Protein AF-A0A1S3QBW3-F1 (afdb_monomer_lite)

Radius of gyration: 24.75 Å; chains: 1; bounding box: 90×48×61 Å

pLDDT: mean 81.02, std 20.45, range [26.58, 98.75]

Foldseek 3Di:
DPPPQQACPPVCQQSLLVLLQVLVVQLVVCVVVVNVVSNVVSVVSNVSSQVRCVVPDCCVVVVDPDRQPSSHDPPDRGSDDDDDDDDDDDDDDDDDDDDDDDDDDDDDDPDDPFFDALLNLLQLLLLVLLLVLLCVVCVVVVHDADFDPDDRALQSSLVSSVNNVLSVVLVVLSVLLSVLQVCCCVVCVPVCLLQCAPVVLQSVLVLQQVLLVVLLVCLVVVVLSSNSNSNSSNLNSLLSCLFFKCCVVLVDLAAQVSSHDPVDRDSDAAQPLQRQFAAAADPLQRPPRGDPCCSVRVHMAGAHFDAPPGDDDRGANHFHQADPGGPCLVPPSHGHRGCNACSHNNVVCSVSSSSNSSNNSNVSLVVSCVSNPSVSSCVSSRSDPDDPPDPVPPPPPDDDD

Secondary structure (DSSP, 8-state):
---GGGS-GGG-HHHHHHHHHHHHHHHHHHHHTT-HHHHHHHHHHHHHHHHHHHHHSSTTTTT--S--GGGT-TT-SSSS--PPPPP------------------S------SSPP-HHHHHHHHHHHHHHHHHHHHHHHHT----PPSSS--HHHHHHHTT-GGGHHHHHHHHHHHHHHHHTHHHHSTT-HHHHTGGG-HHHHHHHHHHHHHHHHHHHHTT-HHHHHHHHHHHHHHHHHHHHHBSTTTTT--S--GGGT-TT-----PBPPTTS--B---SSSS-TT-B-HHHHHTT-B-B-B---TT----PPTTPPB--SSS-GGGGSSSPS----SSTTSTTGGGHHHHHHHHHHHHHHHHHHHHHHH-HHHHHHHTT--S--SSSTT---------

Structure (mmCIF, N/CA/C/O backbone):
data_AF-A0A1S3QBW3-F1
#
_entry.id   AF-A0A1S3QBW3-F1
#
loop_
_atom_site.group_PDB
_atom_site.id
_atom_site.type_symbol
_atom_site.label_atom_id
_atom_site.label_alt_id
_atom_site.label_comp_id
_atom_site.label_asym_id
_atom_site.label_entity_id
_atom_site.label_seq_id
_atom_site.pdbx_PDB_ins_code
_atom_site.Cartn_x
_atom_site.Cartn_y
_atom_site.Cartn_z
_atom_site.occupancy
_atom_site.B_iso_or_equiv
_atom_site.auth_seq_id
_atom_site.auth_comp_id
_atom_site.auth_asym_id
_atom_site.auth_atom_id
_atom_site.pdbx_PDB_model_num
ATOM 1 N N . MET A 1 1 ? 3.781 17.573 33.935 1.00 27.41 1 MET A N 1
ATOM 2 C CA . MET A 1 1 ? 5.149 17.811 34.434 1.00 27.41 1 MET A CA 1
ATOM 3 C C . MET A 1 1 ? 6.052 17.066 33.467 1.00 27.41 1 MET A C 1
ATOM 5 O O . MET A 1 1 ? 6.014 15.844 33.470 1.00 27.41 1 MET A O 1
ATOM 9 N N . PHE A 1 2 ? 6.671 17.773 32.518 1.00 29.98 2 PHE A N 1
ATOM 10 C CA . PHE A 1 2 ? 7.574 17.163 31.539 1.00 29.98 2 PHE A CA 1
ATOM 11 C C . PHE A 1 2 ? 8.813 16.708 32.302 1.00 29.98 2 PHE A C 1
ATOM 13 O O . PHE A 1 2 ? 9.545 17.546 32.822 1.00 29.98 2 PHE A O 1
ATOM 20 N N . ASN A 1 3 ? 8.976 15.399 32.471 1.00 32.44 3 ASN A N 1
ATOM 21 C CA . ASN A 1 3 ? 10.187 14.863 33.065 1.00 32.44 3 ASN A CA 1
ATOM 22 C C . ASN A 1 3 ? 11.211 14.773 31.931 1.00 32.44 3 ASN A C 1
ATOM 24 O O . ASN A 1 3 ? 11.073 13.906 31.072 1.00 32.44 3 ASN A O 1
ATOM 28 N N . GLY A 1 4 ? 12.180 15.691 31.899 1.00 38.25 4 GLY A N 1
ATOM 29 C CA . GLY A 1 4 ? 13.245 15.766 30.884 1.00 38.25 4 GLY A CA 1
ATOM 30 C C . GLY A 1 4 ? 14.227 14.589 30.904 1.00 38.25 4 GLY A C 1
ATOM 31 O O . GLY A 1 4 ? 15.279 14.658 30.294 1.00 38.25 4 GLY A O 1
ATOM 32 N N . ASP A 1 5 ? 13.892 13.504 31.602 1.00 43.50 5 ASP A N 1
ATOM 33 C CA . ASP A 1 5 ? 14.760 12.343 31.789 1.00 43.50 5 ASP A CA 1
ATOM 34 C C . ASP A 1 5 ? 14.616 11.297 30.664 1.00 43.50 5 ASP A C 1
ATOM 36 O O . ASP A 1 5 ? 15.264 10.259 30.730 1.00 43.50 5 ASP A O 1
ATOM 40 N N . TYR A 1 6 ? 13.753 11.517 29.660 1.00 47.75 6 TYR A N 1
ATOM 41 C CA . TYR A 1 6 ? 13.437 10.531 28.606 1.00 47.75 6 TYR A CA 1
ATOM 42 C C . TYR A 1 6 ? 13.989 10.863 27.211 1.00 47.75 6 TYR A C 1
ATOM 44 O O . TYR A 1 6 ? 13.784 10.067 26.289 1.00 47.75 6 TYR A O 1
ATOM 52 N N . HIS A 1 7 ? 14.681 11.993 27.066 1.00 59.31 7 HIS A N 1
ATOM 53 C CA . HIS A 1 7 ? 15.102 12.549 25.782 1.00 59.31 7 HIS A CA 1
ATOM 54 C C . HIS A 1 7 ? 16.621 12.799 25.758 1.00 59.31 7 HIS A C 1
ATOM 56 O O . HIS A 1 7 ? 17.236 13.075 26.785 1.00 59.31 7 HIS A O 1
ATOM 62 N N . PHE A 1 8 ? 17.232 12.675 24.581 1.00 62.00 8 PHE A N 1
ATOM 63 C CA . PHE A 1 8 ? 18.615 13.043 24.265 1.00 62.00 8 PHE A CA 1
ATOM 64 C C . PHE A 1 8 ? 18.741 14.552 23.983 1.00 62.00 8 PHE A C 1
ATOM 66 O O . PHE A 1 8 ? 19.605 14.996 23.220 1.00 62.00 8 PHE A O 1
ATOM 73 N N . ASP A 1 9 ? 17.879 15.366 24.589 1.00 62.12 9 ASP A N 1
ATOM 74 C CA . ASP A 1 9 ? 17.934 16.810 24.483 1.00 62.12 9 ASP A CA 1
ATOM 75 C C . ASP A 1 9 ? 19.038 17.380 25.386 1.00 62.12 9 ASP A C 1
ATOM 77 O O . ASP A 1 9 ? 19.257 16.983 26.527 1.00 62.12 9 ASP A O 1
ATOM 81 N N . GLY A 1 10 ? 19.805 18.330 24.853 1.00 62.81 10 GLY A N 1
ATOM 82 C CA . GLY A 1 10 ? 20.843 18.994 25.635 1.00 62.81 10 GLY A CA 1
ATOM 83 C C . GLY A 1 10 ? 22.072 18.134 25.964 1.00 62.81 10 GLY A C 1
ATOM 84 O O . GLY A 1 10 ? 22.700 18.388 26.988 1.00 62.81 10 GLY A O 1
ATOM 85 N N . GLU A 1 11 ? 22.466 17.215 25.079 1.00 67.19 11 GLU A N 1
ATOM 86 C CA . GLU A 1 11 ? 23.714 16.426 25.166 1.00 67.19 11 GLU A CA 1
ATOM 87 C C . GLU A 1 11 ? 23.772 15.425 26.343 1.00 67.19 11 GLU A C 1
ATOM 89 O O . GLU A 1 11 ? 24.850 14.982 26.741 1.00 67.19 11 GLU A O 1
ATOM 94 N N . THR A 1 12 ? 22.618 15.006 26.871 1.00 74.12 12 THR A N 1
ATOM 95 C CA . THR A 1 12 ? 22.433 14.019 27.962 1.00 74.12 12 THR A CA 1
ATOM 96 C C . THR A 1 12 ? 22.684 12.565 27.522 1.00 74.12 12 THR A C 1
ATOM 98 O O . THR A 1 12 ? 21.936 11.631 27.827 1.00 74.12 12 THR A O 1
ATOM 101 N N . PHE A 1 13 ? 23.755 12.334 26.757 1.00 79.62 13 PHE A N 1
ATOM 102 C CA . PHE A 1 13 ? 24.016 11.048 26.103 1.00 79.62 13 PHE A CA 1
ATOM 103 C C . PHE A 1 13 ? 24.302 9.898 27.082 1.00 79.62 13 PHE A C 1
ATOM 105 O O . PHE A 1 13 ? 23.996 8.738 26.789 1.00 79.62 13 PHE A O 1
ATOM 112 N N . VAL A 1 14 ? 24.881 10.203 28.247 1.00 78.62 14 VAL A N 1
ATOM 113 C CA . VAL A 1 14 ? 25.205 9.210 29.281 1.00 78.62 14 VAL A CA 1
ATOM 114 C C . VAL A 1 14 ? 23.935 8.755 29.999 1.00 78.62 14 VAL A C 1
ATOM 116 O O . VAL A 1 14 ? 23.720 7.554 30.184 1.00 78.62 14 VAL A O 1
ATOM 119 N N . GLU A 1 15 ? 23.073 9.700 30.364 1.00 78.19 15 GLU A N 1
ATOM 120 C CA . GLU A 1 15 ? 21.792 9.467 31.022 1.00 78.19 15 GLU A CA 1
ATOM 121 C C . GLU A 1 15 ? 20.826 8.715 30.100 1.00 78.19 15 GLU A C 1
ATOM 123 O O . GLU A 1 15 ? 20.285 7.679 30.500 1.00 78.19 15 GLU A O 1
ATOM 128 N N . GLY A 1 16 ? 20.689 9.160 28.844 1.00 80.06 16 GLY A N 1
ATOM 129 C CA . GLY A 1 16 ? 19.849 8.504 27.838 1.00 80.06 16 GLY A CA 1
ATOM 130 C C . GLY A 1 16 ? 20.277 7.056 27.579 1.00 80.06 16 GLY A C 1
ATOM 131 O O . GLY A 1 16 ? 19.451 6.137 27.586 1.00 80.06 16 GLY A O 1
ATOM 132 N N . ARG A 1 17 ? 21.589 6.802 27.466 1.00 84.75 17 ARG A N 1
ATOM 133 C CA . ARG A 1 17 ? 22.128 5.435 27.368 1.00 84.75 17 ARG A CA 1
ATOM 134 C C . ARG A 1 17 ? 21.812 4.608 28.614 1.00 84.75 17 ARG A C 1
ATOM 136 O O . ARG A 1 17 ? 21.390 3.454 28.495 1.00 84.75 17 ARG A O 1
ATOM 143 N N . LYS A 1 18 ? 22.030 5.161 29.810 1.00 83.50 18 LYS A N 1
ATOM 144 C CA . LYS A 1 18 ? 21.756 4.453 31.067 1.00 83.50 18 LYS A CA 1
ATOM 145 C C . LYS A 1 18 ? 20.295 4.004 31.115 1.00 83.50 18 LYS A C 1
ATOM 147 O O . LYS A 1 18 ? 20.039 2.831 31.387 1.00 83.50 18 LYS A O 1
ATOM 152 N N . LEU A 1 19 ? 19.367 4.884 30.742 1.00 82.44 19 LEU A N 1
ATOM 153 C CA . LEU A 1 19 ? 17.937 4.592 30.678 1.00 82.44 19 LEU A CA 1
ATOM 154 C C . LEU A 1 19 ? 17.624 3.434 29.721 1.00 82.44 19 LEU A C 1
ATOM 156 O O . LEU A 1 19 ? 16.886 2.516 30.092 1.00 82.44 19 LEU A O 1
ATOM 160 N N . ILE A 1 20 ? 18.241 3.419 28.535 1.00 83.25 20 ILE A N 1
ATOM 161 C CA . ILE A 1 20 ? 18.119 2.315 27.573 1.00 83.25 20 ILE A CA 1
ATOM 162 C C . ILE A 1 20 ? 18.622 1.003 28.192 1.00 83.25 20 ILE A C 1
ATOM 164 O O . ILE A 1 20 ? 17.910 -0.002 28.175 1.00 83.25 20 ILE A O 1
ATOM 168 N N . THR A 1 21 ? 19.819 0.989 28.785 1.00 87.25 21 THR A N 1
ATOM 169 C CA . THR A 1 21 ? 20.413 -0.241 29.344 1.00 87.25 21 THR A CA 1
ATOM 170 C C . THR A 1 21 ? 19.659 -0.790 30.564 1.00 87.25 21 THR A C 1
ATOM 172 O O . THR A 1 21 ? 19.427 -2.005 30.661 1.00 87.25 21 THR A O 1
ATOM 175 N N . ASP A 1 22 ? 19.201 0.087 31.460 1.00 84.94 22 ASP A N 1
ATOM 176 C CA . ASP A 1 22 ? 18.373 -0.271 32.616 1.00 84.94 22 ASP A CA 1
ATOM 177 C C . ASP A 1 22 ? 17.000 -0.779 32.148 1.00 84.94 22 ASP A C 1
ATOM 179 O O . ASP A 1 22 ? 16.483 -1.791 32.637 1.00 84.94 22 ASP A O 1
ATOM 183 N N . GLY A 1 23 ? 16.439 -0.136 31.122 1.00 84.88 23 GLY A N 1
ATOM 184 C CA . GLY A 1 23 ? 15.222 -0.575 30.461 1.00 84.88 23 GLY A CA 1
ATOM 185 C C . GLY A 1 23 ? 15.358 -1.974 29.858 1.00 84.88 23 GLY A C 1
ATOM 186 O O . GLY A 1 23 ? 14.512 -2.829 30.124 1.00 84.88 23 GLY A O 1
ATOM 187 N N . VAL A 1 24 ? 16.421 -2.251 29.096 1.00 85.56 24 VAL A N 1
ATOM 188 C CA . VAL A 1 24 ? 16.658 -3.569 28.477 1.00 85.56 24 VAL A CA 1
ATOM 189 C C . VAL A 1 24 ? 16.740 -4.659 29.548 1.00 85.56 24 VAL A C 1
ATOM 191 O O . VAL A 1 24 ? 16.192 -5.753 29.378 1.00 85.56 24 VAL A O 1
ATOM 194 N N . SER A 1 25 ? 17.378 -4.359 30.680 1.00 91.44 25 SER A N 1
ATOM 195 C CA . SER A 1 25 ? 17.444 -5.264 31.833 1.00 91.44 25 SER A CA 1
ATOM 196 C C . SER A 1 25 ? 16.055 -5.532 32.427 1.00 91.44 25 SER A C 1
ATOM 198 O O . SER A 1 25 ? 15.712 -6.685 32.707 1.00 91.44 25 SER A O 1
ATOM 200 N N . SER A 1 26 ? 15.223 -4.495 32.544 1.00 88.56 26 SER A N 1
ATOM 201 C CA . SER A 1 26 ? 13.838 -4.599 33.018 1.00 88.56 26 SER A CA 1
ATOM 202 C C . SER A 1 26 ? 12.945 -5.406 32.066 1.00 88.56 26 SER A C 1
ATOM 204 O O . SER A 1 26 ? 12.219 -6.295 32.514 1.00 88.56 26 SER A O 1
ATOM 206 N N . VAL A 1 27 ? 13.061 -5.199 30.748 1.00 85.12 27 VAL A N 1
ATOM 207 C CA . VAL A 1 27 ? 12.347 -5.989 29.727 1.00 85.12 27 VAL A CA 1
ATOM 208 C C . VAL A 1 27 ? 12.694 -7.472 29.861 1.00 85.12 27 VAL A C 1
ATOM 210 O O . VAL A 1 27 ? 11.799 -8.307 29.996 1.00 85.12 27 VAL A O 1
ATOM 213 N N . LYS A 1 28 ? 13.990 -7.812 29.924 1.00 89.62 28 LYS A N 1
ATOM 214 C CA . LYS A 1 28 ? 14.452 -9.200 30.109 1.00 89.62 28 LYS A CA 1
ATOM 215 C C . LYS A 1 28 ? 13.910 -9.817 31.403 1.00 89.62 28 LYS A C 1
ATOM 217 O O . LYS A 1 28 ? 13.510 -10.981 31.406 1.00 89.62 28 LYS A O 1
ATOM 222 N N . ALA A 1 29 ? 13.881 -9.060 32.500 1.00 92.00 29 ALA A N 1
ATOM 223 C CA . ALA A 1 29 ? 13.347 -9.526 33.779 1.00 92.00 29 ALA A CA 1
ATOM 224 C C . ALA A 1 29 ? 11.822 -9.734 33.750 1.00 92.00 29 ALA A C 1
ATOM 226 O O . ALA A 1 29 ? 11.315 -10.669 34.370 1.00 92.00 29 ALA A O 1
ATOM 227 N N . SER A 1 30 ? 11.081 -8.885 33.040 1.00 87.00 30 SER A N 1
ATOM 228 C CA . SER A 1 30 ? 9.628 -9.011 32.875 1.00 87.00 30 SER A CA 1
ATOM 229 C C . SER A 1 30 ? 9.258 -10.203 31.991 1.00 87.00 30 SER A C 1
ATOM 231 O O . SER A 1 30 ? 8.387 -10.979 32.378 1.00 87.00 30 SER A O 1
ATOM 233 N N . ILE A 1 31 ? 10.001 -10.442 30.901 1.00 83.69 31 ILE A N 1
ATOM 234 C CA . ILE A 1 31 ? 9.857 -11.646 30.063 1.00 83.69 31 ILE A CA 1
ATOM 235 C C . ILE A 1 31 ? 10.095 -12.915 30.890 1.00 83.69 31 ILE A C 1
ATOM 237 O O . ILE A 1 31 ? 9.268 -13.822 30.872 1.00 83.69 31 ILE A O 1
ATOM 241 N N . LYS A 1 32 ? 11.179 -12.970 31.680 1.00 93.88 32 LYS A N 1
ATOM 242 C CA . LYS A 1 32 ? 11.481 -14.127 32.549 1.00 93.88 32 LYS A CA 1
ATOM 243 C C . LYS A 1 32 ? 10.388 -14.418 33.580 1.00 93.88 32 LYS A C 1
ATOM 245 O O . LYS A 1 32 ? 10.237 -15.561 33.993 1.00 93.88 32 LYS A O 1
ATOM 250 N N . ARG A 1 33 ? 9.645 -13.394 34.005 1.00 93.94 33 ARG A N 1
ATOM 251 C CA . ARG A 1 33 ? 8.531 -13.509 34.959 1.00 93.94 33 ARG A CA 1
ATOM 252 C C . ARG A 1 33 ? 7.176 -13.755 34.283 1.00 93.94 33 ARG A C 1
ATOM 254 O O . ARG A 1 33 ? 6.173 -13.800 34.982 1.00 93.94 33 ARG A O 1
ATOM 261 N N . GLY A 1 34 ? 7.130 -13.874 32.953 1.00 80.12 34 GLY A N 1
ATOM 262 C CA . GLY A 1 34 ? 5.885 -14.013 32.189 1.00 80.12 34 GLY A CA 1
ATOM 263 C C . GLY A 1 34 ? 5.018 -12.748 32.160 1.00 80.12 34 GLY A C 1
ATOM 264 O O . GLY A 1 34 ? 3.869 -12.803 31.733 1.00 80.12 34 GLY A O 1
ATOM 265 N N . ASN A 1 35 ? 5.541 -11.599 32.600 1.00 87.19 35 ASN A N 1
ATOM 266 C CA . ASN A 1 35 ? 4.822 -10.327 32.572 1.00 87.19 35 ASN A CA 1
ATOM 267 C C . ASN A 1 35 ? 5.073 -9.612 31.235 1.00 87.19 35 ASN A C 1
ATOM 269 O O . ASN A 1 35 ? 5.889 -8.692 31.133 1.00 87.19 35 ASN A O 1
ATOM 273 N N . PHE A 1 36 ? 4.392 -10.081 30.189 1.00 73.62 36 PHE A N 1
ATOM 274 C CA . PHE A 1 36 ? 4.567 -9.577 28.826 1.00 73.62 36 PHE A CA 1
ATOM 275 C C . PHE A 1 36 ? 3.999 -8.168 28.619 1.00 73.62 36 PHE A C 1
ATOM 277 O O . PHE A 1 36 ? 4.486 -7.436 27.762 1.00 73.62 36 PHE A O 1
ATOM 284 N N . GLU A 1 37 ? 3.004 -7.754 29.405 1.00 68.56 37 GLU A N 1
ATOM 285 C CA . GLU A 1 37 ? 2.468 -6.390 29.358 1.00 68.56 37 GLU A CA 1
ATOM 286 C C . GLU A 1 37 ? 3.507 -5.371 29.838 1.00 68.56 37 GLU A C 1
ATOM 288 O O . GLU A 1 37 ? 3.851 -4.453 29.094 1.00 68.56 37 GLU A O 1
ATOM 293 N N . ALA A 1 38 ? 4.104 -5.597 31.013 1.00 69.50 38 ALA A N 1
ATOM 294 C CA . ALA A 1 38 ? 5.177 -4.744 31.519 1.00 69.50 38 ALA A CA 1
ATOM 295 C C . ALA A 1 38 ? 6.425 -4.793 30.621 1.00 69.50 38 ALA A C 1
ATOM 297 O O . ALA A 1 38 ? 7.116 -3.787 30.467 1.00 69.50 38 ALA A O 1
ATOM 298 N N . ALA A 1 39 ? 6.715 -5.947 30.006 1.00 69.56 39 ALA A N 1
ATOM 299 C CA . ALA A 1 39 ? 7.802 -6.064 29.037 1.00 69.56 39 ALA A CA 1
ATOM 300 C C . ALA A 1 39 ? 7.553 -5.200 27.790 1.00 69.56 39 ALA A C 1
ATOM 302 O O . ALA A 1 39 ? 8.465 -4.500 27.363 1.00 69.56 39 ALA A O 1
ATOM 303 N N . ARG A 1 40 ? 6.333 -5.208 27.233 1.00 74.31 40 ARG A N 1
ATOM 304 C CA . ARG A 1 40 ? 5.965 -4.399 26.059 1.00 74.31 40 ARG A CA 1
ATOM 305 C C . ARG A 1 40 ? 5.943 -2.905 26.365 1.00 74.31 40 ARG A C 1
ATOM 307 O O . ARG A 1 40 ? 6.510 -2.143 25.592 1.00 74.31 40 ARG A O 1
ATOM 314 N N . GLN A 1 41 ? 5.367 -2.497 27.498 1.00 67.50 41 GLN A N 1
ATOM 315 C CA . GLN A 1 41 ? 5.384 -1.094 27.935 1.00 67.50 41 GLN A CA 1
ATOM 316 C C . GLN A 1 41 ? 6.821 -0.588 28.074 1.00 67.50 41 GLN A C 1
ATOM 318 O O . GLN A 1 41 ? 7.190 0.413 27.468 1.00 67.50 41 GLN A O 1
ATOM 323 N N . LYS A 1 42 ? 7.669 -1.342 28.786 1.00 82.00 42 LYS A N 1
ATOM 324 C CA . LYS A 1 42 ? 9.058 -0.932 28.993 1.00 82.00 42 LYS A CA 1
ATOM 325 C C . LYS A 1 42 ? 9.885 -0.969 27.710 1.00 82.00 42 LYS A C 1
ATOM 327 O O . LYS A 1 42 ? 10.776 -0.143 27.549 1.00 82.00 42 LYS A O 1
ATOM 332 N N . LEU A 1 43 ? 9.591 -1.894 26.796 1.00 79.19 43 LEU A N 1
ATOM 333 C CA . LEU A 1 43 ? 10.194 -1.914 25.466 1.00 79.19 43 LEU A CA 1
ATOM 334 C C . LEU A 1 43 ? 9.803 -0.669 24.660 1.00 79.19 43 LEU A C 1
ATOM 336 O O . LEU A 1 43 ? 10.675 -0.078 24.034 1.00 79.19 43 LEU A O 1
ATOM 340 N N . GLY A 1 44 ? 8.537 -0.248 24.724 1.00 66.75 44 GLY A N 1
ATOM 341 C CA . GLY A 1 44 ? 8.058 0.994 24.114 1.00 66.75 44 GLY A CA 1
ATOM 342 C C . GLY A 1 44 ? 8.816 2.225 24.613 1.00 66.75 44 GLY A C 1
ATOM 343 O O . GLY A 1 44 ? 9.322 2.985 23.792 1.00 66.75 44 GLY A O 1
ATOM 344 N N . ASP A 1 45 ? 8.990 2.366 25.934 1.00 73.75 45 ASP A N 1
ATOM 345 C CA . ASP A 1 45 ? 9.773 3.466 26.526 1.00 73.75 45 ASP A CA 1
ATOM 346 C C . ASP A 1 45 ? 11.204 3.517 25.961 1.00 73.75 45 ASP A C 1
ATOM 348 O O . ASP A 1 45 ? 11.710 4.577 25.603 1.00 73.75 45 ASP A O 1
ATOM 352 N N . ILE A 1 46 ? 11.867 2.358 25.873 1.00 83.06 46 ILE A N 1
ATOM 353 C CA . ILE A 1 46 ? 13.259 2.262 25.408 1.00 83.06 46 ILE A CA 1
ATOM 354 C C . ILE A 1 46 ? 13.364 2.558 23.915 1.00 83.06 46 ILE A C 1
ATOM 356 O O . ILE A 1 46 ? 14.315 3.209 23.492 1.00 83.06 46 ILE A O 1
ATOM 360 N N . LEU A 1 47 ? 12.420 2.059 23.113 1.00 78.44 47 LEU A N 1
ATOM 361 C CA . LEU A 1 47 ? 12.395 2.304 21.673 1.00 78.44 47 LEU A CA 1
ATOM 362 C C . LEU A 1 47 ? 12.162 3.782 21.372 1.00 78.44 47 LEU A C 1
ATOM 364 O O . LEU A 1 47 ? 12.826 4.314 20.491 1.00 78.44 47 LEU A O 1
ATOM 368 N N . HIS A 1 48 ? 11.301 4.448 22.142 1.00 76.19 48 HIS A N 1
ATOM 369 C CA . HIS A 1 48 ? 11.115 5.891 22.051 1.00 76.19 48 HIS A CA 1
ATOM 370 C C . HIS A 1 48 ? 12.424 6.640 22.343 1.00 76.19 48 HIS A C 1
ATOM 372 O O . HIS A 1 48 ? 12.870 7.423 21.513 1.00 76.19 48 HIS A O 1
ATOM 378 N N . THR A 1 49 ? 13.114 6.332 23.447 1.00 76.44 49 THR A N 1
ATOM 379 C CA . THR A 1 49 ? 14.414 6.953 23.765 1.00 76.44 49 THR A CA 1
ATOM 380 C C . THR A 1 49 ? 15.504 6.614 22.730 1.00 76.44 49 THR A C 1
ATOM 382 O O . THR A 1 49 ? 16.352 7.449 22.430 1.00 76.44 49 THR A O 1
ATOM 385 N N . LEU A 1 50 ? 15.481 5.424 22.116 1.00 79.31 50 LEU A N 1
ATOM 386 C CA . LEU A 1 50 ? 16.374 5.072 21.000 1.00 79.31 50 LEU A CA 1
ATOM 387 C C . LEU A 1 50 ? 16.077 5.880 19.729 1.00 79.31 50 LEU A C 1
ATOM 389 O O . LEU A 1 50 ? 17.009 6.323 19.065 1.00 79.31 50 LEU A O 1
ATOM 393 N N . GLN A 1 51 ? 14.805 6.054 19.372 1.00 79.44 51 GLN A N 1
ATOM 394 C CA . GLN A 1 51 ? 14.389 6.869 18.225 1.00 79.44 51 GLN A CA 1
ATOM 395 C C . GLN A 1 51 ? 14.746 8.341 18.436 1.00 79.44 51 GLN A C 1
ATOM 397 O O . GLN A 1 51 ? 15.218 9.000 17.510 1.00 79.44 51 GLN A O 1
ATOM 402 N N . ASP A 1 52 ? 14.591 8.824 19.666 1.00 76.38 52 ASP A N 1
ATOM 403 C CA . ASP A 1 52 ? 14.948 10.175 20.080 1.00 76.38 52 ASP A CA 1
ATOM 404 C C . ASP A 1 52 ? 16.449 10.452 19.865 1.00 76.38 52 ASP A C 1
ATOM 406 O O . ASP A 1 52 ? 16.799 11.452 19.243 1.00 76.38 52 ASP A O 1
ATOM 410 N N . PHE A 1 53 ? 17.337 9.502 20.204 1.00 80.94 53 PHE A N 1
ATOM 411 C CA . PHE A 1 53 ? 18.770 9.605 19.884 1.00 80.94 53 PHE A CA 1
ATOM 412 C C . PHE A 1 53 ? 19.029 9.849 18.393 1.00 80.94 53 PHE A C 1
ATOM 414 O O . PHE A 1 53 ? 19.790 10.747 18.042 1.00 80.94 53 PHE A O 1
ATOM 421 N N . TYR A 1 54 ? 18.422 9.064 17.499 1.00 82.75 54 TYR A N 1
ATOM 422 C CA . TYR A 1 54 ? 18.666 9.208 16.057 1.00 82.75 54 TYR A CA 1
ATOM 423 C C . TYR A 1 54 ? 17.981 10.432 15.447 1.00 82.75 54 TYR A C 1
ATOM 425 O O . TYR A 1 54 ? 18.398 10.882 14.387 1.00 82.75 54 TYR A O 1
ATOM 433 N N . SER A 1 55 ? 16.964 10.972 16.117 1.00 77.19 55 SER A N 1
ATOM 434 C CA . SER A 1 55 ? 16.235 12.162 15.668 1.00 77.19 55 SER A CA 1
ATOM 435 C C . SER A 1 55 ? 16.879 13.465 16.156 1.00 77.19 55 SER A C 1
ATOM 437 O O . SER A 1 55 ? 16.725 14.501 15.517 1.00 77.19 55 SER A O 1
ATOM 439 N N . HIS A 1 56 ? 17.601 13.421 17.282 1.00 77.62 56 HIS A N 1
ATOM 440 C CA . HIS A 1 56 ? 18.145 14.601 17.963 1.00 77.62 56 HIS A CA 1
ATOM 441 C C . HIS A 1 56 ? 19.677 14.610 18.092 1.00 77.62 56 HIS A C 1
ATOM 443 O O . HIS A 1 56 ? 20.236 15.507 18.724 1.00 77.62 56 HIS A O 1
ATOM 449 N N . SER A 1 57 ? 20.376 13.655 17.475 1.00 81.88 57 SER A N 1
ATOM 450 C CA . SER A 1 57 ? 21.840 13.648 17.378 1.00 81.88 57 SER A CA 1
ATOM 451 C C . SER A 1 57 ? 22.308 13.826 15.939 1.00 81.88 57 SER A C 1
ATOM 453 O O . SER A 1 57 ? 21.567 13.587 14.994 1.00 81.88 57 SER A O 1
ATOM 455 N N . ASN A 1 58 ? 23.581 14.178 15.773 1.00 82.38 58 ASN A N 1
ATOM 456 C CA . ASN A 1 58 ? 24.236 14.258 14.471 1.00 82.38 58 ASN A CA 1
ATOM 457 C C . ASN A 1 58 ? 24.803 12.898 13.999 1.00 82.38 58 ASN A C 1
ATOM 459 O O . ASN A 1 58 ? 25.791 12.848 13.261 1.00 82.38 58 ASN A O 1
ATOM 463 N N . TRP A 1 59 ? 24.252 11.776 14.487 1.00 83.19 59 TRP A N 1
ATOM 464 C CA . TRP A 1 59 ? 24.806 10.437 14.256 1.00 83.19 59 TRP A CA 1
ATOM 465 C C . TRP A 1 59 ? 24.928 10.103 12.763 1.00 83.19 59 TRP A C 1
ATOM 467 O O . TRP A 1 59 ? 25.938 9.530 12.345 1.00 83.19 59 TRP A O 1
ATOM 477 N N . ILE A 1 60 ? 23.933 10.493 11.961 1.00 79.50 60 ILE A N 1
ATOM 478 C CA . ILE A 1 60 ? 23.904 10.265 10.511 1.00 79.50 60 ILE A CA 1
ATOM 479 C C . ILE A 1 60 ? 24.825 11.249 9.778 1.00 79.50 60 ILE A C 1
ATOM 481 O O . ILE A 1 60 ? 25.538 10.859 8.853 1.00 79.50 60 ILE A O 1
ATOM 485 N N . GLU A 1 61 ? 24.881 12.502 10.223 1.00 82.94 61 GLU A N 1
ATOM 486 C CA . GLU A 1 61 ? 25.730 13.571 9.692 1.00 82.94 61 GLU A CA 1
ATOM 487 C C . GLU A 1 61 ? 27.223 13.272 9.884 1.00 82.94 61 GLU A C 1
ATOM 489 O O . GLU A 1 61 ? 28.050 13.694 9.076 1.00 82.94 61 GLU A O 1
ATOM 494 N N . LEU A 1 62 ? 27.572 12.477 10.900 1.00 74.00 62 LEU A N 1
ATOM 495 C CA . LEU A 1 62 ? 28.914 11.918 11.094 1.00 74.00 62 LEU A CA 1
ATOM 496 C C . LEU A 1 62 ? 29.256 10.781 10.108 1.00 74.00 62 LEU A C 1
ATOM 498 O O . LEU A 1 62 ? 30.352 10.224 10.158 1.00 74.00 62 LEU A O 1
ATOM 502 N N . GLY A 1 63 ? 28.341 10.429 9.200 1.00 71.75 63 GLY A N 1
ATOM 503 C CA . GLY A 1 63 ? 28.533 9.405 8.175 1.00 71.75 63 GLY A CA 1
ATOM 504 C C . GLY A 1 63 ? 28.280 7.974 8.656 1.00 71.75 63 GLY A C 1
ATOM 505 O O . GLY A 1 63 ? 28.555 7.029 7.909 1.00 71.75 63 GLY A O 1
ATOM 506 N N . ASN A 1 64 ? 27.752 7.789 9.871 1.00 69.56 64 ASN A N 1
ATOM 507 C CA . ASN A 1 64 ? 27.396 6.466 10.375 1.00 69.56 64 ASN A CA 1
ATOM 508 C C . ASN A 1 64 ? 26.147 5.946 9.655 1.00 69.56 64 ASN A C 1
ATOM 510 O O . ASN A 1 64 ? 25.142 6.639 9.535 1.00 69.56 64 ASN A O 1
ATOM 514 N N . ARG A 1 65 ? 26.205 4.695 9.193 1.00 71.50 65 ARG A N 1
ATOM 515 C CA . ARG A 1 65 ? 25.120 4.040 8.433 1.00 71.50 65 ARG A CA 1
ATOM 516 C C . ARG A 1 65 ? 24.493 2.854 9.163 1.00 71.50 65 ARG A C 1
ATOM 518 O O . ARG A 1 65 ? 23.612 2.198 8.622 1.00 71.50 65 ARG A O 1
ATOM 525 N N . PHE A 1 66 ? 24.961 2.578 10.377 1.00 70.44 66 PHE A N 1
ATOM 526 C CA . PHE A 1 66 ? 24.497 1.478 11.212 1.00 70.44 66 PHE A CA 1
ATOM 527 C C . PHE A 1 66 ? 24.102 1.989 12.601 1.00 70.44 66 PHE A C 1
ATOM 529 O O . PHE A 1 66 ? 24.654 3.001 13.055 1.00 70.44 66 PHE A O 1
ATOM 536 N N . PRO A 1 67 ? 23.179 1.293 13.293 1.00 80.44 67 PRO A N 1
ATOM 537 C CA . PRO A 1 67 ? 22.839 1.615 14.669 1.00 80.44 67 PRO A CA 1
ATOM 538 C C . PRO A 1 67 ? 24.062 1.561 15.590 1.00 80.44 67 PRO A C 1
ATOM 540 O O . PRO A 1 67 ? 24.886 0.647 15.500 1.00 80.44 67 PRO A O 1
ATOM 543 N N . ASN A 1 68 ? 24.160 2.510 16.518 1.00 82.38 68 ASN A N 1
ATOM 544 C CA . ASN A 1 68 ? 25.204 2.512 17.530 1.00 82.38 68 ASN A CA 1
ATOM 545 C C . ASN A 1 68 ? 24.981 1.368 18.531 1.00 82.38 68 ASN A C 1
ATOM 547 O O . ASN A 1 68 ? 24.134 1.454 19.424 1.00 82.38 68 ASN A O 1
ATOM 551 N N . SER A 1 69 ? 25.778 0.302 18.430 1.00 83.00 69 SER A N 1
ATOM 552 C CA . SER A 1 69 ? 25.684 -0.847 19.340 1.00 83.00 69 SER A CA 1
ATOM 553 C C . SER A 1 69 ? 25.952 -0.493 20.808 1.00 83.00 69 SER A C 1
ATOM 555 O O . SER A 1 69 ? 25.523 -1.224 21.702 1.00 83.00 69 SER A O 1
ATOM 557 N N . ASN A 1 70 ? 26.641 0.619 21.084 1.00 84.75 70 ASN A N 1
ATOM 558 C CA . ASN A 1 70 ? 26.991 1.026 22.446 1.00 84.75 70 ASN A CA 1
ATOM 559 C C . ASN A 1 70 ? 25.786 1.562 23.239 1.00 84.75 70 ASN A C 1
ATOM 561 O O . ASN A 1 70 ? 25.823 1.554 24.471 1.00 84.75 70 ASN A O 1
ATOM 565 N N . LEU A 1 71 ? 24.692 1.938 22.560 1.00 83.38 71 LEU A N 1
ATOM 566 C CA . LEU A 1 71 ? 23.445 2.379 23.200 1.00 83.38 71 LEU A CA 1
ATOM 567 C C . LEU A 1 71 ? 22.780 1.275 24.035 1.00 83.38 71 LEU A C 1
ATOM 569 O O . LEU A 1 71 ? 22.127 1.569 25.030 1.00 83.38 71 LEU A O 1
ATOM 573 N N . ILE A 1 72 ? 22.954 0.006 23.652 1.00 81.00 72 ILE A N 1
ATOM 574 C CA . ILE A 1 72 ? 22.257 -1.143 24.265 1.00 81.00 72 ILE A CA 1
ATOM 575 C C . ILE A 1 72 ? 23.186 -2.102 25.022 1.00 81.00 72 ILE A C 1
ATOM 577 O O . ILE A 1 72 ? 22.724 -3.007 25.722 1.00 81.00 72 ILE A O 1
ATOM 581 N N . ARG A 1 73 ? 24.501 -1.933 24.874 1.00 78.81 73 ARG A N 1
ATOM 582 C CA . ARG A 1 73 ? 25.532 -2.767 25.498 1.00 78.81 73 ARG A CA 1
ATOM 583 C C . ARG A 1 73 ? 25.764 -2.346 26.937 1.00 78.81 73 ARG A C 1
ATOM 585 O O . ARG A 1 73 ? 26.074 -1.190 27.174 1.00 78.81 73 ARG A O 1
ATOM 592 N N . SER A 1 74 ? 25.669 -3.264 27.896 1.00 78.06 74 SER A N 1
ATOM 593 C CA . SER A 1 74 ? 25.895 -2.971 29.322 1.00 78.06 74 SER A CA 1
ATOM 594 C C . SER A 1 74 ? 27.373 -2.942 29.732 1.00 78.06 74 SER A C 1
ATOM 596 O O . SER A 1 74 ? 27.680 -2.564 30.855 1.00 78.06 74 SER A O 1
ATOM 598 N N . ASP A 1 75 ? 28.278 -3.381 28.857 1.00 78.12 75 ASP A N 1
ATOM 599 C CA . ASP A 1 75 ? 29.714 -3.555 29.118 1.00 78.12 75 ASP A CA 1
ATOM 600 C C . ASP A 1 75 ? 30.583 -2.351 28.715 1.00 78.12 75 ASP A C 1
ATOM 602 O O . ASP A 1 75 ? 31.793 -2.366 28.920 1.00 78.12 75 ASP A O 1
ATOM 606 N N . VAL A 1 76 ? 29.972 -1.300 28.168 1.00 76.88 76 VAL A N 1
ATOM 607 C CA . VAL A 1 76 ? 30.622 -0.020 27.834 1.00 76.88 76 VAL A CA 1
ATOM 608 C C . VAL A 1 76 ? 30.114 1.093 28.761 1.00 76.88 76 VAL A C 1
ATOM 610 O O . VAL A 1 76 ? 29.122 0.901 29.464 1.00 76.88 76 VAL A O 1
ATOM 613 N N . SER A 1 77 ? 30.784 2.244 28.831 1.00 72.94 77 SER A N 1
ATOM 614 C CA . SER A 1 77 ? 30.363 3.384 29.675 1.00 72.94 77 SER A CA 1
ATOM 615 C C . SER A 1 77 ? 29.747 4.536 28.885 1.00 72.94 77 SER A C 1
ATOM 617 O O . SER A 1 77 ? 28.884 5.235 29.411 1.00 72.94 77 SER A O 1
ATOM 619 N N . ASP A 1 78 ? 30.127 4.688 27.622 1.00 74.62 78 ASP A N 1
ATOM 620 C CA . ASP A 1 78 ? 29.738 5.787 26.741 1.00 74.62 78 ASP A CA 1
ATOM 621 C C . ASP A 1 78 ? 29.220 5.268 25.390 1.00 74.62 78 ASP A C 1
ATOM 623 O O . ASP A 1 78 ? 29.177 4.062 25.130 1.00 74.62 78 ASP A O 1
ATOM 627 N N . ILE A 1 79 ? 28.779 6.200 24.546 1.00 77.69 79 ILE A N 1
ATOM 628 C CA . ILE A 1 79 ? 28.290 5.932 23.190 1.00 77.69 79 ILE A CA 1
ATOM 629 C C . ILE A 1 79 ? 29.348 6.233 22.111 1.00 77.69 79 ILE A C 1
ATOM 631 O O . ILE A 1 79 ? 29.026 6.190 20.925 1.00 77.69 79 ILE A O 1
ATOM 635 N N . GLY A 1 80 ? 30.599 6.509 22.495 1.00 76.88 80 GLY A N 1
ATOM 636 C CA . GLY A 1 80 ? 31.646 7.073 21.641 1.00 76.88 80 GLY A CA 1
ATOM 637 C C . GLY A 1 80 ? 31.999 8.529 21.993 1.00 76.88 80 GLY A C 1
ATOM 638 O O . GLY A 1 80 ? 31.530 9.049 23.006 1.00 76.88 80 GLY A O 1
ATOM 639 N N . PRO A 1 81 ? 32.840 9.197 21.177 1.00 71.00 81 PRO A N 1
ATOM 640 C CA . PRO A 1 81 ? 33.258 10.580 21.409 1.00 71.00 81 PRO A CA 1
ATOM 641 C C . PRO A 1 81 ? 32.065 11.542 21.359 1.00 71.00 81 PRO A C 1
ATOM 643 O O . PRO A 1 81 ? 31.351 11.589 20.358 1.00 71.00 81 PRO A O 1
ATOM 646 N N . VAL A 1 82 ? 31.877 12.327 22.419 1.00 69.19 82 VAL A N 1
ATOM 647 C CA . VAL A 1 82 ? 30.851 13.375 22.523 1.00 69.19 82 VAL A CA 1
ATOM 648 C C . VAL A 1 82 ? 31.559 14.730 22.545 1.00 69.19 82 VAL A C 1
ATOM 650 O O . VAL A 1 82 ? 32.627 14.856 23.143 1.00 69.19 82 VAL A O 1
ATOM 653 N N . ALA A 1 83 ? 31.013 15.728 21.846 1.00 58.78 83 ALA A N 1
ATOM 654 C CA . ALA A 1 83 ? 31.577 17.074 21.848 1.00 58.78 83 ALA A CA 1
ATOM 655 C C . ALA A 1 83 ? 31.348 17.737 23.216 1.00 58.78 83 ALA A C 1
ATOM 657 O O . ALA A 1 83 ? 30.217 17.793 23.689 1.00 58.78 83 ALA A O 1
ATOM 658 N N . ASP A 1 84 ? 32.413 18.242 23.844 1.00 47.88 84 ASP A N 1
ATOM 659 C CA . ASP A 1 84 ? 32.294 18.987 25.097 1.00 47.88 84 ASP A CA 1
ATOM 660 C C . ASP A 1 84 ? 31.759 20.404 24.845 1.00 47.88 84 ASP A C 1
ATOM 662 O O . ASP A 1 84 ? 32.206 21.138 23.957 1.00 47.88 84 ASP A O 1
ATOM 666 N N . ARG A 1 85 ? 30.782 20.783 25.665 1.00 41.88 85 ARG A N 1
ATOM 667 C CA . ARG A 1 85 ? 29.923 21.953 25.498 1.00 41.88 85 ARG A CA 1
ATOM 668 C C . ARG A 1 85 ? 30.662 23.284 25.714 1.00 41.88 85 ARG A C 1
ATOM 670 O O . ARG A 1 85 ? 31.121 23.582 26.817 1.00 41.88 85 ARG A O 1
ATOM 677 N N . LEU A 1 86 ? 30.654 24.155 24.702 1.00 29.84 86 LEU A N 1
ATOM 678 C CA . LEU A 1 86 ? 30.801 25.610 24.861 1.00 29.84 86 LEU A CA 1
ATOM 679 C C . LEU A 1 86 ? 29.410 26.251 24.758 1.00 29.84 86 LEU A C 1
ATOM 681 O O . LEU A 1 86 ? 28.687 26.049 23.786 1.00 29.84 86 LEU A O 1
ATOM 685 N N . MET A 1 87 ? 29.018 26.993 25.795 1.00 30.42 87 MET A N 1
ATOM 686 C CA . MET A 1 87 ? 27.684 27.585 25.931 1.00 30.42 87 MET A CA 1
ATOM 687 C C . MET A 1 87 ? 27.475 28.790 25.007 1.00 30.42 87 MET A C 1
ATOM 689 O O . MET A 1 87 ? 28.330 29.670 24.976 1.00 30.42 87 MET A O 1
ATOM 693 N N . MET A 1 88 ? 26.290 28.912 24.393 1.00 26.95 88 MET A N 1
ATOM 694 C CA . MET A 1 88 ? 25.655 30.209 24.106 1.00 26.95 88 MET A CA 1
ATOM 695 C C . MET A 1 88 ? 24.150 30.074 23.812 1.00 26.95 88 MET A C 1
ATOM 697 O O . MET A 1 88 ? 23.670 29.049 23.340 1.00 26.95 88 MET A O 1
ATOM 701 N N . SER A 1 89 ? 23.411 31.120 24.182 1.00 26.58 89 SER A N 1
ATOM 702 C CA . SER A 1 89 ? 21.968 31.169 24.439 1.00 26.58 89 SER A CA 1
ATOM 703 C C . SER A 1 89 ? 21.127 31.807 23.317 1.00 26.58 89 SER A C 1
ATOM 705 O O . SER A 1 89 ? 21.529 32.836 22.787 1.00 26.58 89 SER A O 1
ATOM 707 N N . SER A 1 90 ? 19.906 31.274 23.124 1.00 28.64 90 SER A N 1
ATOM 708 C CA . SER A 1 90 ? 18.594 31.935 22.863 1.00 28.64 90 SER A CA 1
ATOM 709 C C . SER A 1 90 ? 18.394 32.970 21.730 1.00 28.64 90 SER A C 1
ATOM 711 O O . SER A 1 90 ? 19.110 33.963 21.690 1.00 28.64 90 SER A O 1
ATOM 713 N N . VAL A 1 91 ? 17.287 32.845 20.959 1.00 27.12 91 VAL A N 1
ATOM 714 C CA . VAL A 1 91 ? 16.120 33.785 20.874 1.00 27.12 91 VAL A CA 1
ATOM 715 C C . VAL A 1 91 ? 15.032 33.283 19.870 1.00 27.12 91 VAL A C 1
ATOM 717 O O . VAL A 1 91 ? 15.340 32.586 18.911 1.00 27.12 91 VAL A O 1
ATOM 720 N N . LEU A 1 92 ? 13.760 33.623 20.161 1.00 28.02 92 LEU A N 1
ATOM 721 C CA . LEU A 1 92 ? 12.439 33.253 19.587 1.00 28.02 92 LEU A CA 1
ATOM 722 C C . LEU A 1 92 ? 12.087 33.800 18.168 1.00 28.02 92 LEU A C 1
ATOM 724 O O . LEU A 1 92 ? 12.571 34.870 17.819 1.00 28.02 92 LEU A O 1
ATOM 728 N N . ALA A 1 93 ? 11.084 33.217 17.462 1.00 27.20 93 ALA A N 1
ATOM 729 C CA . ALA A 1 93 ? 9.679 33.728 17.368 1.00 27.20 93 ALA A CA 1
ATOM 730 C C . ALA A 1 93 ? 8.808 33.228 16.168 1.00 27.20 93 ALA A C 1
ATOM 732 O O . ALA A 1 93 ? 9.295 32.887 15.100 1.00 27.20 93 ALA A O 1
ATOM 733 N N . VAL A 1 94 ? 7.491 33.233 16.435 1.00 30.33 94 VAL A N 1
ATOM 734 C CA . VAL A 1 94 ? 6.242 32.761 15.766 1.00 30.33 94 VAL A CA 1
ATOM 735 C C . VAL A 1 94 ? 5.773 33.593 14.538 1.00 30.33 94 VAL A C 1
ATOM 737 O O . VAL A 1 94 ? 6.186 34.742 14.425 1.00 30.33 94 VAL A O 1
ATOM 740 N N . VAL A 1 95 ? 4.860 33.069 13.680 1.00 27.86 95 VAL A N 1
ATOM 741 C CA . VAL A 1 95 ? 3.513 33.642 13.315 1.00 27.86 95 VAL A CA 1
ATOM 742 C C . VAL A 1 95 ? 2.757 32.829 12.228 1.00 27.86 95 VAL A C 1
ATOM 744 O O . VAL A 1 95 ? 3.355 32.195 11.367 1.00 27.86 95 VAL A O 1
ATOM 747 N N . SER A 1 96 ? 1.417 32.847 12.333 1.00 27.89 96 SER A N 1
ATOM 748 C CA . SER A 1 96 ? 0.387 31.933 11.801 1.00 27.89 96 SER A CA 1
ATOM 749 C C . SER A 1 96 ? -0.537 32.508 10.697 1.00 27.89 96 SER A C 1
ATOM 751 O O . SER A 1 96 ? -0.663 33.723 10.611 1.00 27.89 96 SER A O 1
ATOM 753 N N . LEU A 1 97 ? -1.308 31.597 10.052 1.00 29.28 97 LEU A N 1
ATOM 754 C CA . LEU A 1 97 ? -2.716 31.674 9.538 1.00 29.28 97 LEU A CA 1
ATOM 755 C C . LEU A 1 97 ? -3.054 32.729 8.444 1.00 29.28 97 LEU A C 1
ATOM 757 O O . LEU A 1 97 ? -2.492 33.808 8.432 1.00 29.28 97 LEU A O 1
ATOM 761 N N . LEU A 1 98 ? -3.970 32.574 7.473 1.00 26.83 98 LEU A N 1
ATOM 762 C CA . LEU A 1 98 ? -5.245 31.855 7.249 1.00 26.83 98 LEU A CA 1
ATOM 763 C C . LEU A 1 98 ? -5.537 31.894 5.729 1.00 26.83 98 LEU A C 1
ATOM 765 O O . LEU A 1 98 ? -5.028 32.793 5.075 1.00 26.83 98 LEU A O 1
ATOM 769 N N . LEU A 1 99 ? -6.450 31.058 5.209 1.00 29.39 99 LEU A N 1
ATOM 770 C CA . LEU A 1 99 ? -7.576 31.492 4.350 1.00 29.39 99 LEU A CA 1
ATOM 771 C C . LEU A 1 99 ? -8.597 30.342 4.183 1.00 29.39 99 LEU A C 1
ATOM 773 O O . LEU A 1 99 ? -8.236 29.199 3.920 1.00 29.39 99 LEU A O 1
ATOM 777 N N . LEU A 1 100 ? -9.879 30.671 4.359 1.00 28.48 100 LEU A N 1
ATOM 778 C CA . LEU A 1 100 ? -11.059 29.809 4.229 1.00 28.48 100 LEU A CA 1
ATOM 779 C C . LEU A 1 100 ? -11.984 30.366 3.132 1.00 28.48 100 LEU A C 1
ATOM 781 O O . LEU A 1 100 ? -12.024 31.575 2.921 1.00 28.48 100 LEU A O 1
ATOM 785 N N . GLN A 1 101 ? -12.824 29.463 2.609 1.00 29.28 101 GLN A N 1
ATOM 786 C CA . GLN A 1 101 ? -14.084 29.640 1.857 1.00 29.28 101 GLN A CA 1
ATOM 787 C C . GLN A 1 101 ? -14.020 29.545 0.319 1.00 29.28 101 GLN A C 1
ATOM 789 O O . GLN A 1 101 ? -13.676 30.487 -0.380 1.00 29.28 101 GLN A O 1
ATOM 794 N N . THR A 1 102 ? -14.498 28.421 -0.228 1.00 30.70 102 THR A N 1
ATOM 795 C CA . THR A 1 102 ? -15.842 28.289 -0.838 1.00 30.70 102 THR A CA 1
ATOM 796 C C . THR A 1 102 ? -16.192 26.801 -0.972 1.00 30.70 102 THR A C 1
ATOM 798 O O . THR A 1 102 ? -15.331 25.958 -1.208 1.00 30.70 102 THR A O 1
ATOM 801 N N . GLY A 1 103 ? -17.452 26.462 -0.699 1.00 34.28 103 GLY A N 1
ATOM 802 C CA . GLY A 1 103 ? -17.919 25.090 -0.549 1.00 34.28 103 GLY A CA 1
ATOM 803 C C . GLY A 1 103 ? -18.140 24.370 -1.874 1.00 34.28 103 GLY A C 1
ATOM 804 O O . GLY A 1 103 ? -19.055 24.716 -2.608 1.00 34.28 103 GLY A O 1
ATOM 805 N N . VAL A 1 104 ? -17.362 23.307 -2.078 1.00 27.14 104 VAL A N 1
ATOM 806 C CA . VAL A 1 104 ? -17.782 22.012 -2.636 1.00 27.14 104 VAL A CA 1
ATOM 807 C C . VAL A 1 104 ? -16.929 20.956 -1.916 1.00 27.14 104 VAL A C 1
ATOM 809 O O . VAL A 1 104 ? -15.821 20.645 -2.334 1.00 27.14 104 VAL A O 1
ATOM 812 N N . GLN A 1 105 ? -17.385 20.465 -0.759 1.00 34.72 105 GLN A N 1
ATOM 813 C CA . GLN A 1 105 ? -16.653 19.470 0.039 1.00 34.72 105 GLN A CA 1
ATOM 814 C C . GLN A 1 105 ? -16.839 18.057 -0.538 1.00 34.72 105 GLN A C 1
ATOM 816 O O . GLN A 1 105 ? -17.652 17.272 -0.054 1.00 34.72 105 GLN A O 1
ATOM 821 N N . GLY A 1 106 ? -16.053 17.729 -1.562 1.00 27.98 106 GLY A N 1
ATOM 822 C CA . GLY A 1 106 ? -15.484 16.391 -1.705 1.00 27.98 106 GLY A CA 1
ATOM 823 C C . GLY A 1 106 ? -14.099 16.432 -1.068 1.00 27.98 106 GLY A C 1
ATOM 824 O O . GLY A 1 106 ? -13.356 17.369 -1.334 1.00 27.98 106 GLY A O 1
ATOM 825 N N . PHE A 1 107 ? -13.788 15.498 -0.170 1.00 35.00 107 PHE A N 1
ATOM 826 C CA . PHE A 1 107 ? -12.495 15.395 0.512 1.00 35.00 107 PHE A CA 1
ATOM 827 C C . PHE A 1 107 ? -11.338 15.452 -0.500 1.00 35.00 107 PHE A C 1
ATOM 829 O O . PHE A 1 107 ? -11.032 14.457 -1.147 1.00 35.00 107 PHE A O 1
ATOM 836 N N . LEU A 1 108 ? -10.715 16.621 -0.638 1.00 30.11 108 LEU A N 1
ATOM 837 C CA . LEU A 1 108 ? -9.433 16.790 -1.302 1.00 30.11 108 LEU A CA 1
ATOM 838 C C . LEU A 1 108 ? -8.441 17.112 -0.188 1.00 30.11 108 LEU A C 1
ATOM 840 O O . LEU A 1 108 ? -8.430 18.222 0.348 1.00 30.11 108 LEU A O 1
ATOM 844 N N . VAL A 1 109 ? -7.698 16.097 0.242 1.00 39.66 109 VAL A N 1
ATOM 845 C CA . VAL A 1 109 ? -6.619 16.269 1.211 1.00 39.66 109 VAL A CA 1
ATOM 846 C C . VAL A 1 109 ? -5.503 17.042 0.519 1.00 39.66 109 VAL A C 1
ATOM 848 O O . VAL A 1 109 ? -5.008 16.635 -0.527 1.00 39.66 109 VAL A O 1
ATOM 851 N N . LEU A 1 110 ? -5.141 18.190 1.090 1.00 35.31 110 LEU A N 1
ATOM 852 C CA . LEU A 1 110 ? -3.935 18.925 0.729 1.00 35.31 110 LEU A CA 1
ATOM 853 C C . LEU A 1 110 ? -2.743 18.121 1.250 1.00 35.31 110 LEU A C 1
ATOM 855 O O . LEU A 1 110 ? -2.379 18.250 2.417 1.00 35.31 110 LEU A O 1
ATOM 859 N N . LEU A 1 111 ? -2.166 17.272 0.403 1.00 43.06 111 LEU A N 1
ATOM 860 C CA . LEU A 1 111 ? -0.883 16.650 0.696 1.00 43.06 111 LEU A CA 1
ATOM 861 C C . LEU A 1 111 ? 0.180 17.752 0.737 1.00 43.06 111 LEU A C 1
ATOM 863 O O . LEU A 1 111 ? 0.433 18.437 -0.257 1.00 43.06 111 LEU A O 1
ATOM 867 N N . SER A 1 112 ? 0.778 17.968 1.909 1.00 41.31 112 SER A N 1
ATOM 868 C CA . SER A 1 112 ? 2.046 18.689 1.999 1.00 41.31 112 SER A CA 1
ATOM 869 C C . SER A 1 112 ? 3.068 17.930 1.158 1.00 41.31 112 SER A C 1
ATOM 871 O O . SER A 1 112 ? 3.060 16.706 1.173 1.00 41.31 112 SER A O 1
ATOM 873 N N . GLY A 1 113 ? 3.938 18.623 0.421 1.00 47.19 113 GLY A N 1
ATOM 874 C CA . GLY A 1 113 ? 4.950 18.024 -0.467 1.00 47.19 113 GLY A CA 1
ATOM 875 C C . GLY A 1 113 ? 6.062 17.219 0.230 1.00 47.19 113 GLY A C 1
ATOM 876 O O . GLY A 1 113 ? 7.208 17.281 -0.200 1.00 47.19 113 GLY A O 1
ATOM 877 N N . SER A 1 114 ? 5.749 16.522 1.321 1.00 61.31 114 SER A N 1
ATOM 878 C CA . SER A 1 114 ? 6.574 15.528 1.998 1.00 61.31 114 SER A CA 1
ATOM 879 C C . SER A 1 114 ? 6.376 14.147 1.366 1.00 61.31 114 SER A C 1
ATOM 881 O O . SER A 1 114 ? 5.304 13.834 0.850 1.00 61.31 114 SER A O 1
ATOM 883 N N . SER A 1 115 ? 7.424 13.322 1.399 1.00 79.31 115 SER A N 1
ATOM 884 C CA . SER A 1 115 ? 7.360 11.925 0.963 1.00 79.31 115 SER A CA 1
ATOM 885 C C . SER A 1 115 ? 6.499 11.127 1.948 1.00 79.31 115 SER A C 1
ATOM 887 O O . SER A 1 115 ? 6.829 11.125 3.129 1.00 79.31 115 SER A O 1
ATOM 889 N N . MET A 1 116 ? 5.426 10.486 1.475 1.00 83.56 116 MET A N 1
ATOM 890 C CA . MET A 1 116 ? 4.543 9.657 2.296 1.00 83.56 116 MET A CA 1
ATOM 891 C C . MET A 1 116 ? 4.980 8.199 2.302 1.00 83.56 116 MET A C 1
ATOM 893 O O . MET A 1 116 ? 5.038 7.570 1.249 1.00 83.56 116 MET A O 1
ATOM 897 N N . ASP A 1 117 ? 5.214 7.643 3.484 1.00 82.56 117 ASP A N 1
ATOM 898 C CA . ASP A 1 117 ? 5.506 6.218 3.640 1.00 82.56 117 ASP A CA 1
ATOM 899 C C . ASP A 1 117 ? 4.228 5.368 3.836 1.00 82.56 117 ASP A C 1
ATOM 901 O O . ASP A 1 117 ? 3.102 5.870 3.954 1.00 82.56 117 ASP A O 1
ATOM 905 N N . HIS A 1 118 ? 4.389 4.043 3.888 1.00 83.00 118 HIS A N 1
ATOM 906 C CA . HIS A 1 118 ? 3.278 3.110 4.113 1.00 83.00 118 HIS A CA 1
ATOM 907 C C . HIS A 1 118 ? 2.595 3.283 5.481 1.00 83.00 118 HIS A C 1
ATOM 909 O O . HIS A 1 118 ? 1.402 2.981 5.622 1.00 83.00 118 HIS A O 1
ATOM 915 N N . LEU A 1 119 ? 3.300 3.804 6.494 1.00 86.25 119 LEU A N 1
ATOM 916 C CA . LEU A 1 119 ? 2.727 4.083 7.814 1.00 86.25 119 LEU A CA 1
ATOM 917 C C . LEU A 1 119 ? 1.733 5.245 7.714 1.00 86.25 119 LEU A C 1
ATOM 919 O O . LEU A 1 119 ? 0.618 5.150 8.235 1.00 86.25 119 LEU A O 1
ATOM 923 N N . GLU A 1 120 ? 2.123 6.319 7.029 1.00 89.62 120 GLU A N 1
ATOM 924 C CA . GLU A 1 120 ? 1.298 7.501 6.796 1.00 89.62 120 GLU A CA 1
ATOM 925 C C . GLU A 1 120 ? 0.098 7.182 5.904 1.00 89.62 120 GLU A C 1
ATOM 927 O O . GLU A 1 120 ? -1.030 7.511 6.278 1.00 89.62 120 GLU A O 1
ATOM 932 N N . ILE A 1 121 ? 0.302 6.457 4.797 1.00 90.38 121 ILE A N 1
ATOM 933 C CA . ILE A 1 121 ? -0.783 6.002 3.910 1.00 90.38 121 ILE A CA 1
ATOM 934 C C . ILE A 1 121 ? -1.817 5.180 4.694 1.00 90.38 121 ILE A C 1
ATOM 936 O O . ILE A 1 121 ? -3.026 5.419 4.599 1.00 90.38 121 ILE A O 1
ATOM 940 N N . THR A 1 122 ? -1.349 4.229 5.506 1.00 91.62 122 THR A N 1
ATOM 941 C CA . THR A 1 122 ? -2.212 3.361 6.317 1.00 91.62 122 THR A CA 1
ATOM 942 C C . THR A 1 122 ? -2.978 4.150 7.378 1.00 91.62 122 THR A C 1
ATOM 944 O O . THR A 1 122 ? -4.194 3.985 7.514 1.00 91.62 122 THR A O 1
ATOM 947 N N . ARG A 1 123 ? -2.291 5.019 8.132 1.00 92.94 123 ARG A N 1
ATOM 948 C CA . ARG A 1 123 ? -2.913 5.846 9.175 1.00 92.94 123 ARG A CA 1
ATOM 949 C C . ARG A 1 123 ? -3.982 6.757 8.580 1.00 92.94 123 ARG A C 1
ATOM 951 O O . ARG A 1 123 ? -5.092 6.802 9.113 1.00 92.94 123 ARG A O 1
ATOM 958 N N . GLU A 1 124 ? -3.665 7.441 7.486 1.00 92.19 124 GLU A N 1
ATOM 959 C CA . GLU A 1 124 ? -4.580 8.367 6.822 1.00 92.19 124 GLU A CA 1
ATOM 960 C C . GLU A 1 124 ? -5.854 7.648 6.367 1.00 92.19 124 GLU A C 1
ATOM 962 O O . GLU A 1 124 ? -6.963 8.056 6.717 1.00 92.19 124 GLU A O 1
ATOM 967 N N . ALA A 1 125 ? -5.718 6.514 5.676 1.00 94.88 125 ALA A N 1
ATOM 968 C CA . ALA A 1 125 ? -6.865 5.754 5.189 1.00 94.88 125 ALA A CA 1
ATOM 969 C C . ALA A 1 125 ? -7.758 5.207 6.322 1.00 94.88 125 ALA A C 1
ATOM 971 O O . ALA A 1 125 ? -8.990 5.251 6.214 1.00 94.88 125 ALA A O 1
ATOM 972 N N . ILE A 1 126 ? -7.170 4.730 7.430 1.00 95.44 126 ILE A N 1
ATOM 973 C CA . ILE A 1 126 ? -7.935 4.265 8.601 1.00 95.44 126 ILE A CA 1
ATOM 974 C C . ILE A 1 126 ? -8.723 5.419 9.224 1.00 95.44 126 ILE A C 1
ATOM 976 O O . ILE A 1 126 ? -9.917 5.267 9.505 1.00 95.44 126 ILE A O 1
ATOM 980 N N . LEU A 1 127 ? -8.082 6.573 9.424 1.00 93.94 127 LEU A N 1
ATOM 981 C CA . LEU A 1 127 ? -8.723 7.748 10.009 1.00 93.94 127 LEU A CA 1
ATOM 982 C C . LEU A 1 127 ? -9.857 8.268 9.116 1.00 93.94 127 LEU A C 1
ATOM 984 O O . LEU A 1 127 ? -10.973 8.468 9.600 1.00 93.94 127 LEU A O 1
ATOM 988 N N . GLN A 1 128 ? -9.617 8.426 7.813 1.00 92.62 128 GLN A N 1
ATOM 989 C CA . GLN A 1 128 ? -10.634 8.886 6.863 1.00 92.62 128 GLN A CA 1
ATOM 990 C C . GLN A 1 128 ? -11.836 7.939 6.796 1.00 92.62 128 GLN A C 1
ATOM 992 O O . GLN A 1 128 ? -12.987 8.381 6.881 1.00 92.62 128 GLN A O 1
ATOM 997 N N . THR A 1 129 ? -11.582 6.632 6.677 1.00 94.00 129 THR A N 1
ATOM 998 C CA . THR A 1 129 ? -12.654 5.633 6.591 1.00 94.00 129 THR A CA 1
ATOM 999 C C . THR A 1 129 ? -13.472 5.622 7.879 1.00 94.00 129 THR A C 1
ATOM 1001 O O . THR A 1 129 ? -14.699 5.695 7.837 1.00 94.00 129 THR A O 1
ATOM 1004 N N . THR A 1 130 ? -12.808 5.647 9.036 1.00 93.69 130 THR A N 1
ATOM 1005 C CA . THR A 1 130 ? -13.470 5.729 10.346 1.00 93.69 130 THR A CA 1
ATOM 1006 C C . THR A 1 130 ? -14.317 6.997 10.479 1.00 93.69 130 THR A C 1
ATOM 1008 O O . THR A 1 130 ? -15.467 6.925 10.913 1.00 93.69 130 THR A O 1
ATOM 1011 N N . ALA A 1 131 ? -13.801 8.155 10.054 1.00 92.88 131 ALA A N 1
ATOM 1012 C CA . ALA A 1 131 ? -14.543 9.415 10.065 1.00 92.88 131 ALA A CA 1
ATOM 1013 C C . ALA A 1 131 ? -15.814 9.337 9.218 1.00 92.88 131 ALA A C 1
ATOM 1015 O O . ALA A 1 131 ? -16.878 9.790 9.649 1.00 92.88 131 ALA A O 1
ATOM 1016 N N . LYS A 1 132 ? -15.733 8.703 8.046 1.00 92.19 132 LYS A N 1
ATOM 1017 C CA . LYS A 1 132 ? -16.895 8.461 7.191 1.00 92.19 132 LYS A CA 1
ATOM 1018 C C . LYS A 1 132 ? -17.928 7.557 7.870 1.00 92.19 132 LYS A C 1
ATOM 1020 O O . LYS A 1 132 ? -19.111 7.899 7.836 1.00 92.19 132 LYS A O 1
ATOM 1025 N N . VAL A 1 133 ? -17.508 6.473 8.528 1.00 91.62 133 VAL A N 1
ATOM 1026 C CA . VAL A 1 133 ? -18.423 5.594 9.285 1.00 91.62 133 VAL A CA 1
ATOM 1027 C C . VAL A 1 133 ? -19.089 6.358 10.431 1.00 91.62 133 VAL A C 1
ATOM 1029 O O . VAL A 1 133 ? -20.315 6.368 10.536 1.00 91.62 133 VAL A O 1
ATOM 1032 N N . CYS A 1 134 ? -18.312 7.069 11.254 1.00 91.75 134 CYS A N 1
ATOM 1033 C CA . CYS A 1 134 ? -18.848 7.834 12.380 1.00 91.75 134 CYS A CA 1
ATOM 1034 C C . CYS A 1 134 ? -19.830 8.922 11.941 1.00 91.75 134 CYS A C 1
ATOM 1036 O O . CYS A 1 134 ? -20.839 9.126 12.617 1.00 91.75 134 CYS A O 1
ATOM 1038 N N . LYS A 1 135 ? -19.567 9.597 10.815 1.00 92.06 135 LYS A N 1
A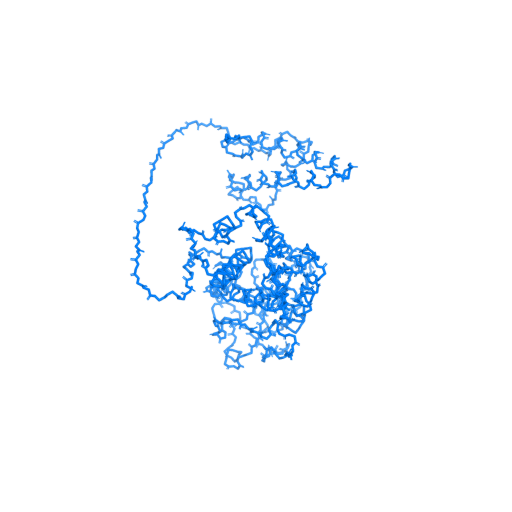TOM 1039 C CA . LYS A 1 135 ? -20.481 10.584 10.226 1.00 92.06 135 LYS A CA 1
ATOM 1040 C C . LYS A 1 135 ? -21.789 9.946 9.756 1.00 92.06 135 LYS A C 1
ATOM 1042 O O . LYS A 1 135 ? -22.856 10.526 9.938 1.00 92.06 135 LYS A O 1
ATOM 1047 N N . GLN A 1 136 ? -21.723 8.762 9.151 1.00 90.12 136 GLN A N 1
ATOM 1048 C CA . GLN A 1 136 ? -22.916 8.052 8.689 1.00 90.12 136 GLN A CA 1
ATOM 1049 C C . GLN A 1 136 ? -23.778 7.576 9.860 1.00 90.12 136 GLN A C 1
ATOM 1051 O O . GLN A 1 136 ? -24.980 7.834 9.860 1.00 90.12 136 GLN A O 1
ATOM 1056 N N . LEU A 1 137 ? -23.171 6.985 10.893 1.00 88.94 137 LEU A N 1
ATOM 1057 C CA . LEU A 1 137 ? -23.886 6.610 12.116 1.00 88.94 137 LEU A CA 1
ATOM 1058 C C . LEU A 1 137 ? -24.505 7.825 12.810 1.00 88.94 137 LEU A C 1
ATOM 1060 O O . LEU A 1 137 ? -25.664 7.772 13.206 1.00 88.94 137 LEU A O 1
ATOM 1064 N N . ALA A 1 138 ? -23.772 8.942 12.874 1.00 89.75 138 ALA A N 1
ATOM 1065 C CA . ALA A 1 138 ? -24.283 10.189 13.433 1.00 89.75 138 ALA A CA 1
ATOM 1066 C C . ALA A 1 138 ? -25.587 10.634 12.768 1.00 89.75 138 ALA A C 1
ATOM 1068 O O . ALA A 1 138 ? -26.580 10.921 13.436 1.00 89.75 138 ALA A O 1
ATOM 1069 N N . SER A 1 139 ? -25.584 10.621 11.434 1.00 90.94 139 SER A N 1
ATOM 1070 C CA . SER A 1 139 ? -26.741 10.991 10.630 1.00 90.94 139 SER A CA 1
ATOM 1071 C C . SER A 1 139 ? -27.938 10.068 10.865 1.00 90.94 139 SER A C 1
ATOM 1073 O O . SER A 1 139 ? -29.066 10.551 10.855 1.00 90.94 139 SER A O 1
ATOM 1075 N N . VAL A 1 140 ? -27.716 8.763 11.053 1.00 89.75 140 VAL A N 1
ATOM 1076 C CA . VAL A 1 140 ? -28.788 7.789 11.330 1.00 89.75 140 VAL A CA 1
ATOM 1077 C C . VAL A 1 140 ? -29.372 7.988 12.731 1.00 89.75 140 VAL A C 1
ATOM 1079 O O . VAL A 1 140 ? -30.579 7.872 12.919 1.00 89.75 140 VAL A O 1
ATOM 1082 N N . GLU A 1 141 ? -28.532 8.331 13.706 1.00 89.69 141 GLU A N 1
ATOM 1083 C CA . GLU A 1 141 ? -28.924 8.590 15.097 1.00 89.69 141 GLU A CA 1
ATOM 1084 C C . GLU A 1 141 ? -29.540 9.985 15.310 1.00 89.69 141 GLU A C 1
ATOM 1086 O O . GLU A 1 141 ? -30.039 10.281 16.394 1.00 89.69 141 GLU A O 1
ATOM 1091 N N . GLY A 1 142 ? -29.501 10.858 14.298 1.00 91.31 142 GLY A N 1
ATOM 1092 C CA . GLY A 1 142 ? -29.947 12.247 14.413 1.00 91.31 142 GLY A CA 1
ATOM 1093 C C . GLY A 1 142 ? -29.032 13.119 15.281 1.00 91.31 142 GLY A C 1
ATOM 1094 O O . GLY A 1 142 ? -29.472 14.161 15.768 1.00 91.31 142 GLY A O 1
ATOM 1095 N N . ARG A 1 143 ? -27.773 12.708 15.488 1.00 91.19 143 ARG A N 1
ATOM 1096 C CA . ARG A 1 143 ? -26.751 13.511 16.175 1.00 91.19 143 ARG A CA 1
ATOM 1097 C C . ARG A 1 143 ? -25.903 14.281 15.165 1.00 91.19 143 ARG A C 1
ATOM 1099 O O . ARG A 1 143 ? -25.693 13.834 14.039 1.00 91.19 143 ARG A O 1
ATOM 1106 N N . ASP A 1 144 ? -25.383 15.427 15.588 1.00 89.38 144 ASP A N 1
ATOM 1107 C CA . ASP A 1 144 ? -24.434 16.183 14.774 1.00 89.38 144 ASP A CA 1
ATOM 1108 C C . ASP A 1 144 ? -23.057 15.492 14.73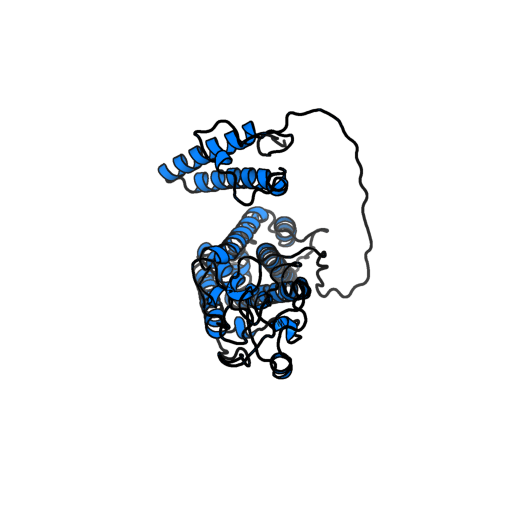1 1.00 89.38 144 ASP A C 1
ATOM 1110 O O . ASP A 1 144 ? -22.647 14.822 15.685 1.00 89.38 144 ASP A O 1
ATOM 1114 N N . PHE A 1 145 ? -22.339 15.658 13.618 1.00 91.38 145 PHE A N 1
ATOM 1115 C CA . PHE A 1 145 ? -20.962 15.194 13.452 1.00 91.38 145 PHE A CA 1
ATOM 1116 C C . PHE A 1 145 ? -20.094 16.349 12.972 1.00 91.38 145 PHE A C 1
ATOM 1118 O O . PHE A 1 145 ? -20.114 16.719 11.796 1.00 91.38 145 PHE A O 1
ATOM 1125 N N . THR A 1 146 ? -19.282 16.863 13.888 1.00 90.31 146 THR A N 1
ATOM 1126 C CA . THR A 1 146 ? -18.334 17.937 13.615 1.00 90.31 146 THR A CA 1
ATOM 1127 C C . THR A 1 146 ? -16.935 17.481 14.012 1.00 90.31 146 THR A C 1
ATOM 1129 O O . THR A 1 146 ? -16.703 17.075 15.151 1.00 90.31 146 THR A O 1
ATOM 1132 N N . LEU A 1 147 ? -15.997 17.546 13.064 1.00 88.81 147 LEU A N 1
ATOM 1133 C CA . LEU A 1 147 ? -14.579 17.329 13.342 1.00 88.81 147 LEU A CA 1
ATOM 1134 C C . LEU A 1 147 ? -13.984 18.595 13.974 1.00 88.81 147 LEU A C 1
ATOM 1136 O O . LEU A 1 147 ? -14.239 19.694 13.468 1.00 88.81 147 LEU A O 1
ATOM 1140 N N . PRO A 1 148 ? -13.181 18.472 15.046 1.00 85.75 148 PRO A N 1
ATOM 1141 C CA . PRO A 1 148 ? -12.412 19.595 15.564 1.00 85.75 148 PRO A CA 1
ATOM 1142 C C . PRO A 1 148 ? -11.507 20.200 14.477 1.00 85.75 148 PRO A C 1
ATOM 1144 O O . PRO A 1 148 ? -11.015 19.465 13.619 1.00 85.75 148 PRO A O 1
ATOM 1147 N N . PRO A 1 149 ? -11.256 21.521 14.500 1.00 83.62 149 PRO A N 1
ATOM 1148 C CA . PRO A 1 149 ? -10.312 22.137 13.577 1.00 83.62 149 PRO A CA 1
ATOM 1149 C C . PRO A 1 149 ? -8.895 21.595 13.810 1.00 83.62 149 PRO A C 1
ATOM 1151 O O . PRO A 1 149 ? -8.478 21.406 14.952 1.00 83.62 149 PRO A O 1
ATOM 1154 N N . GLY A 1 150 ? -8.143 21.410 12.725 1.00 84.50 150 GLY A N 1
ATOM 1155 C CA . GLY A 1 150 ? -6.778 20.882 12.751 1.00 84.50 150 GLY A CA 1
ATOM 1156 C C . GLY A 1 150 ? -6.649 19.545 12.014 1.00 84.50 150 GLY A C 1
ATOM 1157 O O . GLY A 1 150 ? -7.578 19.145 11.308 1.00 84.50 150 GLY A O 1
ATOM 1158 N N . PRO A 1 151 ? -5.492 18.872 12.138 1.00 84.06 151 PRO A N 1
ATOM 1159 C CA . PRO A 1 151 ? -5.268 17.561 11.541 1.00 84.06 151 PRO A CA 1
ATOM 1160 C C . PRO A 1 151 ? -6.246 16.509 12.073 1.00 84.06 151 PRO A C 1
ATOM 1162 O O . PRO A 1 151 ? -6.658 16.536 13.238 1.00 84.06 151 PRO A O 1
ATOM 1165 N N . LEU A 1 152 ? -6.587 15.546 11.221 1.00 87.31 152 LEU A N 1
ATOM 1166 C CA . LEU A 1 152 ? -7.335 14.373 11.645 1.00 87.31 152 LEU A CA 1
ATOM 1167 C C . LEU A 1 152 ? -6.397 13.465 12.452 1.00 87.31 152 LEU A C 1
ATOM 1169 O O . LEU A 1 152 ? -5.373 13.020 11.946 1.00 87.31 152 LEU A O 1
ATOM 1173 N N . THR A 1 153 ? -6.728 13.210 13.715 1.00 89.88 153 THR A N 1
ATOM 1174 C CA . THR A 1 153 ? -5.957 12.338 14.611 1.00 89.88 153 THR A CA 1
ATOM 1175 C C . THR A 1 153 ? -6.886 11.333 15.277 1.00 89.88 153 THR A C 1
ATOM 1177 O O . THR A 1 153 ? -8.111 11.471 15.219 1.00 89.88 153 THR A O 1
ATOM 1180 N N . ALA A 1 154 ? -6.319 10.322 15.938 1.00 89.06 154 ALA A N 1
ATOM 1181 C CA . ALA A 1 154 ? -7.110 9.367 16.707 1.00 89.06 154 ALA A CA 1
ATOM 1182 C C . ALA A 1 154 ? -7.938 10.071 17.798 1.00 89.06 154 ALA A C 1
ATOM 1184 O O . ALA A 1 154 ? -9.099 9.733 18.001 1.00 89.06 154 ALA A O 1
ATOM 1185 N N . GLU A 1 155 ? -7.380 11.088 18.458 1.00 89.94 155 GLU A N 1
ATOM 1186 C CA . GLU A 1 155 ? -8.046 11.870 19.502 1.00 89.94 155 GLU A CA 1
ATOM 1187 C C . GLU A 1 155 ? -9.172 12.740 18.943 1.00 89.94 155 GLU A C 1
ATOM 1189 O O . GLU A 1 155 ? -10.291 12.704 19.464 1.00 89.94 155 GLU A O 1
ATOM 1194 N N . SER A 1 156 ? -8.892 13.523 17.891 1.00 91.12 156 SER A N 1
ATOM 1195 C CA . SER A 1 156 ? -9.894 14.420 17.306 1.00 91.12 156 SER A CA 1
ATOM 1196 C C . SER A 1 156 ? -11.049 13.629 16.696 1.00 91.12 156 SER A C 1
ATOM 1198 O O . SER A 1 156 ? -12.213 14.015 16.840 1.00 91.12 156 SER A O 1
ATOM 1200 N N . LEU A 1 157 ? -10.748 12.469 16.107 1.00 91.06 157 LEU A N 1
ATOM 1201 C CA . LEU A 1 157 ? -11.749 11.571 15.561 1.00 91.06 157 LEU A CA 1
ATOM 1202 C C . LEU A 1 157 ? -12.536 10.832 16.649 1.00 91.06 157 LEU A C 1
ATOM 1204 O O . LEU A 1 157 ? -13.762 10.820 16.591 1.00 91.06 157 LEU A O 1
ATOM 1208 N N . ALA A 1 158 ? -11.881 10.280 17.673 1.00 90.25 158 ALA A N 1
ATOM 1209 C CA . ALA A 1 158 ? -12.570 9.635 18.793 1.00 90.25 158 ALA A CA 1
ATOM 1210 C C . ALA A 1 158 ? -13.555 10.598 19.477 1.00 90.25 158 ALA A C 1
ATOM 1212 O O . ALA A 1 158 ? -14.678 10.212 19.807 1.00 90.25 158 ALA A O 1
ATOM 1213 N N . LEU A 1 159 ? -13.181 11.875 19.619 1.00 89.12 159 LEU A N 1
ATOM 1214 C CA . LEU A 1 159 ? -14.078 12.922 20.104 1.00 89.12 159 LEU A CA 1
ATOM 1215 C C . LEU A 1 159 ? -15.291 13.123 19.178 1.00 89.12 159 LEU A C 1
ATOM 1217 O O . LEU A 1 159 ? -16.426 13.101 19.655 1.00 89.12 159 LEU A O 1
ATOM 1221 N N . ALA A 1 160 ? -15.078 13.271 17.866 1.00 89.44 160 ALA A N 1
ATOM 1222 C CA . ALA A 1 160 ? -16.157 13.453 16.885 1.00 89.44 160 ALA A CA 1
ATOM 1223 C C . ALA A 1 160 ? -17.081 12.222 16.756 1.00 89.44 160 ALA A C 1
ATOM 1225 O O . ALA A 1 160 ? -18.276 12.339 16.475 1.00 89.44 160 ALA A O 1
ATOM 1226 N N . CYS A 1 161 ? -16.547 11.029 17.016 1.00 89.06 161 CYS A N 1
ATOM 1227 C CA . CYS A 1 161 ? -17.296 9.778 17.116 1.00 89.06 161 CYS A CA 1
ATOM 1228 C C . CYS A 1 161 ? -18.035 9.616 18.461 1.00 89.06 161 CYS A C 1
ATOM 1230 O O . CYS A 1 161 ? -18.606 8.557 18.703 1.00 89.06 161 CYS A O 1
ATOM 1232 N N . SER A 1 162 ? -18.031 10.632 19.337 1.00 87.81 162 SER A N 1
ATOM 1233 C CA . SER A 1 162 ? -18.637 10.587 20.680 1.00 87.81 162 SER A CA 1
ATOM 1234 C C . SER A 1 162 ? -18.069 9.477 21.577 1.00 87.81 162 SER A C 1
ATOM 1236 O O . SER A 1 162 ? -18.762 8.939 22.436 1.00 87.81 162 SER A O 1
ATOM 1238 N N . SER A 1 163 ? -16.787 9.157 21.395 1.00 86.56 163 SER A N 1
ATOM 1239 C CA . SER A 1 163 ? -16.077 8.064 22.063 1.00 86.56 163 SER A CA 1
ATOM 1240 C C . SER A 1 163 ? -14.671 8.493 22.496 1.00 86.56 163 SER A C 1
ATOM 1242 O O . SER A 1 163 ? -13.682 7.787 22.318 1.00 86.56 163 SER A O 1
ATOM 1244 N N . SER A 1 164 ? -14.557 9.694 23.070 1.00 83.88 164 SER A N 1
ATOM 1245 C CA . SER A 1 164 ? -13.271 10.282 23.481 1.00 83.88 164 SER A CA 1
ATOM 1246 C C . SER A 1 164 ? -12.458 9.384 24.426 1.00 83.88 164 SER A C 1
ATOM 1248 O O . SER A 1 164 ? -11.229 9.432 24.408 1.00 83.88 164 SER A O 1
ATOM 1250 N N . GLY A 1 165 ? -13.126 8.527 25.208 1.00 83.75 165 GLY A N 1
ATOM 1251 C CA . GLY A 1 165 ? -12.485 7.526 26.065 1.00 83.75 165 GLY A CA 1
ATOM 1252 C C . GLY A 1 165 ? -11.665 6.473 25.307 1.00 83.75 165 GLY A C 1
ATOM 1253 O O . GLY A 1 165 ? -10.702 5.954 25.866 1.00 83.75 165 GLY A O 1
ATOM 1254 N N . SER A 1 166 ? -11.980 6.217 24.035 1.00 85.38 166 SER A N 1
ATOM 1255 C CA . SER A 1 166 ? -11.319 5.206 23.200 1.00 85.38 166 SER A CA 1
ATOM 1256 C C . SER A 1 166 ? -10.145 5.756 22.381 1.00 85.38 166 SER A C 1
ATOM 1258 O O . SER A 1 166 ? -9.537 5.023 21.613 1.00 85.38 166 SER A O 1
ATOM 1260 N N . ALA A 1 167 ? -9.760 7.029 22.536 1.00 88.00 167 ALA A N 1
ATOM 1261 C CA . ALA A 1 167 ? -8.680 7.625 21.737 1.00 88.00 167 ALA A CA 1
ATOM 1262 C C . ALA A 1 167 ? -7.353 6.842 21.827 1.00 88.00 167 ALA A C 1
ATOM 1264 O O . ALA A 1 167 ? -6.707 6.582 20.813 1.00 88.00 167 ALA A O 1
ATOM 1265 N N . LYS A 1 168 ? -6.964 6.413 23.037 1.00 85.06 168 LYS A N 1
ATOM 1266 C CA . LYS A 1 168 ? -5.724 5.646 23.254 1.00 85.06 168 LYS A CA 1
ATOM 1267 C C . LYS A 1 168 ? -5.780 4.256 22.629 1.00 85.06 168 LYS A C 1
ATOM 1269 O O . LYS A 1 168 ? -4.797 3.803 22.050 1.00 85.06 168 LYS A O 1
ATOM 1274 N N . SER A 1 169 ? -6.909 3.571 22.774 1.00 82.44 169 SER A N 1
ATOM 1275 C CA . SER A 1 169 ? -7.086 2.226 22.238 1.00 82.44 169 SER A CA 1
ATOM 1276 C C . SER A 1 169 ? -7.207 2.254 20.713 1.00 82.44 169 SER A C 1
ATOM 1278 O O . SER A 1 169 ? -6.588 1.425 20.051 1.00 82.44 169 SER A O 1
ATOM 1280 N N . PHE A 1 170 ? -7.860 3.271 20.146 1.00 88.25 170 PHE A N 1
ATOM 1281 C CA . PHE A 1 170 ? -7.865 3.527 18.708 1.00 88.25 170 PHE A CA 1
ATOM 1282 C C . PHE A 1 170 ? -6.455 3.794 18.164 1.00 88.25 170 PHE A C 1
ATOM 1284 O O . PHE A 1 170 ? -6.037 3.180 17.183 1.00 88.25 170 PHE A O 1
ATOM 1291 N N . LEU A 1 171 ? -5.674 4.651 18.831 1.00 87.19 171 LEU A N 1
ATOM 1292 C CA . LEU A 1 171 ? -4.282 4.897 18.449 1.00 87.19 171 LEU A CA 1
ATOM 1293 C C . LEU A 1 171 ? -3.439 3.613 18.512 1.00 87.19 171 LEU A C 1
ATOM 1295 O O . LEU A 1 171 ? -2.623 3.370 17.621 1.00 87.19 171 LEU A O 1
ATOM 1299 N N . SER A 1 172 ? -3.656 2.769 19.526 1.00 84.38 172 SER A N 1
ATOM 1300 C CA . SER A 1 172 ? -3.011 1.455 19.627 1.00 84.38 172 SER A CA 1
ATOM 1301 C C . SER A 1 172 ? -3.411 0.535 18.474 1.00 84.38 172 SER A C 1
ATOM 1303 O O . SER A 1 172 ? -2.549 -0.123 17.907 1.00 84.38 172 SER A O 1
ATOM 1305 N N . ALA A 1 173 ? -4.688 0.514 18.086 1.00 87.62 173 ALA A N 1
ATOM 1306 C CA . ALA A 1 173 ? -5.168 -0.281 16.961 1.00 87.62 173 ALA A CA 1
ATOM 1307 C C . ALA A 1 173 ? -4.549 0.167 15.630 1.00 87.62 173 ALA A C 1
ATOM 1309 O O . ALA A 1 173 ? -4.087 -0.674 14.864 1.00 87.62 173 ALA A O 1
ATOM 1310 N N . ILE A 1 174 ? -4.486 1.479 15.374 1.00 86.81 174 ILE A N 1
ATOM 1311 C CA . ILE A 1 174 ? -3.776 2.027 14.207 1.00 86.81 174 ILE A CA 1
ATOM 1312 C C . ILE A 1 174 ? -2.315 1.577 14.246 1.00 86.81 174 ILE A C 1
ATOM 1314 O O . ILE A 1 174 ? -1.804 1.082 13.246 1.00 86.81 174 ILE A O 1
ATOM 1318 N N . SER A 1 175 ? -1.673 1.691 15.412 1.00 84.31 175 SER A N 1
ATOM 1319 C CA . SER A 1 175 ? -0.270 1.319 15.597 1.00 84.31 175 SER A CA 1
ATOM 1320 C C . SER A 1 175 ? -0.017 -0.164 15.312 1.00 84.31 175 SER A C 1
ATOM 1322 O O . SER A 1 175 ? 0.952 -0.480 14.628 1.00 84.31 175 SER A O 1
ATOM 1324 N N . ASP A 1 176 ? -0.887 -1.070 15.772 1.00 82.56 176 ASP A N 1
ATOM 1325 C CA . ASP A 1 176 ? -0.787 -2.509 15.488 1.00 82.56 176 ASP A CA 1
ATOM 1326 C C . ASP A 1 176 ? -0.759 -2.774 13.974 1.00 82.56 176 ASP A C 1
ATOM 1328 O O . ASP A 1 176 ? 0.072 -3.541 13.483 1.00 82.56 176 ASP A O 1
ATOM 1332 N N . VAL A 1 177 ? -1.657 -2.119 13.229 1.00 89.25 177 VAL A N 1
ATOM 1333 C CA . VAL A 1 177 ? -1.767 -2.276 11.773 1.00 89.25 177 VAL A CA 1
ATOM 1334 C C . VAL A 1 177 ? -0.546 -1.683 11.077 1.00 89.25 177 VAL A C 1
ATOM 1336 O O . VAL A 1 177 ? 0.053 -2.351 10.237 1.00 89.25 177 VAL A O 1
ATOM 1339 N N . THR A 1 178 ? -0.140 -0.462 11.438 1.00 83.75 178 THR A N 1
ATOM 1340 C CA . THR A 1 178 ? 0.995 0.221 10.802 1.00 83.75 178 THR A CA 1
ATOM 1341 C C . THR A 1 178 ? 2.315 -0.502 11.070 1.00 83.75 178 THR A C 1
ATOM 1343 O O . THR A 1 178 ? 3.104 -0.691 10.151 1.00 83.75 178 THR A O 1
ATOM 1346 N N . TRP A 1 179 ? 2.544 -0.989 12.296 1.00 79.62 179 TRP A N 1
ATOM 1347 C CA . TRP A 1 179 ? 3.740 -1.777 12.618 1.00 79.62 179 TRP A CA 1
ATOM 1348 C C . TRP A 1 179 ? 3.778 -3.092 11.859 1.00 79.62 179 TRP A C 1
ATOM 1350 O O . TRP A 1 179 ? 4.838 -3.527 11.408 1.00 79.62 179 TRP A O 1
ATOM 1360 N N . ARG A 1 180 ? 2.621 -3.743 11.723 1.00 85.81 180 ARG A N 1
ATOM 1361 C CA . ARG A 1 180 ? 2.547 -4.989 10.981 1.00 85.81 180 ARG A CA 1
ATOM 1362 C C . ARG A 1 180 ? 2.762 -4.773 9.485 1.00 85.81 180 ARG A C 1
ATOM 1364 O O . ARG A 1 180 ? 3.486 -5.575 8.903 1.00 85.81 180 ARG A O 1
ATOM 1371 N N . ASN A 1 181 ? 2.215 -3.693 8.923 1.00 88.31 181 ASN A N 1
ATOM 1372 C CA . ASN A 1 181 ? 2.475 -3.244 7.555 1.00 88.31 181 ASN A CA 1
ATOM 1373 C C . ASN A 1 181 ? 3.978 -3.030 7.330 1.00 88.31 181 ASN A C 1
ATOM 1375 O O . ASN A 1 181 ? 4.577 -3.776 6.566 1.00 88.31 181 ASN A O 1
ATOM 1379 N N . ALA A 1 182 ? 4.618 -2.118 8.067 1.00 79.62 182 ALA A N 1
ATOM 1380 C CA . ALA A 1 182 ? 6.047 -1.840 7.887 1.00 79.62 182 ALA A CA 1
ATOM 1381 C C . ALA A 1 182 ? 6.936 -3.071 8.145 1.00 79.62 182 ALA A C 1
ATOM 1383 O O . ALA A 1 182 ? 8.019 -3.213 7.591 1.00 79.62 182 ALA A O 1
ATOM 1384 N N . GLY A 1 183 ? 6.483 -4.001 8.988 1.00 73.81 183 GLY A N 1
ATOM 1385 C CA . GLY A 1 183 ? 7.192 -5.250 9.235 1.00 73.81 183 GLY A CA 1
ATOM 1386 C C . GLY A 1 183 ? 7.185 -6.241 8.065 1.00 73.81 183 GLY A C 1
ATOM 1387 O O . GLY A 1 183 ? 7.833 -7.279 8.202 1.00 73.81 183 GLY A O 1
ATOM 1388 N N . VAL A 1 184 ? 6.432 -6.010 6.981 1.00 78.56 184 VAL A N 1
ATOM 1389 C CA . VAL A 1 184 ? 6.432 -6.888 5.795 1.00 78.56 184 VAL A CA 1
ATOM 1390 C C . VAL A 1 184 ? 7.781 -6.822 5.081 1.00 78.56 184 VAL A C 1
ATOM 1392 O O . VAL A 1 184 ? 8.368 -7.884 4.901 1.00 78.56 184 VAL A O 1
ATOM 1395 N N . ASP A 1 185 ? 8.352 -5.630 4.870 1.00 75.38 185 ASP A N 1
ATOM 1396 C CA . ASP A 1 185 ? 9.691 -5.434 4.274 1.00 75.38 185 ASP A CA 1
ATOM 1397 C C . ASP A 1 185 ? 10.786 -6.295 4.913 1.00 75.38 185 ASP A C 1
ATOM 1399 O O . ASP A 1 185 ? 11.727 -6.734 4.255 1.00 75.38 185 ASP A O 1
ATOM 1403 N N . PHE A 1 186 ? 10.681 -6.551 6.220 1.00 73.69 186 PHE A N 1
ATOM 1404 C CA . PHE A 1 186 ? 11.639 -7.376 6.955 1.00 73.69 186 PHE A CA 1
ATOM 1405 C C . PHE A 1 186 ? 11.284 -8.869 6.957 1.00 73.69 186 PHE A C 1
ATOM 1407 O O . PHE A 1 186 ? 12.168 -9.722 6.926 1.00 73.69 186 PHE A O 1
ATOM 1414 N N . ARG A 1 187 ? 9.996 -9.213 7.073 1.00 83.25 187 ARG A N 1
ATOM 1415 C CA . ARG A 1 187 ? 9.555 -10.617 7.169 1.00 83.25 187 ARG A CA 1
ATOM 1416 C C . ARG A 1 187 ? 9.505 -11.316 5.816 1.00 83.25 187 ARG A C 1
ATOM 1418 O O . ARG A 1 187 ? 9.634 -12.535 5.792 1.00 83.25 187 ARG A O 1
ATOM 1425 N N . HIS A 1 188 ? 9.301 -10.539 4.759 1.00 84.25 188 HIS A N 1
ATOM 1426 C CA . HIS A 1 188 ? 9.009 -10.976 3.400 1.00 84.25 188 HIS A CA 1
ATOM 1427 C C . HIS A 1 188 ? 9.965 -10.342 2.378 1.00 84.25 188 HIS A C 1
ATOM 1429 O O . HIS A 1 188 ? 9.652 -10.276 1.201 1.00 84.25 188 HIS A O 1
ATOM 1435 N N . THR A 1 189 ? 11.172 -9.950 2.811 1.00 78.25 189 THR A N 1
ATOM 1436 C CA . THR A 1 189 ? 12.183 -9.229 2.008 1.00 78.25 189 THR A CA 1
ATOM 1437 C C . THR A 1 189 ? 12.472 -9.827 0.623 1.00 78.25 189 THR A C 1
ATOM 1439 O O . THR A 1 189 ? 12.922 -9.115 -0.268 1.00 78.25 189 THR A O 1
ATOM 1442 N N . PHE A 1 190 ? 12.293 -11.140 0.449 1.00 79.31 190 PHE A N 1
ATOM 1443 C CA . PHE A 1 190 ? 12.549 -11.850 -0.811 1.00 79.31 190 PHE A CA 1
ATOM 1444 C C . PHE A 1 190 ? 11.302 -12.525 -1.396 1.00 79.31 190 PHE A C 1
ATOM 1446 O O . PHE A 1 190 ? 11.413 -13.223 -2.403 1.00 79.31 190 PHE A O 1
ATOM 1453 N N . ASP A 1 191 ? 10.141 -12.341 -0.769 1.00 89.00 191 ASP A N 1
ATOM 1454 C CA . ASP A 1 191 ? 8.882 -12.918 -1.224 1.00 89.00 191 ASP A CA 1
ATOM 1455 C C . ASP A 1 191 ? 8.240 -11.914 -2.195 1.00 89.00 191 ASP A C 1
ATOM 1457 O O . ASP A 1 191 ? 7.508 -11.010 -1.790 1.00 89.00 191 ASP A O 1
ATOM 1461 N N . GLU A 1 192 ? 8.580 -12.035 -3.483 1.00 93.19 192 GLU A N 1
ATOM 1462 C CA . GLU A 1 192 ? 8.205 -11.092 -4.551 1.00 93.19 192 GLU A CA 1
ATOM 1463 C C . GLU A 1 192 ? 6.697 -10.761 -4.547 1.00 93.19 192 GLU A C 1
ATOM 1465 O O . GLU A 1 192 ? 6.311 -9.611 -4.767 1.00 93.19 192 GLU A O 1
ATOM 1470 N N . GLU A 1 193 ? 5.837 -11.732 -4.218 1.00 95.56 193 GLU A N 1
ATOM 1471 C CA . GLU A 1 193 ? 4.383 -11.566 -4.171 1.00 95.56 193 GLU A CA 1
ATOM 1472 C C . GLU A 1 193 ? 3.888 -10.607 -3.079 1.00 95.56 193 GLU A C 1
ATOM 1474 O O . GLU A 1 193 ? 2.812 -10.025 -3.226 1.00 95.56 193 GLU A O 1
ATOM 1479 N N . TYR A 1 194 ? 4.650 -10.420 -1.997 1.00 96.12 194 TYR A N 1
ATOM 1480 C CA . TYR A 1 194 ? 4.312 -9.458 -0.944 1.00 96.12 194 TYR A CA 1
ATOM 1481 C C . TYR A 1 194 ? 4.574 -8.017 -1.374 1.00 96.12 194 TYR A C 1
ATOM 1483 O O . TYR A 1 194 ? 3.954 -7.119 -0.805 1.00 96.12 194 TYR A O 1
ATOM 1491 N N . HIS A 1 195 ? 5.425 -7.826 -2.384 1.00 95.75 195 HIS A N 1
ATOM 1492 C CA . HIS A 1 195 ? 5.905 -6.531 -2.863 1.00 95.75 195 HIS A CA 1
ATOM 1493 C C . HIS A 1 195 ? 5.464 -6.217 -4.300 1.00 95.75 195 HIS A C 1
ATOM 1495 O O . HIS A 1 195 ? 5.821 -5.182 -4.856 1.00 95.75 195 HIS A O 1
ATOM 1501 N N . PHE A 1 196 ? 4.693 -7.113 -4.932 1.00 96.19 196 PHE A N 1
ATOM 1502 C CA . PHE A 1 196 ? 4.371 -7.059 -6.364 1.00 96.19 196 PHE A CA 1
ATOM 1503 C C . PHE A 1 196 ? 5.599 -6.973 -7.278 1.00 96.19 196 PHE A C 1
ATOM 1505 O O . PHE A 1 196 ? 5.483 -6.570 -8.439 1.00 96.19 196 PHE A O 1
ATOM 1512 N N . ASP A 1 197 ? 6.764 -7.392 -6.797 1.00 94.12 197 ASP A N 1
ATOM 1513 C CA . ASP A 1 197 ? 7.983 -7.419 -7.589 1.00 94.12 197 ASP A CA 1
ATOM 1514 C C . ASP A 1 197 ? 7.942 -8.563 -8.607 1.00 94.12 197 ASP A C 1
ATOM 1516 O O . ASP A 1 197 ? 7.127 -9.486 -8.534 1.00 94.12 197 ASP A O 1
ATOM 1520 N N . GLY A 1 198 ? 8.798 -8.488 -9.621 1.00 94.12 198 GLY A N 1
ATOM 1521 C CA . GLY A 1 198 ? 9.008 -9.577 -10.575 1.00 94.12 198 GLY A CA 1
ATOM 1522 C C . GLY A 1 198 ? 7.797 -9.932 -11.445 1.00 94.12 198 GLY A C 1
ATOM 1523 O O . GLY A 1 198 ? 7.783 -10.989 -12.077 1.00 94.12 198 GLY A O 1
ATOM 1524 N N . GLU A 1 199 ? 6.806 -9.041 -11.521 1.00 96.06 199 GLU A N 1
ATOM 1525 C CA . GLU A 1 199 ? 5.510 -9.231 -12.184 1.00 96.06 199 GLU A CA 1
ATOM 1526 C C . GLU A 1 199 ? 4.633 -10.331 -11.546 1.00 96.06 199 GLU A C 1
ATOM 1528 O O . GLU A 1 199 ? 3.757 -10.890 -12.210 1.00 96.06 199 GLU A O 1
ATOM 1533 N N . THR A 1 200 ? 4.805 -10.598 -10.244 1.00 95.12 200 THR A N 1
ATOM 1534 C CA . THR A 1 200 ? 4.023 -11.561 -9.427 1.00 95.12 200 THR A CA 1
ATOM 1535 C C . THR A 1 200 ? 2.595 -11.089 -9.098 1.00 95.12 200 THR A C 1
ATOM 1537 O O . THR A 1 200 ? 2.065 -11.260 -7.999 1.00 95.12 200 THR A O 1
ATOM 1540 N N . PHE A 1 201 ? 1.918 -10.465 -10.067 1.00 96.25 201 PHE A N 1
ATOM 1541 C CA . PHE A 1 201 ? 0.631 -9.810 -9.840 1.00 96.25 201 PHE A CA 1
ATOM 1542 C C . PHE A 1 201 ? -0.504 -10.769 -9.460 1.00 96.25 201 PHE A C 1
ATOM 1544 O O . PHE A 1 201 ? -1.419 -10.383 -8.728 1.00 96.25 201 PHE A O 1
ATOM 1551 N N . VAL A 1 202 ? -0.485 -12.002 -9.973 1.00 94.94 202 VAL A N 1
ATOM 1552 C CA . VAL A 1 202 ? -1.527 -12.999 -9.685 1.00 94.94 202 VAL A CA 1
ATOM 1553 C C . VAL A 1 202 ? -1.398 -13.484 -8.244 1.00 94.94 202 VAL A C 1
ATOM 1555 O O . VAL A 1 202 ? -2.396 -13.561 -7.524 1.00 94.94 202 VAL A O 1
ATOM 1558 N N . GLU A 1 203 ? -0.171 -13.767 -7.817 1.00 95.69 203 GLU A N 1
ATOM 1559 C CA . GLU A 1 203 ? 0.189 -14.209 -6.477 1.00 95.69 203 GLU A CA 1
ATOM 1560 C C . GLU A 1 203 ? -0.056 -13.102 -5.447 1.00 95.69 203 GLU A C 1
ATOM 1562 O O . GLU A 1 203 ? -0.770 -13.339 -4.470 1.00 95.69 203 GLU A O 1
ATOM 1567 N N . GLY A 1 204 ? 0.417 -11.877 -5.704 1.00 96.81 204 GLY A N 1
ATOM 1568 C CA . GLY A 1 204 ? 0.193 -10.731 -4.819 1.00 96.81 204 GLY A CA 1
ATOM 1569 C C . GLY A 1 204 ? -1.290 -10.388 -4.674 1.00 96.81 204 GLY A C 1
ATOM 1570 O O . GLY A 1 204 ? -1.798 -10.176 -3.570 1.00 96.81 204 GLY A O 1
ATOM 1571 N N . ARG A 1 205 ? -2.061 -10.461 -5.768 1.00 96.88 205 ARG A N 1
ATOM 1572 C CA . ARG A 1 205 ? -3.523 -10.346 -5.686 1.00 96.88 205 ARG A CA 1
ATOM 1573 C C . ARG A 1 205 ? -4.129 -11.466 -4.841 1.00 96.88 205 ARG A C 1
ATOM 1575 O O . ARG A 1 205 ? -5.016 -11.207 -4.025 1.00 96.88 205 ARG A O 1
ATOM 1582 N N . LYS A 1 206 ? -3.710 -12.717 -5.053 1.00 96.31 206 LYS A N 1
ATOM 1583 C CA . LYS A 1 206 ? -4.221 -13.851 -4.277 1.00 96.31 206 LYS A CA 1
ATOM 1584 C C . LYS A 1 206 ? -3.982 -13.626 -2.783 1.00 96.31 206 LYS A C 1
ATOM 1586 O O . LYS A 1 206 ? -4.930 -13.767 -2.013 1.00 96.31 206 LYS A O 1
ATOM 1591 N N . LEU A 1 207 ? -2.778 -13.202 -2.408 1.00 97.50 207 LEU A N 1
ATOM 1592 C CA . LEU A 1 207 ? -2.393 -12.854 -1.042 1.00 97.50 207 LEU A CA 1
ATOM 1593 C C . LEU A 1 207 ? -3.340 -11.810 -0.438 1.00 97.50 207 LEU A C 1
ATOM 1595 O O . LEU A 1 207 ? -3.887 -12.036 0.645 1.00 97.50 207 LEU A O 1
ATOM 1599 N N . ILE A 1 208 ? -3.618 -10.722 -1.166 1.00 98.19 208 ILE A N 1
ATOM 1600 C CA . ILE A 1 208 ? -4.581 -9.700 -0.732 1.00 98.19 208 ILE A CA 1
ATOM 1601 C C . ILE A 1 208 ? -5.970 -10.315 -0.537 1.00 98.19 208 ILE A C 1
ATOM 1603 O O . ILE A 1 208 ? -6.566 -10.158 0.526 1.00 98.19 208 ILE A O 1
ATOM 1607 N N . THR A 1 209 ? -6.504 -11.036 -1.526 1.00 97.50 209 THR A N 1
ATOM 1608 C CA . THR A 1 209 ? -7.882 -11.560 -1.458 1.00 97.50 209 THR A CA 1
ATOM 1609 C C . THR A 1 209 ? -8.085 -12.637 -0.386 1.00 97.50 209 THR A C 1
ATOM 1611 O O . THR A 1 209 ? -9.122 -12.654 0.291 1.00 97.50 209 THR A O 1
ATOM 1614 N N . ASP A 1 210 ? -7.091 -13.502 -0.177 1.00 97.44 210 ASP A N 1
ATOM 1615 C CA . ASP A 1 210 ? -7.091 -14.488 0.901 1.00 97.44 210 ASP A CA 1
ATOM 1616 C C . ASP A 1 210 ? -7.014 -13.777 2.258 1.00 97.44 210 ASP A C 1
ATOM 1618 O O . ASP A 1 210 ? -7.797 -14.075 3.162 1.00 97.44 210 ASP A O 1
ATOM 1622 N N . GLY A 1 211 ? -6.135 -12.779 2.392 1.00 97.88 211 GLY A N 1
ATOM 1623 C CA . GLY A 1 211 ? -5.997 -12.020 3.627 1.00 97.88 211 GLY A CA 1
ATOM 1624 C C . GLY A 1 211 ? -7.221 -11.159 3.950 1.00 97.88 211 GLY A C 1
ATOM 1625 O O . GLY A 1 211 ? -7.637 -11.145 5.105 1.00 97.88 211 GLY A O 1
ATOM 1626 N N . VAL A 1 212 ? -7.888 -10.541 2.966 1.00 97.75 212 VAL A N 1
ATOM 1627 C CA . VAL A 1 212 ? -9.194 -9.873 3.161 1.00 97.75 212 VAL A CA 1
ATOM 1628 C C . VAL A 1 212 ? -10.216 -10.861 3.726 1.00 97.75 212 VAL A C 1
ATOM 1630 O O . VAL A 1 212 ? -10.935 -10.546 4.679 1.00 97.75 212 VAL A O 1
ATOM 1633 N N . SER A 1 213 ? -10.266 -12.077 3.176 1.00 97.50 213 SER A N 1
ATOM 1634 C CA . SER A 1 213 ? -11.157 -13.132 3.665 1.00 97.50 213 SER A CA 1
ATOM 1635 C C . SER A 1 213 ? -10.820 -13.529 5.108 1.00 97.50 213 SER A C 1
ATOM 1637 O O . SER A 1 213 ? -11.730 -13.674 5.928 1.00 97.50 213 SER A O 1
ATOM 1639 N N . SER A 1 214 ? -9.530 -13.636 5.448 1.00 97.81 214 SER A N 1
ATOM 1640 C CA . SER A 1 214 ? -9.071 -13.873 6.822 1.00 97.81 214 SER A CA 1
ATOM 1641 C C . SER A 1 214 ? -9.455 -12.737 7.768 1.00 97.81 214 SER A C 1
ATOM 1643 O O . SER A 1 214 ? -9.996 -13.014 8.832 1.00 97.81 214 SER A O 1
ATOM 1645 N N . VAL A 1 215 ? -9.263 -11.471 7.384 1.00 97.31 215 VAL A N 1
ATOM 1646 C CA . VAL A 1 215 ? -9.637 -10.316 8.217 1.00 97.31 215 VAL A CA 1
ATOM 1647 C C . VAL A 1 215 ? -11.135 -10.338 8.521 1.00 97.31 215 VAL A C 1
ATOM 1649 O O . VAL A 1 215 ? -11.528 -10.261 9.685 1.00 97.31 215 VAL A O 1
ATOM 1652 N N . LYS A 1 216 ? -11.979 -10.531 7.499 1.00 96.75 216 LYS A N 1
ATOM 1653 C CA . LYS A 1 216 ? -13.437 -10.647 7.670 1.00 96.75 216 LYS A CA 1
ATOM 1654 C C . LYS A 1 216 ? -13.809 -11.802 8.610 1.00 96.75 216 LYS A C 1
ATOM 1656 O O . LYS A 1 216 ? -14.678 -11.645 9.470 1.00 96.75 216 LYS A O 1
ATOM 1661 N N . ALA A 1 217 ? -13.148 -12.953 8.478 1.00 97.25 217 ALA A N 1
ATOM 1662 C CA . ALA A 1 217 ? -13.381 -14.108 9.341 1.00 97.25 217 ALA A CA 1
ATOM 1663 C C . ALA A 1 217 ? -12.950 -13.857 10.797 1.00 97.25 217 ALA A C 1
ATOM 1665 O O . ALA A 1 217 ? -13.707 -14.194 11.709 1.00 97.25 217 ALA A O 1
ATOM 1666 N N . SER A 1 218 ? -11.786 -13.241 11.021 1.00 96.19 218 SER A N 1
ATOM 1667 C CA . SER A 1 218 ? -11.275 -12.917 12.357 1.00 96.19 218 SER A CA 1
ATOM 1668 C C . SER A 1 218 ? -12.137 -11.861 13.053 1.00 96.19 218 SER A C 1
ATOM 1670 O O . SER A 1 218 ? -12.438 -12.025 14.232 1.00 96.19 218 SER A O 1
ATOM 1672 N N . ILE A 1 219 ? -12.638 -10.843 12.336 1.00 94.38 219 ILE A N 1
ATOM 1673 C CA . ILE A 1 219 ? -13.602 -9.869 12.888 1.00 94.38 219 ILE A CA 1
ATOM 1674 C C . ILE A 1 219 ? -14.877 -10.577 13.356 1.00 94.38 219 ILE A C 1
ATOM 1676 O O . ILE A 1 219 ? -15.324 -10.353 14.477 1.00 94.38 219 ILE A O 1
ATOM 1680 N N . LYS A 1 220 ? -15.429 -11.486 12.542 1.00 94.06 220 LYS A N 1
ATOM 1681 C CA . LYS A 1 220 ? -16.629 -12.263 12.899 1.00 94.06 220 LYS A CA 1
ATOM 1682 C C . LYS A 1 220 ? -16.421 -13.161 14.126 1.00 94.06 220 LYS A C 1
ATOM 1684 O O . LY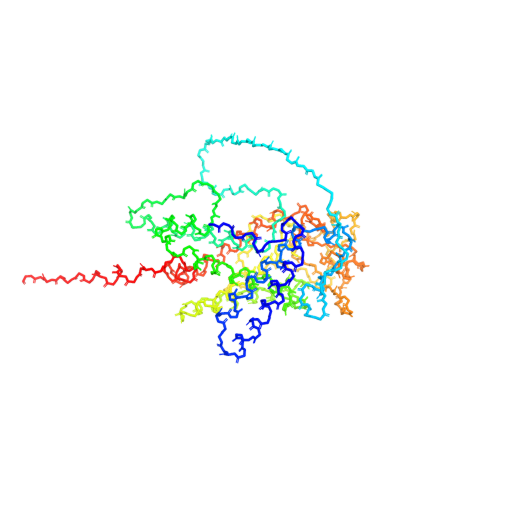S A 1 220 ? -17.377 -13.456 14.837 1.00 94.06 220 LYS A O 1
ATOM 1689 N N . GLN A 1 221 ? -15.192 -13.618 14.354 1.00 94.12 221 GLN A N 1
ATOM 1690 C CA . GLN A 1 221 ? -14.805 -14.400 15.533 1.00 94.12 221 GLN A CA 1
ATOM 1691 C C . GLN A 1 221 ? -14.409 -13.518 16.730 1.00 94.12 221 GLN A C 1
ATOM 1693 O O . GLN A 1 221 ? -13.985 -14.049 17.751 1.00 94.12 221 GLN A O 1
ATOM 1698 N N . GLU A 1 222 ? -14.516 -12.191 16.601 1.00 91.56 222 GLU A N 1
ATOM 1699 C CA . GLU A 1 222 ? -14.028 -11.195 17.563 1.00 91.56 222 GLU A CA 1
ATOM 1700 C C . GLU A 1 222 ? -12.517 -11.306 17.867 1.00 91.56 222 GLU A C 1
ATOM 1702 O O . GLU A 1 222 ? -12.023 -10.749 18.848 1.00 91.56 222 GLU A O 1
ATOM 1707 N N . ASN A 1 223 ? -11.744 -11.966 16.996 1.00 92.19 223 ASN A N 1
ATOM 1708 C CA . ASN A 1 223 ? -10.285 -12.011 17.073 1.00 92.19 223 ASN A CA 1
ATOM 1709 C C . ASN A 1 223 ? -9.675 -10.756 16.429 1.00 92.19 223 ASN A C 1
ATOM 1711 O O . ASN A 1 223 ? -9.078 -10.792 15.350 1.00 92.19 223 ASN A O 1
ATOM 1715 N N . PHE A 1 224 ? -9.872 -9.609 17.081 1.00 89.75 224 PHE A N 1
ATOM 1716 C CA . PHE A 1 224 ? -9.475 -8.313 16.530 1.00 89.75 224 PHE A CA 1
ATOM 1717 C C . PHE A 1 224 ? -7.958 -8.132 16.408 1.00 89.75 224 PHE A C 1
ATOM 1719 O O . PHE A 1 224 ? -7.516 -7.416 15.513 1.00 89.75 224 PHE A O 1
ATOM 1726 N N . GLU A 1 225 ? -7.163 -8.775 17.265 1.00 88.31 225 GLU A N 1
ATOM 1727 C CA . GLU A 1 225 ? -5.699 -8.735 17.168 1.00 88.31 225 GLU A CA 1
ATOM 1728 C C . GLU A 1 225 ? -5.218 -9.402 15.874 1.00 88.31 225 GLU A C 1
ATOM 1730 O O . GLU A 1 225 ? -4.508 -8.775 15.088 1.00 88.31 225 GLU A O 1
ATOM 1735 N N . GLU A 1 226 ? -5.667 -10.630 15.599 1.00 91.06 226 GLU A N 1
ATOM 1736 C CA . GLU A 1 226 ? -5.338 -11.323 14.349 1.00 91.06 226 GLU A CA 1
ATOM 1737 C C . GLU A 1 226 ? -5.853 -10.551 13.130 1.00 91.06 226 GLU A C 1
ATOM 1739 O O . GLU A 1 226 ? -5.128 -10.394 12.149 1.00 91.06 226 GLU A O 1
ATOM 1744 N N . ALA A 1 227 ? -7.070 -10.002 13.207 1.00 95.25 227 ALA A N 1
ATOM 1745 C CA . ALA A 1 227 ? -7.631 -9.184 12.138 1.00 95.25 227 ALA A CA 1
ATOM 1746 C C . ALA A 1 227 ? -6.757 -7.955 11.830 1.00 95.25 227 ALA A C 1
ATOM 1748 O O . ALA A 1 227 ? -6.509 -7.660 10.663 1.00 95.25 227 ALA A O 1
ATOM 1749 N N . ARG A 1 228 ? -6.253 -7.244 12.851 1.00 94.81 228 ARG A N 1
ATOM 1750 C CA . ARG A 1 228 ? -5.342 -6.100 12.656 1.00 94.81 228 ARG A CA 1
ATOM 1751 C C . ARG A 1 228 ? -3.989 -6.529 12.096 1.00 94.81 228 ARG A C 1
ATOM 1753 O O . ARG A 1 228 ? -3.461 -5.849 11.219 1.00 94.81 228 ARG A O 1
ATOM 1760 N N . GLN A 1 229 ? -3.455 -7.667 12.542 1.00 90.25 229 GLN A N 1
ATOM 1761 C CA . GLN A 1 229 ? -2.202 -8.189 11.999 1.00 90.25 229 GLN A CA 1
ATOM 1762 C C . GLN A 1 229 ? -2.348 -8.558 10.512 1.00 90.25 229 GLN A C 1
ATOM 1764 O O . GLN A 1 229 ? -1.553 -8.140 9.672 1.00 90.25 229 GLN A O 1
ATOM 1769 N N . LYS A 1 230 ? -3.404 -9.292 10.156 1.00 97.12 230 LYS A N 1
ATOM 1770 C CA . LYS A 1 230 ? -3.671 -9.651 8.759 1.00 97.12 230 LYS A CA 1
ATOM 1771 C C . LYS A 1 230 ? -3.967 -8.437 7.891 1.00 97.12 230 LYS A C 1
ATOM 1773 O O . LYS A 1 230 ? -3.518 -8.412 6.751 1.00 97.12 230 LYS A O 1
ATOM 1778 N N . LEU A 1 231 ? -4.647 -7.424 8.432 1.00 98.25 231 LEU A N 1
ATOM 1779 C CA . LEU A 1 231 ? -4.833 -6.154 7.738 1.00 98.25 231 LEU A CA 1
ATOM 1780 C C . LEU A 1 231 ? -3.484 -5.491 7.439 1.00 98.25 231 LEU A C 1
ATOM 1782 O O . LEU A 1 231 ? -3.253 -5.107 6.303 1.00 98.25 231 LEU A O 1
ATOM 1786 N N . GLY A 1 232 ? -2.588 -5.379 8.423 1.00 92.81 232 GLY A N 1
ATOM 1787 C CA . GLY A 1 232 ? -1.270 -4.782 8.200 1.00 92.81 232 GLY A CA 1
ATOM 1788 C C . GLY A 1 232 ? -0.489 -5.493 7.092 1.00 92.81 232 GLY A C 1
ATOM 1789 O O . GLY A 1 232 ? 0.022 -4.824 6.201 1.00 92.81 232 GLY A O 1
ATOM 1790 N N . ASP A 1 233 ? -0.481 -6.834 7.104 1.00 93.12 233 ASP A N 1
ATOM 1791 C CA . ASP A 1 233 ? 0.166 -7.647 6.062 1.00 93.12 233 ASP A CA 1
ATOM 1792 C C . ASP A 1 233 ? -0.355 -7.306 4.656 1.00 93.12 233 ASP A C 1
ATOM 1794 O O . ASP A 1 233 ? 0.429 -6.981 3.770 1.00 93.12 233 ASP A O 1
ATOM 1798 N N . ILE A 1 234 ? -1.676 -7.346 4.447 1.00 98.38 234 ILE A N 1
ATOM 1799 C CA . ILE A 1 234 ? -2.252 -7.126 3.109 1.00 98.38 234 ILE A CA 1
ATOM 1800 C C . ILE A 1 234 ? -2.241 -5.664 2.669 1.00 98.38 234 ILE A C 1
ATOM 1802 O O . ILE A 1 234 ? -2.264 -5.400 1.469 1.00 98.38 234 ILE A O 1
ATOM 1806 N N . LEU A 1 235 ? -2.253 -4.712 3.610 1.00 98.38 235 LEU A N 1
ATOM 1807 C CA . LEU A 1 235 ? -2.186 -3.293 3.272 1.00 98.38 235 LEU A CA 1
ATOM 1808 C C . LEU A 1 235 ? -0.824 -2.919 2.711 1.00 98.38 235 LEU A C 1
ATOM 1810 O O . LEU A 1 235 ? -0.791 -2.139 1.770 1.00 98.38 235 LEU A O 1
ATOM 1814 N N . HIS A 1 236 ? 0.252 -3.500 3.240 1.00 97.12 236 HIS A N 1
ATOM 1815 C CA . HIS A 1 236 ? 1.582 -3.321 2.672 1.00 97.12 236 HIS A CA 1
ATOM 1816 C C . HIS A 1 236 ? 1.600 -3.779 1.212 1.00 97.12 236 HIS A C 1
ATOM 1818 O O . HIS A 1 236 ? 1.774 -2.969 0.315 1.00 97.12 236 HIS A O 1
ATOM 1824 N N . THR A 1 237 ? 1.232 -5.038 0.958 1.00 98.25 237 THR A N 1
ATOM 1825 C CA . THR A 1 237 ? 1.184 -5.594 -0.401 1.00 98.25 237 THR A CA 1
ATOM 1826 C C . THR A 1 237 ? 0.293 -4.781 -1.344 1.00 98.25 237 THR A C 1
ATOM 1828 O O . THR A 1 237 ? 0.653 -4.536 -2.492 1.00 98.25 237 THR A O 1
ATOM 1831 N N . LEU A 1 238 ? -0.866 -4.298 -0.880 1.00 98.75 238 LEU A N 1
ATOM 1832 C CA . LEU A 1 238 ? -1.727 -3.426 -1.684 1.00 98.75 238 LEU A CA 1
ATOM 1833 C C . LEU A 1 238 ? -1.076 -2.071 -2.014 1.00 98.75 238 LEU A C 1
ATOM 1835 O O . LEU A 1 238 ? -1.341 -1.530 -3.086 1.00 98.75 238 LEU A O 1
ATOM 1839 N N . GLN A 1 239 ? -0.292 -1.503 -1.100 1.00 98.31 239 GLN A N 1
ATOM 1840 C CA . GLN A 1 239 ? 0.392 -0.220 -1.280 1.00 98.31 239 GLN A CA 1
ATOM 1841 C C . GLN A 1 239 ? 1.585 -0.375 -2.234 1.00 98.31 239 GLN A C 1
ATOM 1843 O O . GLN A 1 239 ? 1.679 0.404 -3.187 1.00 98.31 239 GLN A O 1
ATOM 1848 N N . ASP A 1 240 ? 2.361 -1.452 -2.088 1.00 98.00 240 ASP A N 1
ATOM 1849 C CA . ASP A 1 240 ? 3.486 -1.818 -2.957 1.00 98.00 240 ASP A CA 1
ATOM 1850 C C . ASP A 1 240 ? 3.084 -1.964 -4.424 1.00 98.00 240 ASP A C 1
ATOM 1852 O O . ASP A 1 240 ? 3.813 -1.556 -5.326 1.00 98.00 240 ASP A O 1
ATOM 1856 N N . PHE A 1 241 ? 1.872 -2.455 -4.707 1.00 98.62 241 PHE A N 1
ATOM 1857 C CA . PHE A 1 241 ? 1.364 -2.465 -6.081 1.00 98.62 241 PHE A CA 1
ATOM 1858 C C . PHE A 1 241 ? 1.453 -1.076 -6.735 1.00 98.62 241 PHE A C 1
ATOM 1860 O O . PHE A 1 241 ? 1.799 -0.966 -7.912 1.00 98.62 241 PHE A O 1
ATOM 1867 N N . TYR A 1 242 ? 1.136 -0.001 -6.010 1.00 98.38 242 TYR A N 1
ATOM 1868 C CA . TYR A 1 242 ? 1.118 1.350 -6.573 1.00 98.38 242 TYR A CA 1
ATOM 1869 C C . TYR A 1 242 ? 2.507 1.986 -6.647 1.00 98.38 242 TYR A C 1
ATOM 1871 O O . TYR A 1 242 ? 2.721 2.819 -7.533 1.00 98.38 242 TYR A O 1
ATOM 1879 N N . SER A 1 243 ? 3.443 1.600 -5.775 1.00 97.31 243 SER A N 1
ATOM 1880 C CA . SER A 1 243 ? 4.827 2.084 -5.813 1.00 97.31 243 SER A CA 1
ATOM 1881 C C . SER A 1 243 ? 5.697 1.297 -6.799 1.00 97.31 243 SER A C 1
ATOM 1883 O O . SER A 1 243 ? 6.478 1.911 -7.530 1.00 97.31 243 SER A O 1
ATOM 1885 N N . HIS A 1 244 ? 5.536 -0.025 -6.885 1.00 97.88 244 HIS A N 1
ATOM 1886 C CA . HIS A 1 244 ? 6.444 -0.924 -7.610 1.00 97.88 244 HIS A CA 1
ATOM 1887 C C . HIS A 1 244 ? 5.942 -1.336 -9.003 1.00 97.88 244 HIS A C 1
ATOM 1889 O O . HIS A 1 244 ? 6.723 -1.854 -9.804 1.00 97.88 244 HIS A O 1
ATOM 1895 N N . SER A 1 245 ? 4.670 -1.084 -9.345 1.00 98.56 245 SER A N 1
ATOM 1896 C CA . SER A 1 245 ? 4.136 -1.308 -10.701 1.00 98.56 245 SER A CA 1
ATOM 1897 C C . SER A 1 245 ? 4.084 -0.037 -11.549 1.00 98.56 245 SER A C 1
ATOM 1899 O O . SER A 1 245 ? 4.251 1.079 -11.058 1.00 98.56 245 SER A O 1
ATOM 1901 N N . ASN A 1 246 ? 3.778 -0.195 -12.838 1.00 98.38 246 ASN A N 1
ATOM 1902 C CA . ASN A 1 246 ? 3.526 0.911 -13.760 1.00 98.38 246 ASN A CA 1
ATOM 1903 C C . ASN A 1 246 ? 2.085 1.476 -13.727 1.00 98.38 246 ASN A C 1
ATOM 1905 O O . ASN A 1 246 ? 1.691 2.180 -14.662 1.00 98.38 246 ASN A O 1
ATOM 1909 N N . TRP A 1 247 ? 1.264 1.171 -12.709 1.00 98.56 247 TRP A N 1
ATOM 1910 C CA . TRP A 1 247 ? -0.156 1.568 -12.667 1.00 98.56 247 TRP A CA 1
ATOM 1911 C C . TRP A 1 247 ? -0.377 3.069 -12.910 1.00 98.56 247 TRP A C 1
ATOM 1913 O O . TRP A 1 247 ? -1.276 3.455 -13.665 1.00 98.56 247 TRP A O 1
ATOM 1923 N N . ILE A 1 248 ? 0.459 3.914 -12.302 1.00 98.12 248 ILE A N 1
ATOM 1924 C CA . ILE A 1 248 ? 0.370 5.377 -12.399 1.00 98.12 248 ILE A CA 1
ATOM 1925 C C . ILE A 1 248 ? 0.834 5.871 -13.775 1.00 98.12 248 ILE A C 1
ATOM 1927 O O . ILE A 1 248 ? 0.221 6.777 -14.351 1.00 98.12 248 ILE A O 1
ATOM 1931 N N . GLU A 1 249 ? 1.867 5.248 -14.335 1.00 97.88 249 GLU A N 1
ATOM 1932 C CA . GLU A 1 249 ? 2.440 5.532 -15.653 1.00 97.88 249 GLU A CA 1
ATOM 1933 C C . GLU A 1 249 ? 1.497 5.138 -16.790 1.00 97.88 249 GLU A C 1
ATOM 1935 O O . GLU A 1 249 ? 1.486 5.783 -17.838 1.00 97.88 249 GLU A O 1
ATOM 1940 N N . LEU A 1 250 ? 0.619 4.156 -16.568 1.00 97.12 250 LEU A N 1
ATOM 1941 C CA . LEU A 1 250 ? -0.490 3.851 -17.476 1.00 97.12 250 LEU A CA 1
ATOM 1942 C C . LEU A 1 250 ? -1.567 4.954 -17.512 1.00 97.12 250 LEU A C 1
ATOM 1944 O O . LEU A 1 250 ? -2.485 4.884 -18.336 1.00 97.12 250 LEU A O 1
ATOM 1948 N N . GLY A 1 251 ? -1.449 5.986 -16.672 1.00 95.62 251 GLY A N 1
ATOM 1949 C CA . GLY A 1 251 ? -2.373 7.116 -16.586 1.00 95.62 251 GLY A CA 1
ATOM 1950 C C . GLY A 1 251 ? -3.508 6.908 -15.585 1.00 95.62 251 GLY A C 1
ATOM 1951 O O . GLY A 1 251 ? -4.418 7.735 -15.522 1.00 95.62 251 GLY A O 1
ATOM 1952 N N . ASN A 1 252 ? -3.474 5.833 -14.793 1.00 95.81 252 ASN A N 1
ATOM 1953 C CA . ASN A 1 252 ? -4.506 5.585 -13.796 1.00 95.81 252 ASN A CA 1
ATOM 1954 C C . ASN A 1 252 ? -4.326 6.508 -12.585 1.00 95.81 252 ASN A C 1
ATOM 1956 O O . ASN A 1 252 ? -3.212 6.756 -12.122 1.00 95.81 252 ASN A O 1
ATOM 1960 N N . ARG A 1 253 ? -5.443 7.024 -12.073 1.00 95.25 253 ARG A N 1
ATOM 1961 C CA . ARG A 1 253 ? -5.517 7.870 -10.865 1.00 95.25 253 ARG A CA 1
ATOM 1962 C C . ARG A 1 253 ? -6.576 7.379 -9.877 1.00 95.25 253 ARG A C 1
ATOM 1964 O O . ARG A 1 253 ? -6.976 8.097 -8.973 1.00 95.25 253 ARG A O 1
ATOM 1971 N N . PHE A 1 254 ? -7.040 6.148 -10.073 1.00 94.56 254 PHE A N 1
ATOM 1972 C CA . PHE A 1 254 ? -8.026 5.485 -9.230 1.00 94.56 254 PHE A CA 1
ATOM 1973 C C . PHE A 1 254 ? -7.524 4.090 -8.840 1.00 94.56 254 PHE A C 1
ATOM 1975 O O . PHE A 1 254 ? -6.709 3.524 -9.580 1.00 94.56 254 PHE A O 1
ATOM 1982 N N . PRO A 1 255 ? -8.002 3.527 -7.715 1.00 96.81 255 PRO A N 1
ATOM 1983 C CA . PRO A 1 255 ? -7.627 2.186 -7.285 1.00 96.81 255 PRO A CA 1
ATOM 1984 C C . PRO A 1 255 ? -7.939 1.106 -8.322 1.00 96.81 255 PRO A C 1
ATOM 1986 O O . PRO A 1 255 ? -9.002 1.115 -8.954 1.00 96.81 255 PRO A O 1
ATOM 1989 N N . HIS A 1 256 ? -7.058 0.112 -8.442 1.00 95.38 256 HIS A N 1
ATOM 1990 C CA . HIS A 1 256 ? -7.356 -1.090 -9.208 1.00 95.38 256 HIS A CA 1
ATOM 1991 C C . HIS A 1 256 ? -8.247 -2.035 -8.389 1.00 95.38 256 HIS A C 1
ATOM 1993 O O . HIS A 1 256 ? -7.781 -2.939 -7.700 1.00 95.38 256 HIS A O 1
ATOM 1999 N N . SER A 1 257 ? -9.565 -1.834 -8.477 1.00 92.44 257 SER A N 1
ATOM 2000 C CA . SER A 1 257 ? -10.536 -2.555 -7.634 1.00 92.44 257 SER A CA 1
ATOM 2001 C C . SER A 1 257 ? -10.507 -4.089 -7.750 1.00 92.44 257 SER A C 1
ATOM 2003 O O . SER A 1 257 ? -10.973 -4.778 -6.842 1.00 92.44 257 SER A O 1
ATOM 2005 N N . ASN A 1 258 ? -9.935 -4.649 -8.822 1.00 93.12 258 ASN A N 1
ATOM 2006 C CA . ASN A 1 258 ? -9.838 -6.100 -8.990 1.00 93.12 258 ASN A CA 1
ATOM 2007 C C . ASN A 1 258 ? -8.805 -6.732 -8.041 1.00 93.12 258 ASN A C 1
ATOM 2009 O O . ASN A 1 258 ? -8.900 -7.931 -7.782 1.00 93.12 258 ASN A O 1
ATOM 2013 N N . LEU A 1 259 ? -7.872 -5.950 -7.479 1.00 95.25 259 LEU A N 1
ATOM 2014 C CA . LEU A 1 259 ? -6.874 -6.437 -6.516 1.00 95.25 259 LEU A CA 1
ATOM 2015 C C . LEU A 1 259 ? -7.496 -6.941 -5.210 1.00 95.25 259 LEU A C 1
ATOM 2017 O O . LEU A 1 259 ? -6.949 -7.838 -4.580 1.00 95.25 259 LEU A O 1
ATOM 2021 N N . ILE A 1 260 ? -8.650 -6.396 -4.814 1.00 94.00 260 ILE A N 1
ATOM 2022 C CA . ILE A 1 260 ? -9.307 -6.731 -3.539 1.00 94.00 260 ILE A CA 1
ATOM 2023 C C . ILE A 1 260 ? -10.542 -7.627 -3.712 1.00 94.00 260 ILE A C 1
ATOM 2025 O O . ILE A 1 260 ? -11.082 -8.150 -2.740 1.00 94.00 260 ILE A O 1
ATOM 2029 N N . ARG A 1 261 ? -11.010 -7.814 -4.951 1.00 88.06 261 ARG A N 1
ATOM 2030 C CA . ARG A 1 261 ? -12.243 -8.543 -5.272 1.00 88.06 261 ARG A CA 1
ATOM 2031 C C . ARG A 1 261 ? -11.969 -9.996 -5.607 1.00 88.06 261 ARG A C 1
ATOM 2033 O O . ARG A 1 261 ? -11.530 -10.270 -6.717 1.00 88.06 261 ARG A O 1
ATOM 2040 N N . SER A 1 262 ? -12.273 -10.920 -4.698 1.00 87.69 262 SER A N 1
ATOM 2041 C CA . SER A 1 262 ? -12.042 -12.364 -4.886 1.00 87.69 262 SER A CA 1
ATOM 2042 C C . SER A 1 262 ? -12.890 -13.012 -5.987 1.00 87.69 262 SER A C 1
ATOM 2044 O O . SER A 1 262 ? -12.521 -14.067 -6.495 1.00 87.69 262 SER A O 1
ATOM 2046 N N . ASP A 1 263 ? -14.004 -12.391 -6.373 1.00 85.31 263 ASP A N 1
ATOM 2047 C CA . ASP A 1 263 ? -14.939 -12.899 -7.381 1.00 85.31 263 ASP A CA 1
ATOM 2048 C C . ASP A 1 263 ? -14.511 -12.612 -8.829 1.00 85.31 263 ASP A C 1
ATOM 2050 O O . ASP A 1 263 ? -15.069 -13.174 -9.771 1.00 85.31 263 ASP A O 1
ATOM 2054 N N . LEU A 1 264 ? -13.505 -11.760 -9.011 1.00 82.44 264 LEU A N 1
ATOM 2055 C CA . LEU A 1 264 ? -12.840 -11.537 -10.289 1.00 82.44 264 LEU A CA 1
ATOM 2056 C C . LEU A 1 264 ? -11.521 -12.310 -10.308 1.00 82.44 264 LEU A C 1
ATOM 2058 O O . LEU A 1 264 ? -10.940 -12.566 -9.266 1.00 82.44 264 LEU A O 1
ATOM 2062 N N . SER A 1 265 ? -11.023 -12.698 -11.474 1.00 77.12 265 SER A N 1
ATOM 2063 C CA . SER A 1 265 ? -9.679 -13.291 -11.604 1.00 77.12 265 SER A CA 1
ATOM 2064 C C . SER A 1 265 ? -8.741 -12.438 -12.449 1.00 77.12 265 SER A C 1
ATOM 2066 O O . SER A 1 265 ? -7.537 -12.665 -12.447 1.00 77.12 265 SER A O 1
ATOM 2068 N N . ASP A 1 266 ? -9.300 -11.477 -13.180 1.00 86.31 266 ASP A N 1
ATOM 2069 C CA . ASP A 1 266 ? -8.582 -10.661 -14.145 1.00 86.31 266 ASP A CA 1
ATOM 2070 C C . ASP A 1 266 ? -8.031 -9.387 -13.493 1.00 86.31 266 ASP A C 1
ATOM 2072 O O . ASP A 1 266 ? -8.769 -8.621 -12.870 1.00 86.31 266 ASP A O 1
ATOM 2076 N N . ILE A 1 267 ? -6.733 -9.165 -13.661 1.00 88.62 267 ILE A N 1
ATOM 2077 C CA . ILE A 1 267 ? -5.980 -7.976 -13.228 1.00 88.62 267 ILE A CA 1
ATOM 2078 C C . ILE A 1 267 ? -5.597 -7.087 -14.418 1.00 88.62 267 ILE A C 1
ATOM 2080 O O . ILE A 1 267 ? -4.803 -6.161 -14.294 1.00 88.62 267 ILE A O 1
ATOM 2084 N N . GLY A 1 268 ? -6.169 -7.366 -15.587 1.00 88.38 268 GLY A N 1
ATOM 2085 C CA . GLY A 1 268 ? -5.805 -6.730 -16.836 1.00 88.38 268 GLY A CA 1
ATOM 2086 C C . GLY A 1 268 ? -4.607 -7.406 -17.507 1.00 88.38 268 GLY A C 1
ATOM 2087 O O . GLY A 1 268 ? -4.059 -8.397 -17.017 1.00 88.38 268 GLY A O 1
ATOM 2088 N N . PRO A 1 269 ? -4.204 -6.887 -18.675 1.00 94.19 269 PRO A N 1
ATOM 2089 C CA . PRO A 1 269 ? -3.117 -7.472 -19.440 1.00 94.19 269 PRO A CA 1
ATOM 2090 C C . PRO A 1 269 ? -1.795 -7.269 -18.694 1.00 94.19 269 PRO A C 1
ATOM 2092 O O . PRO A 1 269 ? -1.387 -6.141 -18.445 1.00 94.19 269 PRO A O 1
ATOM 2095 N N . VAL A 1 270 ? -1.104 -8.355 -18.362 1.00 95.75 270 VAL A N 1
ATOM 2096 C CA . VAL A 1 270 ? 0.235 -8.334 -17.753 1.00 95.75 270 VAL A CA 1
ATOM 2097 C C . VAL A 1 270 ? 1.280 -8.580 -18.840 1.00 95.75 270 VAL A C 1
ATOM 2099 O O . VAL A 1 270 ? 1.037 -9.314 -19.801 1.00 95.75 270 VAL A O 1
ATOM 2102 N N . ALA A 1 271 ? 2.441 -7.939 -18.742 1.00 95.69 271 ALA A N 1
ATOM 2103 C CA . ALA A 1 271 ? 3.556 -8.216 -19.631 1.00 95.69 271 ALA A CA 1
ATOM 2104 C C . ALA A 1 271 ? 4.099 -9.628 -19.373 1.00 95.69 271 ALA A C 1
ATOM 2106 O O . ALA A 1 271 ? 4.571 -9.929 -18.285 1.00 95.69 271 ALA A O 1
ATOM 2107 N N . ASP A 1 272 ? 4.088 -10.490 -20.390 1.00 93.50 272 ASP A N 1
ATOM 2108 C CA . ASP A 1 272 ? 4.665 -11.830 -20.255 1.00 93.50 272 ASP A CA 1
ATOM 2109 C C . ASP A 1 272 ? 6.161 -11.762 -19.921 1.00 93.50 272 ASP A C 1
ATOM 2111 O O . ASP A 1 272 ? 6.854 -10.827 -20.332 1.00 93.50 272 ASP A O 1
ATOM 2115 N N . LYS A 1 273 ? 6.699 -12.811 -19.288 1.00 90.88 273 LYS A N 1
ATOM 2116 C CA . LYS A 1 273 ? 8.110 -12.913 -18.865 1.00 90.88 273 LYS A CA 1
ATOM 2117 C C . LYS A 1 273 ? 9.140 -12.524 -19.939 1.00 90.88 273 LYS A C 1
ATOM 2119 O O . LYS A 1 273 ? 10.188 -11.974 -19.618 1.00 90.88 273 LYS A O 1
ATOM 2124 N N . ASN A 1 274 ? 8.851 -12.812 -21.210 1.00 93.88 274 ASN A N 1
ATOM 2125 C CA . ASN A 1 274 ? 9.752 -12.537 -22.336 1.00 93.88 274 ASN A CA 1
ATOM 2126 C C . ASN A 1 274 ? 9.452 -11.220 -23.067 1.00 93.88 274 ASN A C 1
ATOM 2128 O O . ASN A 1 274 ? 10.174 -10.876 -24.000 1.00 93.88 274 ASN A O 1
ATOM 2132 N N . THR A 1 275 ? 8.392 -10.504 -22.687 1.00 97.44 275 THR A N 1
ATOM 2133 C CA . THR A 1 275 ? 8.063 -9.191 -23.247 1.00 97.44 275 THR A CA 1
ATOM 2134 C C . THR A 1 275 ? 8.982 -8.151 -22.603 1.00 97.44 275 THR A C 1
ATOM 2136 O O . THR A 1 275 ? 8.892 -7.972 -21.387 1.00 97.44 275 THR A O 1
ATOM 2139 N N . PRO A 1 276 ? 9.857 -7.460 -23.359 1.00 98.12 276 PRO A N 1
ATOM 2140 C CA . PRO A 1 276 ? 10.643 -6.355 -22.821 1.00 98.12 276 PRO A CA 1
ATOM 2141 C C . PRO A 1 276 ? 9.719 -5.250 -22.313 1.00 98.12 276 PRO A C 1
ATOM 2143 O O . PRO A 1 276 ? 8.741 -4.915 -22.981 1.00 98.12 276 PRO A O 1
ATOM 2146 N N . THR A 1 277 ? 10.026 -4.686 -21.150 1.00 98.44 277 THR A N 1
ATOM 2147 C CA . THR A 1 277 ? 9.199 -3.654 -20.514 1.00 98.44 277 THR A CA 1
ATOM 2148 C C . THR A 1 277 ? 9.940 -2.365 -20.216 1.00 98.44 277 THR A C 1
ATOM 2150 O O . THR A 1 277 ? 9.299 -1.316 -20.181 1.00 98.44 277 THR A O 1
ATOM 2153 N N . CYS A 1 278 ? 11.271 -2.408 -20.111 1.00 97.81 278 CYS A N 1
ATOM 2154 C CA . CYS A 1 278 ? 12.094 -1.234 -19.859 1.00 97.81 278 CYS A CA 1
ATOM 2155 C C . CYS A 1 278 ? 13.279 -1.088 -20.825 1.00 97.81 278 CYS A C 1
ATOM 2157 O O . CYS A 1 278 ? 13.824 -2.058 -21.357 1.00 97.81 278 CYS A O 1
ATOM 2159 N N . ARG A 1 279 ? 13.708 0.163 -20.998 1.00 97.94 279 ARG A N 1
ATOM 2160 C CA . ARG A 1 279 ? 15.036 0.584 -21.466 1.00 97.94 279 ARG A CA 1
ATOM 2161 C C . ARG A 1 279 ? 15.838 1.131 -20.279 1.00 97.94 279 ARG A C 1
ATOM 2163 O O . ARG A 1 279 ? 15.266 1.431 -19.237 1.00 97.94 279 ARG A O 1
ATOM 2170 N N . SER A 1 280 ? 17.153 1.253 -20.431 1.00 97.62 280 SER A N 1
ATOM 2171 C CA . SER A 1 280 ? 18.016 1.795 -19.376 1.00 97.62 280 SER A CA 1
ATOM 2172 C C . SER A 1 280 ? 17.699 3.259 -19.107 1.00 97.62 280 SER A C 1
ATOM 2174 O O . SER A 1 280 ? 17.444 4.022 -20.042 1.00 97.62 280 SER A O 1
ATOM 2176 N N . CYS A 1 281 ? 17.710 3.645 -17.835 1.00 95.50 281 CYS A N 1
ATOM 2177 C CA . CYS A 1 281 ? 17.444 5.017 -17.437 1.00 95.50 281 CYS A CA 1
ATOM 2178 C C . CYS A 1 281 ? 18.516 5.986 -17.935 1.00 95.50 281 CYS A C 1
ATOM 2180 O O . CYS A 1 281 ? 19.701 5.658 -18.022 1.00 95.50 281 CYS A O 1
ATOM 2182 N N . VAL A 1 282 ? 18.093 7.220 -18.201 1.00 92.06 282 VAL A N 1
ATOM 2183 C CA . VAL A 1 282 ? 18.989 8.337 -18.494 1.00 92.06 282 VAL A CA 1
ATOM 2184 C C . VAL A 1 282 ? 18.974 9.279 -17.296 1.00 92.06 282 VAL A C 1
ATOM 2186 O O . VAL A 1 282 ? 17.981 9.951 -17.048 1.00 92.06 282 VAL A O 1
ATOM 2189 N N . GLY A 1 283 ? 20.083 9.340 -16.557 1.00 86.25 283 GLY A N 1
ATOM 2190 C CA . GLY A 1 283 ? 20.154 10.106 -15.309 1.00 86.25 283 GLY A CA 1
ATOM 2191 C C . GLY A 1 283 ? 19.541 9.363 -14.118 1.00 86.25 283 GLY A C 1
ATOM 2192 O O . GLY A 1 283 ? 19.387 8.144 -14.153 1.00 86.25 283 GLY A O 1
ATOM 2193 N N . LYS A 1 284 ? 19.260 10.101 -13.037 1.00 79.25 284 LYS A N 1
ATOM 2194 C CA . LYS A 1 284 ? 18.633 9.550 -11.821 1.00 79.25 284 LYS A CA 1
ATOM 2195 C C . LYS A 1 284 ? 17.114 9.445 -11.954 1.00 79.25 284 LYS A C 1
ATOM 2197 O O . LYS A 1 284 ? 16.535 8.458 -11.509 1.00 79.25 284 LYS A O 1
ATOM 2202 N N . ASP A 1 285 ? 16.519 10.428 -12.621 1.00 80.19 285 ASP A N 1
ATOM 2203 C CA . ASP A 1 285 ? 15.087 10.498 -12.873 1.00 80.19 285 ASP A CA 1
ATOM 2204 C C . ASP A 1 285 ? 14.798 9.622 -14.094 1.00 80.19 285 ASP A C 1
ATOM 2206 O O . ASP A 1 285 ? 14.992 10.035 -15.237 1.00 80.19 285 ASP A O 1
ATOM 2210 N N . CYS A 1 286 ? 14.386 8.379 -13.850 1.00 92.31 286 CYS A N 1
ATOM 2211 C CA . CYS A 1 286 ? 14.164 7.318 -14.839 1.00 92.31 286 CYS A CA 1
ATOM 2212 C C . CYS A 1 286 ? 12.957 7.577 -15.768 1.00 92.31 286 CYS A C 1
ATOM 2214 O O . CYS A 1 286 ? 12.282 6.653 -16.219 1.00 92.31 286 CYS A O 1
ATOM 2216 N N . GLN A 1 287 ? 12.668 8.839 -16.086 1.00 88.75 287 GLN A N 1
ATOM 2217 C CA . GLN A 1 287 ? 11.531 9.225 -16.905 1.00 88.75 287 GLN A CA 1
ATOM 2218 C C . GLN A 1 287 ? 11.572 8.532 -18.270 1.00 88.75 287 GLN A C 1
ATOM 2220 O O . GLN A 1 287 ? 12.579 8.557 -18.979 1.00 88.75 287 GLN A O 1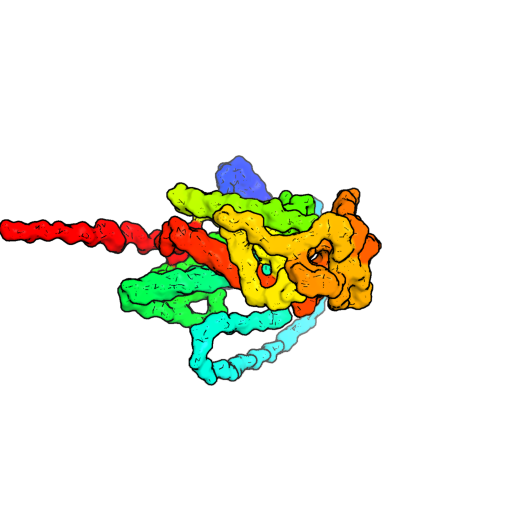
ATOM 2225 N N . ASN A 1 288 ? 10.430 7.961 -18.658 1.00 89.94 288 ASN A N 1
ATOM 2226 C CA . ASN A 1 288 ? 10.230 7.280 -19.940 1.00 89.94 288 ASN A CA 1
ATOM 2227 C C . ASN A 1 288 ? 11.123 6.038 -20.145 1.00 89.94 288 ASN A C 1
ATOM 2229 O O . ASN A 1 288 ? 11.407 5.658 -21.284 1.00 89.94 288 ASN A O 1
ATOM 2233 N N . ASN A 1 289 ? 11.572 5.389 -19.063 1.00 97.06 289 ASN A N 1
ATOM 2234 C CA . ASN A 1 289 ? 12.270 4.106 -19.161 1.00 97.06 289 ASN A CA 1
ATOM 2235 C C . ASN A 1 289 ? 11.317 2.934 -19.488 1.00 97.06 289 ASN A C 1
ATOM 2237 O O . ASN A 1 289 ? 11.758 1.953 -20.079 1.00 97.06 289 ASN A O 1
ATOM 2241 N N . ILE A 1 290 ? 10.022 3.025 -19.170 1.00 98.25 290 ILE A N 1
ATOM 2242 C CA . ILE A 1 290 ? 9.018 2.028 -19.567 1.00 98.25 290 ILE A CA 1
ATOM 2243 C C . ILE A 1 290 ? 8.752 2.163 -21.069 1.00 98.25 290 ILE A C 1
ATOM 2245 O O . ILE A 1 290 ? 8.513 3.262 -21.572 1.00 98.25 290 ILE A O 1
ATOM 2249 N N . LEU A 1 291 ? 8.795 1.043 -21.794 1.00 98.44 291 LEU A N 1
ATOM 2250 C CA . LEU A 1 291 ? 8.652 1.032 -23.250 1.00 98.44 291 LEU A CA 1
ATOM 2251 C C . LEU A 1 291 ? 7.254 1.487 -23.692 1.00 98.44 291 LEU A C 1
ATOM 2253 O O . LEU A 1 291 ? 6.234 1.149 -23.092 1.00 98.44 291 LEU A O 1
ATOM 2257 N N . GLU A 1 292 ? 7.203 2.210 -24.804 1.00 97.81 292 GLU A N 1
ATOM 2258 C CA . GLU A 1 292 ? 6.000 2.859 -25.323 1.00 97.81 292 GLU A CA 1
ATOM 2259 C C . GLU A 1 292 ? 4.919 1.839 -25.688 1.00 97.81 292 GLU A C 1
ATOM 2261 O O . GLU A 1 292 ? 3.737 2.105 -25.487 1.00 97.81 292 GLU A O 1
ATOM 2266 N N . ASP A 1 293 ? 5.313 0.655 -26.165 1.00 97.50 293 ASP A N 1
ATOM 2267 C CA . ASP A 1 293 ? 4.398 -0.451 -26.459 1.00 97.50 293 ASP A CA 1
ATOM 2268 C C . ASP A 1 293 ? 3.679 -0.949 -25.193 1.00 97.50 293 ASP A C 1
ATOM 2270 O O . ASP A 1 293 ? 2.486 -1.231 -25.243 1.00 97.50 293 ASP A O 1
ATOM 2274 N N . ILE A 1 294 ? 4.357 -0.978 -24.037 1.00 98.44 294 ILE A N 1
ATOM 2275 C CA . ILE A 1 294 ? 3.744 -1.351 -22.749 1.00 98.44 294 ILE A CA 1
ATOM 2276 C C . ILE A 1 294 ? 2.693 -0.323 -22.340 1.00 98.44 294 ILE A C 1
ATOM 2278 O O . ILE A 1 294 ? 1.584 -0.691 -21.948 1.00 98.44 294 ILE A O 1
ATOM 2282 N N . ILE A 1 295 ? 3.014 0.966 -22.481 1.00 98.06 295 ILE A N 1
ATOM 2283 C CA . ILE A 1 295 ? 2.092 2.060 -22.159 1.00 98.06 295 ILE A CA 1
ATOM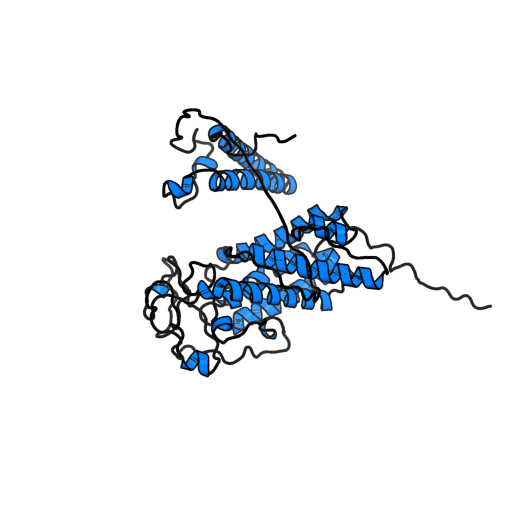 2284 C C . ILE A 1 295 ? 0.902 2.095 -23.128 1.00 98.06 295 ILE A C 1
ATOM 2286 O O . ILE A 1 295 ? -0.240 2.269 -22.692 1.00 98.06 295 ILE A O 1
ATOM 2290 N N . ARG A 1 296 ? 1.151 1.930 -24.434 1.00 97.56 296 ARG A N 1
ATOM 2291 C CA . ARG A 1 296 ? 0.123 1.925 -25.486 1.00 97.56 296 ARG A CA 1
ATOM 2292 C C . ARG A 1 296 ? -0.839 0.759 -25.309 1.00 97.56 296 ARG A C 1
ATOM 2294 O O . ARG A 1 296 ? -2.048 0.968 -25.347 1.00 97.56 296 ARG A O 1
ATOM 2301 N N . ASP A 1 297 ? -0.303 -0.435 -25.079 1.00 97.00 297 ASP A N 1
ATOM 2302 C CA . ASP A 1 297 ? -1.084 -1.669 -24.975 1.00 97.00 297 ASP A CA 1
ATOM 2303 C C . ASP A 1 297 ? -1.647 -1.877 -23.554 1.00 97.00 297 ASP A C 1
ATOM 2305 O O . ASP A 1 297 ? -2.289 -2.889 -23.279 1.00 97.00 297 ASP A O 1
ATOM 2309 N N . LYS A 1 298 ? -1.423 -0.906 -22.653 1.00 96.62 298 LYS A N 1
ATOM 2310 C CA . LYS A 1 298 ? -1.886 -0.885 -21.257 1.00 96.62 298 LYS A CA 1
ATOM 2311 C C . LYS A 1 298 ? -1.466 -2.112 -20.447 1.00 96.62 298 LYS A C 1
ATOM 2313 O O . LYS A 1 298 ? -2.197 -2.529 -19.553 1.00 96.62 298 LYS A O 1
ATOM 2318 N N . LYS A 1 299 ? -0.285 -2.665 -20.738 1.00 98.00 299 LYS A N 1
ATOM 2319 C CA . LYS A 1 299 ? 0.240 -3.843 -20.042 1.00 98.00 299 LYS A CA 1
ATOM 2320 C C . LYS A 1 299 ? 0.814 -3.472 -18.676 1.00 98.00 299 LYS A C 1
ATOM 2322 O O . LYS A 1 299 ? 1.597 -2.528 -18.575 1.00 98.00 299 LYS A O 1
ATOM 2327 N N . LEU A 1 300 ? 0.471 -4.241 -17.647 1.00 98.19 300 LEU A N 1
ATOM 2328 C CA . LEU A 1 300 ? 1.091 -4.151 -16.329 1.00 98.19 300 LEU A CA 1
ATOM 2329 C C . LEU A 1 300 ? 2.499 -4.743 -16.345 1.00 98.19 300 LEU A C 1
ATOM 2331 O O . LEU A 1 300 ? 2.734 -5.797 -16.935 1.00 98.19 300 LEU A O 1
ATOM 2335 N N . THR A 1 301 ? 3.421 -4.066 -15.673 1.00 98.56 301 THR A N 1
ATOM 2336 C CA . THR A 1 301 ? 4.777 -4.540 -15.373 1.00 98.56 301 THR A CA 1
ATOM 2337 C C . THR A 1 301 ? 5.200 -3.985 -14.015 1.00 98.56 301 THR A C 1
ATOM 2339 O O . THR A 1 301 ? 4.665 -2.961 -13.576 1.00 98.56 301 THR A O 1
ATOM 2342 N N . SER A 1 302 ? 6.134 -4.654 -13.348 1.00 98.06 302 SER A N 1
ATOM 2343 C CA . SER A 1 302 ? 6.700 -4.223 -12.071 1.00 98.06 302 SER A CA 1
ATOM 2344 C C . SER A 1 302 ? 8.216 -4.420 -12.039 1.00 98.06 302 SER A C 1
ATOM 2346 O O . SER A 1 302 ? 8.807 -4.991 -12.965 1.00 98.06 302 SER A O 1
ATOM 2348 N N . GLY A 1 303 ? 8.867 -3.867 -11.019 1.00 96.56 303 GLY A N 1
ATOM 2349 C CA . GLY A 1 303 ? 10.308 -3.980 -10.852 1.00 96.56 303 GLY A CA 1
ATOM 2350 C C . GLY A 1 303 ? 10.738 -5.369 -10.384 1.00 96.56 303 GLY A C 1
ATOM 2351 O O . GLY A 1 303 ? 10.077 -5.989 -9.568 1.00 96.56 303 GLY A O 1
ATOM 2352 N N . TYR A 1 304 ? 11.861 -5.873 -10.888 1.00 95.94 304 TYR A N 1
ATOM 2353 C CA . TYR A 1 304 ? 12.545 -7.029 -10.298 1.00 95.94 304 TYR A CA 1
ATOM 2354 C C . TYR A 1 304 ? 13.500 -6.556 -9.202 1.00 95.94 304 TYR A C 1
ATOM 2356 O O . TYR A 1 304 ? 14.174 -5.545 -9.389 1.00 95.94 304 TYR A O 1
ATOM 2364 N N . PHE A 1 305 ? 13.609 -7.291 -8.098 1.00 91.94 305 PHE A N 1
ATOM 2365 C CA . PHE A 1 305 ? 14.405 -6.888 -6.938 1.00 91.94 305 PHE A CA 1
ATOM 2366 C C . PHE A 1 305 ? 15.373 -7.987 -6.490 1.00 91.94 305 PHE A C 1
ATOM 2368 O O . PHE A 1 305 ? 15.088 -9.178 -6.605 1.00 91.94 305 PHE A O 1
ATOM 2375 N N . SER A 1 306 ? 16.552 -7.598 -5.996 1.00 88.25 306 SER A N 1
ATOM 2376 C CA . SER A 1 306 ? 17.533 -8.529 -5.426 1.00 88.25 306 SER A CA 1
ATOM 2377 C C . SER A 1 306 ? 18.537 -7.823 -4.510 1.00 88.25 306 SER A C 1
ATOM 2379 O O . SER A 1 306 ? 19.044 -6.764 -4.871 1.00 88.25 306 SER A O 1
ATOM 2381 N N . LEU A 1 307 ? 18.928 -8.446 -3.390 1.00 78.56 307 LEU A N 1
ATOM 2382 C CA . LEU A 1 307 ? 19.946 -7.934 -2.447 1.00 78.56 307 LEU A CA 1
ATOM 2383 C C . LEU A 1 307 ? 21.163 -8.856 -2.339 1.00 78.56 307 LEU A C 1
ATOM 2385 O O . LEU A 1 307 ? 21.016 -10.068 -2.373 1.00 78.56 307 LEU A O 1
ATOM 2389 N N . GLU A 1 308 ? 22.369 -8.313 -2.152 1.00 66.94 308 GLU A N 1
ATOM 2390 C CA . GLU A 1 308 ? 23.592 -9.117 -1.927 1.00 66.94 308 GLU A CA 1
ATOM 2391 C C . GLU A 1 308 ? 23.488 -9.982 -0.653 1.00 66.94 308 GLU A C 1
ATOM 2393 O O . GLU A 1 308 ? 23.045 -9.467 0.376 1.00 66.94 308 GLU A O 1
ATOM 2398 N N . PRO A 1 309 ? 23.921 -11.265 -0.653 1.00 64.12 309 PRO A N 1
ATOM 2399 C CA . PRO A 1 309 ? 24.537 -12.041 -1.742 1.00 64.12 309 PRO A CA 1
ATOM 2400 C C . PRO A 1 309 ? 23.532 -12.875 -2.564 1.00 64.12 309 PRO A C 1
ATOM 2402 O O . PRO A 1 309 ? 23.926 -13.795 -3.282 1.00 64.12 309 PRO A O 1
ATOM 2405 N N . PHE A 1 310 ? 22.230 -12.638 -2.400 1.00 66.06 310 PHE A N 1
ATOM 2406 C CA . PHE A 1 310 ? 21.180 -13.373 -3.096 1.00 66.06 310 PHE A CA 1
ATOM 2407 C C . PHE A 1 310 ? 20.941 -12.757 -4.479 1.00 66.06 310 PHE A C 1
ATOM 2409 O O . PHE A 1 310 ? 20.964 -11.540 -4.651 1.00 66.06 310 PHE A O 1
ATOM 2416 N N . PHE A 1 311 ? 20.731 -13.601 -5.487 1.00 63.06 311 PHE A N 1
ATOM 2417 C CA . PHE A 1 311 ? 20.547 -13.153 -6.865 1.00 63.06 311 PHE A CA 1
ATOM 2418 C C . PHE A 1 311 ? 19.171 -13.599 -7.371 1.00 63.06 311 PHE A C 1
ATOM 2420 O O . PHE A 1 311 ? 18.988 -14.775 -7.686 1.00 63.06 311 PHE A O 1
ATOM 2427 N N . SER A 1 312 ? 18.217 -12.669 -7.474 1.00 66.94 312 SER A N 1
ATOM 2428 C CA . SER A 1 312 ? 17.055 -12.823 -8.353 1.00 66.94 312 SER A CA 1
ATOM 2429 C C . SER A 1 312 ? 17.490 -12.567 -9.796 1.00 66.94 312 SER A C 1
ATOM 2431 O O . SER A 1 312 ? 18.328 -11.703 -10.090 1.00 66.94 312 SER A O 1
ATOM 2433 N N . ILE A 1 313 ? 16.951 -13.365 -10.715 1.00 82.81 313 ILE A N 1
ATOM 2434 C CA . ILE A 1 313 ? 17.271 -13.273 -12.137 1.00 82.81 313 ILE A CA 1
ATOM 2435 C C . ILE A 1 313 ? 16.262 -12.329 -12.771 1.00 82.81 313 ILE A C 1
ATOM 2437 O O . ILE A 1 313 ? 15.177 -12.753 -13.169 1.00 82.81 313 ILE A O 1
ATOM 2441 N N . LYS A 1 314 ? 16.656 -11.065 -12.936 1.00 93.19 314 LYS A N 1
ATOM 2442 C CA . LYS A 1 314 ? 15.911 -10.126 -13.770 1.00 93.19 314 LYS A CA 1
ATOM 2443 C C . LYS A 1 314 ? 15.957 -10.584 -15.238 1.00 93.19 314 LYS A C 1
ATOM 2445 O O . LYS A 1 314 ? 17.047 -10.645 -15.818 1.00 93.19 314 LYS A O 1
ATOM 2450 N N . PRO A 1 315 ? 14.816 -10.899 -15.880 1.00 95.25 315 PRO A N 1
ATOM 2451 C CA . PRO A 1 315 ? 14.803 -11.291 -17.282 1.00 95.25 315 PRO A CA 1
ATOM 2452 C C . PRO A 1 315 ? 15.252 -10.151 -18.205 1.00 95.25 315 PRO A C 1
ATOM 2454 O O . PRO A 1 315 ? 15.093 -8.964 -17.911 1.00 95.25 315 PRO A O 1
ATOM 2457 N N . LYS A 1 316 ? 15.798 -10.511 -19.371 1.00 95.25 316 LYS A N 1
ATOM 2458 C CA . LYS A 1 316 ? 16.287 -9.533 -20.350 1.00 95.25 316 LYS A CA 1
ATOM 2459 C C . LYS A 1 316 ? 15.168 -8.574 -20.765 1.00 95.25 316 LYS A C 1
ATOM 2461 O O . LYS A 1 316 ? 14.122 -9.002 -21.241 1.00 95.25 316 LYS A O 1
ATOM 2466 N N . GLY A 1 317 ? 15.443 -7.275 -20.663 1.00 96.94 317 GLY A N 1
ATOM 2467 C CA . GLY A 1 317 ? 14.506 -6.221 -21.051 1.00 96.94 317 GLY A CA 1
ATOM 2468 C C . GLY A 1 317 ? 13.478 -5.860 -19.977 1.00 96.94 317 GLY A C 1
ATOM 2469 O O . GLY A 1 317 ? 12.647 -4.998 -20.242 1.00 96.94 317 GLY A O 1
ATOM 2470 N N . LYS A 1 318 ? 13.512 -6.483 -18.793 1.00 97.81 318 LYS A N 1
ATOM 2471 C CA . LYS A 1 318 ? 12.603 -6.156 -17.689 1.00 97.81 318 LYS A CA 1
ATOM 2472 C C . LYS A 1 318 ? 13.106 -4.997 -16.839 1.00 97.81 318 LYS A C 1
ATOM 2474 O O . LYS A 1 318 ? 14.308 -4.741 -16.749 1.00 97.81 318 LYS A O 1
ATOM 2479 N N . CYS A 1 319 ? 12.157 -4.300 -16.230 1.00 97.12 319 CYS A N 1
ATOM 2480 C CA . CYS A 1 319 ? 12.411 -3.222 -15.291 1.00 97.12 319 CYS A CA 1
ATOM 2481 C C . CYS A 1 319 ? 13.013 -3.764 -13.992 1.00 97.12 319 CYS A C 1
ATOM 2483 O O . CYS A 1 319 ? 12.651 -4.839 -13.529 1.00 97.12 319 CYS A O 1
ATOM 2485 N N . SER A 1 320 ? 13.926 -3.021 -13.389 1.00 96.75 320 SER A N 1
ATOM 2486 C CA . SER A 1 320 ? 14.331 -3.264 -12.004 1.00 96.75 320 SER A CA 1
ATOM 2487 C C . SER A 1 320 ? 13.396 -2.519 -11.056 1.00 96.75 320 SER A C 1
ATOM 2489 O O . SER A 1 320 ? 12.747 -1.552 -11.462 1.00 96.75 320 SER A O 1
ATOM 2491 N N . HIS A 1 321 ? 13.354 -2.929 -9.797 1.00 95.69 321 HIS A N 1
ATOM 2492 C CA . HIS A 1 321 ? 12.732 -2.152 -8.736 1.00 95.69 321 HIS A CA 1
ATOM 2493 C C . HIS A 1 321 ? 13.441 -0.800 -8.621 1.00 95.69 321 HIS A C 1
ATOM 2495 O O . HIS A 1 321 ? 12.818 0.254 -8.759 1.00 95.69 321 HIS A O 1
ATOM 2501 N N . GLY A 1 322 ? 14.769 -0.820 -8.513 1.00 92.50 322 GLY A N 1
ATOM 2502 C CA . GLY A 1 322 ? 15.612 0.358 -8.347 1.00 92.50 322 GLY A CA 1
ATOM 2503 C C . GLY A 1 322 ? 16.019 0.599 -6.898 1.00 92.50 322 GLY A C 1
ATOM 2504 O O . GLY A 1 322 ? 15.657 -0.139 -5.983 1.00 92.50 322 GLY A O 1
ATOM 2505 N N . GLY A 1 323 ? 16.788 1.667 -6.693 1.00 85.75 323 GLY A N 1
ATOM 2506 C CA . GLY A 1 323 ? 17.416 1.978 -5.411 1.00 85.75 323 GLY A CA 1
ATOM 2507 C C . GLY A 1 323 ? 18.833 1.413 -5.291 1.00 85.75 323 GLY A C 1
ATOM 2508 O O . GLY A 1 323 ? 19.252 0.525 -6.029 1.00 85.75 323 GLY A O 1
ATOM 2509 N N . LEU A 1 324 ? 19.610 1.966 -4.357 1.00 80.00 324 LEU A N 1
ATOM 2510 C CA . LEU A 1 324 ? 21.043 1.660 -4.224 1.00 80.00 324 LEU A CA 1
ATOM 2511 C C . LEU A 1 324 ? 21.327 0.202 -3.834 1.00 80.00 324 LEU A C 1
ATOM 2513 O O . LEU A 1 324 ? 22.393 -0.326 -4.172 1.00 80.00 324 LEU A O 1
ATOM 2517 N N . SER A 1 325 ? 20.387 -0.407 -3.112 1.00 79.81 325 SER A N 1
ATOM 2518 C CA . SER A 1 325 ? 20.488 -1.769 -2.592 1.00 79.81 325 SER A CA 1
ATOM 2519 C C . SER A 1 325 ? 20.007 -2.824 -3.590 1.00 79.81 325 SER A C 1
ATOM 2521 O O . SER A 1 325 ? 20.456 -3.963 -3.497 1.00 79.81 325 SER A O 1
ATOM 2523 N N . ASP A 1 326 ? 19.154 -2.458 -4.555 1.00 89.50 326 ASP A N 1
ATOM 2524 C CA . ASP A 1 326 ? 18.678 -3.379 -5.588 1.00 89.50 326 ASP A CA 1
ATOM 2525 C C . ASP A 1 326 ? 19.797 -3.665 -6.590 1.00 89.50 326 ASP A C 1
ATOM 2527 O O . ASP A 1 326 ? 20.177 -2.824 -7.408 1.00 89.50 326 ASP A O 1
ATOM 2531 N N . GLN A 1 327 ? 20.330 -4.877 -6.555 1.00 89.44 327 GLN A N 1
ATOM 2532 C CA . GLN A 1 327 ? 21.373 -5.309 -7.472 1.00 89.44 327 GLN A CA 1
ATOM 2533 C C . GLN A 1 327 ? 20.913 -5.355 -8.924 1.00 89.44 327 GLN A C 1
ATOM 2535 O O . GLN A 1 327 ? 21.716 -5.138 -9.840 1.00 89.44 327 GLN A O 1
ATOM 2540 N N . THR A 1 328 ? 19.637 -5.661 -9.161 1.00 92.75 328 THR A N 1
ATOM 2541 C CA . THR A 1 328 ? 19.133 -5.794 -10.524 1.00 92.75 328 THR A CA 1
ATOM 2542 C C . THR A 1 328 ? 19.169 -4.449 -11.248 1.00 92.75 328 THR A C 1
ATOM 2544 O O . THR A 1 328 ? 19.266 -4.434 -12.475 1.00 92.75 328 THR A O 1
ATOM 2547 N N . SER A 1 329 ? 19.160 -3.327 -10.514 1.00 93.06 329 SER A N 1
ATOM 2548 C CA . SER A 1 329 ? 19.274 -1.960 -11.048 1.00 93.06 329 SER A CA 1
ATOM 2549 C C . SER A 1 329 ? 20.568 -1.710 -11.833 1.00 93.06 329 SER A C 1
ATOM 2551 O O . SER A 1 329 ? 20.625 -0.810 -12.672 1.00 93.06 329 SER A O 1
ATOM 2553 N N . ARG A 1 330 ? 21.607 -2.527 -11.601 1.00 91.19 330 ARG A N 1
ATOM 2554 C CA . ARG A 1 330 ? 22.905 -2.474 -12.298 1.00 91.19 330 ARG A CA 1
ATOM 2555 C C . ARG A 1 330 ? 22.966 -3.377 -13.531 1.00 91.19 330 ARG A C 1
ATOM 2557 O O . ARG A 1 330 ? 23.949 -3.338 -14.265 1.00 91.19 330 ARG A O 1
ATOM 2564 N N . GLN A 1 331 ? 21.946 -4.202 -13.750 1.00 92.06 331 GLN A N 1
ATOM 2565 C CA . GLN A 1 331 ? 21.843 -5.087 -14.907 1.00 92.06 331 GLN A CA 1
ATOM 2566 C C . GLN A 1 331 ? 21.037 -4.389 -16.002 1.00 92.06 331 GLN A C 1
ATOM 2568 O O . GLN A 1 331 ? 20.037 -3.745 -15.709 1.00 92.06 331 GLN A O 1
ATOM 2573 N N . GLU A 1 332 ? 21.411 -4.542 -17.269 1.00 93.75 332 GLU A N 1
ATOM 2574 C CA . GLU A 1 332 ? 20.650 -3.956 -18.379 1.00 93.75 332 GLU A CA 1
ATOM 2575 C C . GLU A 1 332 ? 19.249 -4.598 -18.507 1.00 93.75 332 GLU A C 1
ATOM 2577 O O . GLU A 1 332 ? 19.149 -5.830 -18.539 1.00 93.75 332 GLU A O 1
ATOM 2582 N N . PRO A 1 333 ? 18.159 -3.813 -18.626 1.00 96.00 333 PRO A N 1
ATOM 2583 C CA . PRO A 1 333 ? 18.104 -2.346 -18.600 1.00 96.00 333 PRO A CA 1
ATOM 2584 C C . PRO A 1 333 ? 18.322 -1.743 -17.200 1.00 96.00 333 PRO A C 1
ATOM 2586 O O . PRO A 1 333 ? 17.653 -2.157 -16.258 1.00 96.00 333 PRO A O 1
ATOM 2589 N N . THR A 1 334 ? 19.237 -0.782 -17.056 1.00 95.50 334 THR A N 1
ATOM 2590 C CA . THR A 1 334 ? 19.648 -0.218 -15.754 1.00 95.50 334 THR A CA 1
ATOM 2591 C C . THR A 1 334 ? 18.668 0.818 -15.192 1.00 95.50 334 THR A C 1
ATOM 2593 O O . THR A 1 334 ? 17.917 1.451 -15.935 1.00 95.50 334 THR A O 1
ATOM 2596 N N . GLY A 1 335 ? 18.705 1.020 -13.869 1.00 95.31 335 GLY A N 1
ATOM 2597 C CA . GLY A 1 335 ? 17.857 1.958 -13.125 1.00 95.31 335 GLY A CA 1
ATOM 2598 C C . GLY A 1 335 ? 16.711 1.265 -12.390 1.00 95.31 335 GLY A C 1
ATOM 2599 O O . GLY A 1 335 ? 16.950 0.244 -11.755 1.00 95.31 335 GLY A O 1
ATOM 2600 N N . GLY A 1 336 ? 15.492 1.805 -12.431 1.00 96.06 336 GLY A N 1
ATOM 2601 C CA . GLY A 1 336 ? 14.332 1.184 -11.787 1.00 96.06 336 GLY A CA 1
ATOM 2602 C C . GLY A 1 336 ? 13.026 1.936 -12.008 1.00 96.06 336 GLY A C 1
ATOM 2603 O O . GLY A 1 336 ? 13.019 2.953 -12.702 1.00 96.06 336 GLY A O 1
ATOM 2604 N N . ILE A 1 337 ? 11.931 1.424 -11.441 1.00 97.31 337 ILE A N 1
ATOM 2605 C CA . ILE A 1 337 ? 10.581 1.993 -11.610 1.00 97.31 337 ILE A CA 1
ATOM 2606 C C . ILE A 1 337 ? 9.846 2.304 -10.299 1.00 97.31 337 ILE A C 1
ATOM 2608 O O . ILE A 1 337 ? 8.694 2.752 -10.341 1.00 97.31 337 ILE A O 1
ATOM 2612 N N . ASN A 1 338 ? 10.480 2.064 -9.145 1.00 96.00 338 ASN A N 1
ATOM 2613 C CA . ASN A 1 338 ? 9.835 2.271 -7.853 1.00 96.00 338 ASN A CA 1
ATOM 2614 C C . ASN A 1 338 ? 9.551 3.751 -7.569 1.00 96.00 338 ASN A C 1
ATOM 2616 O O . ASN A 1 338 ? 10.207 4.661 -8.096 1.00 96.00 338 ASN A O 1
ATOM 2620 N N . LYS A 1 339 ? 8.552 3.964 -6.716 1.00 96.25 339 LYS A N 1
ATOM 2621 C CA . LYS A 1 339 ? 8.028 5.273 -6.315 1.00 96.25 339 LYS A CA 1
ATOM 2622 C C . LYS A 1 339 ? 7.966 5.366 -4.796 1.00 96.25 339 LYS A C 1
ATOM 2624 O O . LYS A 1 339 ? 7.077 6.028 -4.277 1.00 96.25 339 LYS A O 1
ATOM 2629 N N . ASP A 1 340 ? 8.861 4.683 -4.092 1.00 91.88 340 ASP A N 1
ATOM 2630 C CA . ASP A 1 340 ? 8.817 4.539 -2.628 1.00 91.88 340 ASP A CA 1
ATOM 2631 C C . ASP A 1 340 ? 9.029 5.879 -1.929 1.00 91.88 340 ASP A C 1
ATOM 2633 O O . ASP A 1 340 ? 8.507 6.129 -0.848 1.00 91.88 340 ASP A O 1
ATOM 2637 N N . SER A 1 341 ? 9.783 6.769 -2.575 1.00 89.81 341 SER A N 1
ATOM 2638 C CA . SER A 1 341 ? 10.042 8.116 -2.096 1.00 89.81 341 SER A CA 1
ATOM 2639 C C . SER A 1 341 ? 10.131 9.125 -3.235 1.00 89.81 341 SER A C 1
ATOM 2641 O O . SER A 1 341 ? 10.238 8.765 -4.408 1.00 89.81 341 SER A O 1
ATOM 2643 N N . LEU A 1 342 ? 10.169 10.411 -2.888 1.00 90.12 342 LEU A N 1
ATOM 2644 C CA . LEU A 1 342 ? 10.446 11.491 -3.844 1.00 90.12 342 LEU A CA 1
ATOM 2645 C C . LEU A 1 342 ? 11.816 11.356 -4.542 1.00 90.12 342 LEU A C 1
ATOM 2647 O O . LEU A 1 342 ? 11.968 11.840 -5.659 1.00 90.12 342 LEU A O 1
ATOM 2651 N N . GLU A 1 343 ? 12.779 10.667 -3.921 1.00 88.94 343 GLU A N 1
ATOM 2652 C CA . GLU A 1 343 ? 14.144 10.461 -4.439 1.00 88.94 343 GLU A CA 1
ATOM 2653 C C . GLU A 1 343 ? 14.313 9.128 -5.191 1.00 88.94 343 GLU A C 1
ATOM 2655 O O . GLU A 1 343 ? 15.409 8.778 -5.643 1.00 88.94 343 GLU A O 1
ATOM 2660 N N . SER A 1 344 ? 13.235 8.353 -5.302 1.00 91.94 344 SER A N 1
ATOM 2661 C CA . SER A 1 344 ? 13.208 7.101 -6.046 1.00 91.94 344 SER A CA 1
ATOM 2662 C C . SER A 1 344 ? 13.374 7.321 -7.549 1.00 91.94 344 SER A C 1
ATOM 2664 O O . SER A 1 344 ? 13.141 8.411 -8.068 1.00 91.94 344 SER A O 1
ATOM 2666 N N . SER A 1 345 ? 13.699 6.255 -8.288 1.00 94.62 345 SER A N 1
ATOM 2667 C CA . SER A 1 345 ? 13.840 6.308 -9.749 1.00 94.62 345 SER A CA 1
ATOM 2668 C C . SER A 1 345 ? 12.621 6.930 -10.443 1.00 94.62 345 SER A C 1
ATOM 2670 O O . SER A 1 345 ? 12.791 7.706 -11.384 1.00 94.62 345 SER A O 1
ATOM 2672 N N . HIS A 1 346 ? 11.404 6.607 -9.985 1.00 95.62 346 HIS A N 1
ATOM 2673 C CA . HIS A 1 346 ? 10.144 7.211 -10.439 1.00 95.62 346 HIS A CA 1
ATOM 2674 C C . HIS A 1 346 ? 9.526 8.110 -9.355 1.00 95.62 346 HIS A C 1
ATOM 2676 O O . HIS A 1 346 ? 8.306 8.253 -9.273 1.00 95.62 346 HIS A O 1
ATOM 2682 N N . GLY A 1 347 ? 10.349 8.749 -8.518 1.00 93.75 347 GLY A N 1
ATOM 2683 C CA . GLY A 1 347 ? 9.892 9.585 -7.403 1.00 93.75 347 GLY A CA 1
ATOM 2684 C C . GLY A 1 347 ? 9.007 10.763 -7.825 1.00 93.75 347 GLY A C 1
ATOM 2685 O O . GLY A 1 347 ? 8.142 11.199 -7.069 1.00 93.75 347 GLY A O 1
ATOM 2686 N N . ASN A 1 348 ? 9.087 11.194 -9.088 1.00 93.19 348 ASN A N 1
ATOM 2687 C CA . ASN A 1 348 ? 8.160 12.162 -9.681 1.00 93.19 348 ASN A CA 1
ATOM 2688 C C . ASN A 1 348 ? 6.689 11.684 -9.706 1.00 93.19 348 ASN A C 1
ATOM 2690 O O . ASN A 1 348 ? 5.785 12.499 -9.891 1.00 93.19 348 ASN A O 1
ATOM 2694 N N . TRP A 1 349 ? 6.441 10.381 -9.544 1.00 95.31 349 TRP A N 1
ATOM 2695 C CA . TRP A 1 349 ? 5.112 9.778 -9.422 1.00 95.31 349 TRP A CA 1
ATOM 2696 C C . TRP A 1 349 ? 4.741 9.394 -7.985 1.00 95.31 349 TRP A C 1
ATOM 2698 O O . TRP A 1 349 ? 3.614 8.950 -7.773 1.00 95.31 349 TRP A O 1
ATOM 2708 N N . HIS A 1 350 ? 5.632 9.596 -7.010 1.00 94.94 350 HIS A N 1
ATOM 2709 C CA . HIS A 1 350 ? 5.443 9.191 -5.614 1.00 94.94 350 HIS A CA 1
ATOM 2710 C C . HIS A 1 350 ? 4.137 9.722 -5.015 1.00 94.94 350 HIS A C 1
ATOM 2712 O O . HIS A 1 350 ? 3.319 8.941 -4.541 1.00 94.94 350 HIS A O 1
ATOM 2718 N N . THR A 1 351 ? 3.875 11.029 -5.119 1.00 95.12 351 THR A N 1
ATOM 2719 C CA . THR A 1 351 ? 2.642 11.626 -4.579 1.00 95.12 351 THR A CA 1
ATOM 2720 C C . THR A 1 351 ? 1.389 11.014 -5.206 1.00 95.12 351 THR A C 1
ATOM 2722 O O . THR A 1 351 ? 0.464 10.643 -4.493 1.00 95.12 351 THR A O 1
ATOM 2725 N N . ALA A 1 352 ? 1.369 10.830 -6.530 1.00 95.62 352 ALA A N 1
ATOM 2726 C CA . ALA A 1 352 ? 0.227 10.223 -7.213 1.00 95.62 352 ALA A CA 1
ATOM 2727 C C . ALA A 1 352 ? 0.043 8.742 -6.832 1.00 95.62 352 ALA A C 1
ATOM 2729 O O . ALA A 1 352 ? -1.089 8.280 -6.704 1.00 95.62 352 ALA A O 1
ATOM 2730 N N . ALA A 1 353 ? 1.135 7.996 -6.642 1.00 96.62 353 ALA A N 1
ATOM 2731 C CA . ALA A 1 353 ? 1.085 6.621 -6.154 1.00 96.62 353 ALA A CA 1
ATOM 2732 C C . ALA A 1 353 ? 0.525 6.558 -4.727 1.00 96.62 353 ALA A C 1
ATOM 2734 O O . ALA A 1 353 ? -0.406 5.793 -4.483 1.00 96.62 353 ALA A O 1
ATOM 2735 N N . ALA A 1 354 ? 1.017 7.411 -3.824 1.00 95.94 354 ALA A N 1
ATOM 2736 C CA . ALA A 1 354 ? 0.556 7.496 -2.442 1.00 95.94 354 ALA A CA 1
ATOM 2737 C C . ALA A 1 354 ? -0.934 7.870 -2.348 1.00 95.94 354 ALA A C 1
ATOM 2739 O O . ALA A 1 354 ? -1.683 7.223 -1.619 1.00 95.94 354 ALA A O 1
ATOM 2740 N N . GLU A 1 355 ? -1.407 8.843 -3.137 1.00 94.12 355 GLU A N 1
ATOM 2741 C CA . GLU A 1 355 ? -2.832 9.211 -3.206 1.00 94.12 355 GLU A CA 1
ATOM 2742 C C . GLU A 1 355 ? -3.714 8.023 -3.605 1.00 94.12 355 GLU A C 1
ATOM 2744 O O . GLU A 1 355 ? -4.737 7.741 -2.970 1.00 94.12 355 GLU A O 1
ATOM 2749 N N . VAL A 1 356 ? -3.315 7.293 -4.651 1.00 97.00 356 VAL A N 1
ATOM 2750 C CA . VAL A 1 356 ? -4.062 6.119 -5.110 1.00 97.00 356 VAL A CA 1
ATOM 2751 C C . VAL A 1 356 ? -3.975 4.983 -4.086 1.00 97.00 356 VAL A C 1
ATOM 2753 O O . VAL A 1 356 ? -4.974 4.297 -3.867 1.00 97.00 356 VAL A O 1
ATOM 2756 N N . ALA A 1 357 ? -2.842 4.818 -3.405 1.00 97.38 357 ALA A N 1
ATOM 2757 C CA . ALA A 1 357 ? -2.657 3.831 -2.348 1.00 97.38 357 ALA A CA 1
ATOM 2758 C C . ALA A 1 357 ? -3.534 4.121 -1.111 1.00 97.38 357 ALA A C 1
ATOM 2760 O O . ALA A 1 357 ? -4.145 3.194 -0.568 1.00 97.38 357 ALA A O 1
ATOM 2761 N N . VAL A 1 358 ? -3.700 5.391 -0.712 1.00 96.06 358 VAL A N 1
ATOM 2762 C CA . VAL A 1 358 ? -4.668 5.812 0.326 1.00 96.06 358 VAL A CA 1
ATOM 2763 C C . VAL A 1 358 ? -6.095 5.475 -0.108 1.00 96.06 358 VAL A C 1
ATOM 2765 O O . VAL A 1 358 ? -6.869 4.898 0.666 1.00 96.06 358 VAL A O 1
ATOM 2768 N N . ALA A 1 359 ? -6.453 5.784 -1.359 1.00 95.38 359 ALA A N 1
ATOM 2769 C CA . ALA A 1 359 ? -7.780 5.491 -1.893 1.00 95.38 359 ALA A CA 1
ATOM 2770 C C . ALA A 1 359 ? -8.054 3.977 -1.964 1.00 95.38 359 ALA A C 1
ATOM 2772 O O . ALA A 1 359 ? -9.153 3.532 -1.630 1.00 95.38 359 ALA A O 1
ATOM 2773 N N . ALA A 1 360 ? -7.059 3.174 -2.347 1.00 96.88 360 ALA A N 1
ATOM 2774 C CA . ALA A 1 360 ? -7.162 1.720 -2.420 1.00 96.88 360 ALA A CA 1
ATOM 2775 C C . ALA A 1 360 ? -7.270 1.086 -1.029 1.00 96.88 360 ALA A C 1
ATOM 2777 O O . ALA A 1 360 ? -8.128 0.233 -0.805 1.00 96.88 360 ALA A O 1
ATOM 2778 N N . THR A 1 361 ? -6.461 1.560 -0.078 1.00 98.31 361 THR A N 1
ATOM 2779 C CA . THR A 1 361 ? -6.541 1.169 1.336 1.00 98.31 361 THR A CA 1
ATOM 2780 C C . THR A 1 361 ? -7.933 1.470 1.896 1.00 98.31 361 THR A C 1
ATOM 2782 O O . THR A 1 361 ? -8.561 0.602 2.500 1.00 98.31 361 THR A O 1
ATOM 2785 N N . SER A 1 362 ? -8.474 2.660 1.623 1.00 96.62 362 SER A N 1
ATOM 2786 C CA . SER A 1 362 ? -9.837 3.032 2.026 1.00 96.62 362 SER A CA 1
ATOM 2787 C C . SER A 1 362 ? -10.899 2.145 1.366 1.00 96.62 362 SER A C 1
ATOM 2789 O O . SER A 1 362 ? -11.854 1.734 2.020 1.00 96.62 362 SER A O 1
ATOM 2791 N N . GLN A 1 363 ? -10.731 1.789 0.088 1.00 96.81 363 GLN A N 1
ATOM 2792 C CA . GLN A 1 363 ? -11.645 0.879 -0.607 1.00 96.81 363 GLN A CA 1
ATOM 2793 C C . GLN A 1 363 ? -11.656 -0.523 0.024 1.00 96.81 363 GLN A C 1
ATOM 2795 O O . GLN A 1 363 ? -12.728 -1.104 0.192 1.00 96.81 363 GLN A O 1
ATOM 2800 N N . LEU A 1 364 ? -10.488 -1.051 0.404 1.00 98.12 364 LEU A N 1
ATOM 2801 C CA . LEU A 1 364 ? -10.363 -2.330 1.107 1.00 98.12 364 LEU A CA 1
ATOM 2802 C C . LEU A 1 364 ? -11.039 -2.278 2.485 1.00 98.12 364 LEU A C 1
ATOM 2804 O O . LEU A 1 364 ? -11.768 -3.199 2.854 1.00 98.12 364 LEU A O 1
ATOM 2808 N N . LEU A 1 365 ? -10.846 -1.190 3.238 1.00 97.50 365 LEU A N 1
ATOM 2809 C CA . LEU A 1 365 ? -11.495 -1.000 4.538 1.00 97.50 365 LEU A CA 1
ATOM 2810 C C . LEU A 1 365 ? -13.025 -0.935 4.412 1.00 97.50 365 LEU A C 1
ATOM 2812 O O . LEU A 1 365 ? -13.726 -1.523 5.233 1.00 97.50 365 LEU A O 1
ATOM 2816 N N . GLU A 1 366 ? -13.555 -0.282 3.376 1.00 95.56 366 GLU A N 1
ATOM 2817 C CA . GLU A 1 366 ? -15.000 -0.244 3.107 1.00 95.56 366 GLU A CA 1
ATOM 2818 C C . GLU A 1 366 ? -15.562 -1.614 2.693 1.00 95.56 366 GLU A C 1
ATOM 2820 O O . GLU A 1 366 ? -16.685 -1.952 3.066 1.00 95.56 366 GLU A O 1
ATOM 2825 N N . ASP A 1 367 ? -14.793 -2.440 1.978 1.00 95.50 367 ASP A N 1
ATOM 2826 C CA . ASP A 1 367 ? -15.175 -3.827 1.680 1.00 95.50 367 ASP A CA 1
ATOM 2827 C C . ASP A 1 367 ? -15.228 -4.697 2.955 1.00 95.50 367 ASP A C 1
ATOM 2829 O O . ASP A 1 367 ? -16.186 -5.449 3.168 1.00 95.50 367 ASP A O 1
ATOM 2833 N N . ILE A 1 368 ? -14.249 -4.555 3.855 1.00 95.94 368 ILE A N 1
ATOM 2834 C CA . ILE A 1 368 ? -14.273 -5.213 5.171 1.00 95.94 368 ILE A CA 1
ATOM 2835 C C . ILE A 1 368 ? -15.478 -4.740 5.983 1.00 95.94 368 ILE A C 1
ATOM 2837 O O . ILE A 1 368 ? -16.221 -5.563 6.524 1.00 95.94 368 ILE A O 1
ATOM 2841 N N . ARG A 1 369 ? -15.704 -3.425 6.036 1.00 94.69 369 ARG A N 1
ATOM 2842 C CA . ARG A 1 369 ? -16.850 -2.816 6.712 1.00 94.69 369 ARG A CA 1
ATOM 2843 C C . ARG A 1 369 ? -18.172 -3.354 6.176 1.00 94.69 369 ARG A C 1
ATOM 2845 O O . ARG A 1 369 ? -19.036 -3.709 6.969 1.00 94.69 369 ARG A O 1
ATOM 2852 N N . GLY A 1 370 ? -18.328 -3.453 4.856 1.00 94.44 370 GLY A N 1
ATOM 2853 C CA . GLY A 1 370 ? -19.538 -3.983 4.228 1.00 94.44 370 GLY A CA 1
ATOM 2854 C C . GLY A 1 370 ? -19.865 -5.414 4.665 1.00 94.44 370 GLY A C 1
ATOM 2855 O O . GLY A 1 370 ? -21.037 -5.764 4.784 1.00 94.44 370 GLY A O 1
ATOM 2856 N N . ALA A 1 371 ? -18.844 -6.226 4.958 1.00 94.31 371 ALA A N 1
ATOM 2857 C CA . ALA A 1 371 ? -19.012 -7.587 5.464 1.00 94.31 371 ALA A CA 1
ATOM 2858 C C . ALA A 1 371 ? -19.216 -7.662 6.990 1.00 94.31 371 ALA A C 1
ATOM 2860 O O . ALA A 1 371 ? -19.969 -8.516 7.458 1.00 94.31 371 ALA A O 1
ATOM 2861 N N . ALA A 1 372 ? -18.542 -6.805 7.759 1.00 93.31 372 ALA A N 1
ATOM 2862 C CA . ALA A 1 372 ? -18.598 -6.798 9.223 1.00 93.31 372 ALA A CA 1
ATOM 2863 C C . ALA A 1 372 ? -19.829 -6.063 9.785 1.00 93.31 372 ALA A C 1
ATOM 2865 O O . ALA A 1 372 ? -20.332 -6.412 10.849 1.00 93.31 372 ALA A O 1
ATOM 2866 N N . GLY A 1 373 ? -20.319 -5.045 9.076 1.00 92.25 373 GLY A N 1
ATOM 2867 C CA . GLY A 1 373 ? -21.261 -4.060 9.599 1.00 92.25 373 GLY A CA 1
ATOM 2868 C C . GLY A 1 373 ? -20.572 -2.964 10.422 1.00 92.25 373 GLY A C 1
ATOM 2869 O O . GLY A 1 373 ? -19.467 -3.133 10.938 1.00 92.25 373 GLY A O 1
ATOM 2870 N N . ASP A 1 374 ? -21.242 -1.817 10.554 1.00 90.19 374 ASP A N 1
ATOM 2871 C CA . ASP A 1 374 ? -20.661 -0.603 11.147 1.00 90.19 374 ASP A CA 1
ATOM 2872 C C . ASP A 1 374 ? -20.194 -0.794 12.596 1.00 90.19 374 ASP A C 1
ATOM 2874 O O . ASP A 1 374 ? -19.133 -0.301 12.980 1.00 90.19 374 ASP A O 1
ATOM 2878 N N . THR A 1 375 ? -20.965 -1.524 13.407 1.00 87.19 375 THR A N 1
ATOM 2879 C CA . THR A 1 375 ? -20.648 -1.734 14.826 1.00 87.19 375 THR A CA 1
ATOM 2880 C C . THR A 1 375 ? -19.375 -2.553 15.007 1.00 87.19 375 THR A C 1
ATOM 2882 O O . THR A 1 375 ? -18.480 -2.120 15.731 1.00 87.19 375 THR A O 1
ATOM 2885 N N . ASP A 1 376 ? -19.264 -3.707 14.347 1.00 89.38 376 ASP A N 1
ATOM 2886 C CA . ASP A 1 376 ? -18.088 -4.566 14.498 1.00 89.38 376 ASP A CA 1
ATOM 2887 C C . ASP A 1 376 ? -16.864 -3.981 13.790 1.00 89.38 376 ASP A C 1
ATOM 2889 O O . ASP A 1 376 ? -15.755 -4.119 14.301 1.00 89.38 376 ASP A O 1
ATOM 2893 N N . PHE A 1 377 ? -17.049 -3.232 12.696 1.00 91.19 377 PHE A N 1
ATOM 2894 C CA . PHE A 1 377 ? -15.972 -2.460 12.077 1.00 91.19 377 PHE A CA 1
ATOM 2895 C C . PHE A 1 377 ? -15.371 -1.432 13.050 1.00 91.19 377 PHE A C 1
ATOM 2897 O O . PHE A 1 377 ? -14.152 -1.374 13.219 1.00 91.19 377 PHE A O 1
ATOM 2904 N N . LEU A 1 378 ? -16.210 -0.657 13.748 1.00 89.62 378 LEU A N 1
ATOM 2905 C CA . LEU A 1 378 ? -15.736 0.324 14.728 1.00 89.62 378 LEU A CA 1
ATOM 2906 C C . LEU A 1 378 ? -15.202 -0.316 16.016 1.00 89.62 378 LEU A C 1
ATOM 2908 O O . LEU A 1 378 ? -14.288 0.240 16.618 1.00 89.62 378 LEU A O 1
ATOM 2912 N N . ARG A 1 379 ? -15.725 -1.470 16.449 1.00 85.19 379 ARG A N 1
ATOM 2913 C CA . ARG A 1 379 ? -15.153 -2.237 17.574 1.00 85.19 379 ARG A CA 1
ATOM 2914 C C . ARG A 1 379 ? -13.776 -2.798 17.224 1.00 85.19 379 ARG A C 1
ATOM 2916 O O . ARG A 1 379 ? -12.861 -2.694 18.032 1.00 85.19 379 ARG A O 1
ATOM 2923 N N . TRP A 1 380 ? -13.611 -3.335 16.016 1.00 82.19 380 TRP A N 1
ATOM 2924 C CA . TRP A 1 380 ? -12.332 -3.840 15.512 1.00 82.19 380 TRP A CA 1
ATOM 2925 C C . TRP A 1 380 ? -11.268 -2.740 15.409 1.00 82.19 380 TRP A C 1
ATOM 2927 O O . TRP A 1 380 ? -10.132 -2.942 15.851 1.00 82.19 380 TRP A O 1
ATOM 2937 N N . GLY A 1 381 ? -11.658 -1.567 14.894 1.00 69.75 381 GLY A N 1
ATOM 2938 C CA . GLY A 1 381 ? -10.844 -0.349 14.900 1.00 69.75 381 GLY A CA 1
ATOM 2939 C C . GLY A 1 381 ? -10.724 0.324 16.275 1.00 69.75 381 GLY A C 1
ATOM 2940 O O . GLY A 1 381 ? -9.969 1.272 16.415 1.00 69.75 381 GLY A O 1
ATOM 2941 N N . ILE A 1 382 ? -11.432 -0.168 17.295 1.00 60.72 382 ILE A N 1
ATOM 2942 C CA . ILE A 1 382 ? -11.476 0.331 18.680 1.00 60.72 382 ILE A CA 1
ATOM 2943 C C . ILE A 1 382 ? -11.871 1.812 18.809 1.00 60.72 382 ILE A C 1
ATOM 2945 O O . ILE A 1 382 ? -11.287 2.588 19.557 1.00 60.72 382 ILE A O 1
ATOM 2949 N N . VAL A 1 383 ? -12.913 2.207 18.083 1.00 57.94 383 VAL A N 1
ATOM 2950 C CA . VAL A 1 383 ? -13.52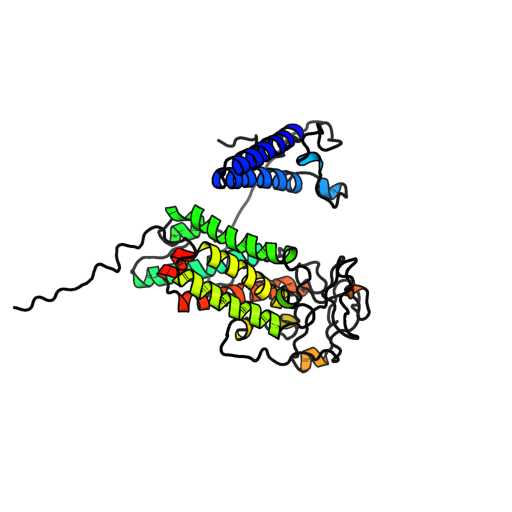5 3.545 18.156 1.00 57.94 383 VAL A CA 1
ATOM 2951 C C . VAL A 1 383 ? -14.780 3.528 19.031 1.00 57.94 383 VAL A C 1
ATOM 2953 O O . VAL A 1 383 ? -15.235 4.574 19.476 1.00 57.94 383 VAL A O 1
ATOM 2956 N N . LEU A 1 384 ? -15.326 2.352 19.348 1.00 55.88 384 LEU A N 1
ATOM 2957 C CA . LEU A 1 384 ? -16.462 2.192 20.255 1.00 55.88 384 LEU A CA 1
ATOM 2958 C C . LEU A 1 384 ? -16.084 1.287 21.427 1.00 55.88 384 LEU A C 1
ATOM 2960 O O . LEU A 1 384 ? -16.096 0.068 21.270 1.00 55.88 384 LEU A O 1
ATOM 2964 N N . ASP A 1 385 ? -15.836 1.852 22.613 1.00 45.16 385 ASP A N 1
ATOM 2965 C CA . ASP A 1 385 ? -15.769 1.019 23.820 1.00 45.16 385 ASP A CA 1
ATOM 2966 C C . ASP A 1 385 ? -17.155 0.629 24.352 1.00 45.16 385 ASP A C 1
ATOM 2968 O O . ASP A 1 385 ? -17.277 -0.440 24.937 1.00 45.16 385 ASP A O 1
ATOM 2972 N N . HIS A 1 386 ? -18.235 1.395 24.142 1.00 39.97 386 HIS A N 1
ATOM 2973 C CA . HIS A 1 386 ? -19.542 1.112 24.771 1.00 39.97 386 HIS A CA 1
ATOM 2974 C C . HIS A 1 386 ? -20.758 1.440 23.875 1.00 39.97 386 HIS A C 1
ATOM 2976 O O . HIS A 1 386 ? -21.503 2.378 24.143 1.00 39.97 386 HIS A O 1
ATOM 2982 N N . ILE A 1 387 ? -21.060 0.610 22.869 1.00 41.66 387 ILE A N 1
ATOM 2983 C CA . ILE A 1 387 ? -22.447 0.474 22.368 1.00 41.66 387 ILE A CA 1
ATOM 2984 C C . ILE A 1 387 ? -22.839 -1.005 22.402 1.00 41.66 387 ILE A C 1
ATOM 2986 O O . ILE A 1 387 ? -22.984 -1.670 21.385 1.00 41.66 387 ILE A O 1
ATOM 2990 N N . SER A 1 388 ? -23.018 -1.537 23.613 1.00 34.47 388 SER A N 1
ATOM 2991 C CA . SER A 1 388 ? -23.711 -2.817 23.825 1.00 34.47 388 SER A CA 1
ATOM 2992 C C . SER A 1 388 ? -25.127 -2.640 24.397 1.00 34.47 388 SER A C 1
ATOM 2994 O O . SER A 1 388 ? -25.759 -3.632 24.761 1.00 34.47 388 SER A O 1
ATOM 2996 N N . THR A 1 389 ? -25.678 -1.423 24.485 1.00 34.47 389 THR A N 1
ATOM 2997 C CA . THR A 1 389 ? -26.930 -1.211 25.245 1.00 34.47 389 THR A CA 1
ATOM 2998 C C . THR A 1 389 ? -28.107 -0.575 24.512 1.00 34.47 389 THR A C 1
ATOM 3000 O O . THR A 1 389 ? -29.198 -0.620 25.069 1.00 34.47 389 THR A O 1
ATOM 3003 N N . VAL A 1 390 ? -27.990 -0.082 23.272 1.00 36.84 390 VAL A N 1
ATOM 3004 C CA . VAL A 1 390 ? -29.146 0.592 22.627 1.00 36.84 390 VAL A CA 1
ATOM 3005 C C . VAL A 1 390 ? -29.860 -0.253 21.560 1.00 36.84 390 VAL A C 1
ATOM 3007 O O . VAL A 1 390 ? -31.078 -0.151 21.420 1.00 36.84 390 VAL A O 1
ATOM 3010 N N . VAL A 1 391 ? -29.187 -1.190 20.881 1.00 35.59 391 VAL A N 1
ATOM 3011 C CA . VAL A 1 391 ? -29.832 -1.956 19.786 1.00 35.59 391 VAL A CA 1
ATOM 3012 C C . VAL A 1 391 ? -30.564 -3.226 20.262 1.00 35.59 391 VAL A C 1
ATOM 3014 O O . VAL A 1 391 ? -31.464 -3.709 19.584 1.00 35.59 391 VAL A O 1
ATOM 3017 N N . LYS A 1 392 ? -30.301 -3.734 21.478 1.00 33.84 392 LYS A N 1
ATOM 3018 C CA . LYS A 1 392 ? -31.052 -4.883 22.044 1.00 33.84 392 LYS A CA 1
ATOM 3019 C C . LYS A 1 392 ? -32.391 -4.505 22.715 1.00 33.84 392 LYS A C 1
ATOM 3021 O O . LYS A 1 392 ? -33.063 -5.384 23.247 1.00 33.84 392 LYS A O 1
ATOM 3026 N N . GLY A 1 393 ? -32.791 -3.228 22.705 1.00 32.25 393 GLY A N 1
ATOM 3027 C CA . GLY A 1 393 ? -33.889 -2.710 23.539 1.00 32.25 393 GLY A CA 1
ATOM 3028 C C . GLY A 1 393 ? -35.278 -2.563 22.902 1.00 32.25 393 GLY A C 1
ATOM 3029 O O . GLY A 1 393 ? -36.242 -2.387 23.640 1.00 32.25 393 GLY A O 1
ATOM 3030 N N . HIS A 1 394 ? -35.441 -2.653 21.579 1.00 34.47 394 HIS A N 1
ATOM 3031 C CA . HIS A 1 394 ? -36.737 -2.372 20.934 1.00 34.47 394 HIS A CA 1
ATOM 3032 C C . HIS A 1 394 ? -37.477 -3.636 20.479 1.00 34.47 394 HIS A C 1
ATOM 3034 O O . HIS A 1 394 ? -37.928 -3.758 19.344 1.00 34.47 394 HIS A O 1
ATOM 3040 N N . GLY A 1 395 ? -37.662 -4.574 21.410 1.00 30.58 395 GLY A N 1
ATOM 3041 C CA . GLY A 1 395 ? -38.743 -5.552 21.324 1.00 30.58 395 GLY A CA 1
ATOM 3042 C C . GLY A 1 395 ? -40.063 -4.879 21.697 1.00 30.58 395 GLY A C 1
ATOM 3043 O O . GLY A 1 395 ? -40.490 -4.953 22.848 1.00 30.58 395 GLY A O 1
ATOM 3044 N N . ILE A 1 396 ? -40.700 -4.197 20.741 1.00 33.38 396 ILE A N 1
ATOM 3045 C CA . ILE A 1 396 ? -42.048 -3.642 20.915 1.00 33.38 396 ILE A CA 1
ATOM 3046 C C . ILE A 1 396 ? -43.011 -4.812 21.138 1.00 33.38 396 ILE A C 1
ATOM 3048 O O . ILE A 1 396 ? -43.413 -5.516 20.213 1.00 33.38 396 ILE A O 1
ATOM 3052 N N . ARG A 1 397 ? -43.383 -5.031 22.399 1.00 31.94 397 ARG A N 1
ATOM 3053 C CA . ARG A 1 397 ? -44.442 -5.956 22.791 1.00 31.94 397 ARG A CA 1
ATOM 3054 C C . ARG A 1 397 ? -45.776 -5.249 22.558 1.00 31.94 397 ARG A C 1
ATOM 3056 O O . ARG A 1 397 ? -46.277 -4.559 23.441 1.00 31.94 397 ARG A O 1
ATOM 3063 N N . LEU A 1 398 ? -46.349 -5.410 21.367 1.00 33.34 398 LEU A N 1
ATOM 3064 C CA . LEU A 1 398 ? -47.752 -5.069 21.135 1.00 33.34 398 LEU A CA 1
ATOM 3065 C C . LEU A 1 398 ? -48.616 -6.042 21.949 1.00 33.34 398 LEU A C 1
ATOM 3067 O O . LEU A 1 398 ? -48.830 -7.185 21.551 1.00 33.34 398 LEU A O 1
ATOM 3071 N N . LYS A 1 399 ? -49.090 -5.603 23.118 1.00 36.00 399 LYS A N 1
ATOM 3072 C CA . LYS A 1 399 ? -50.294 -6.173 23.727 1.00 36.00 399 LYS A CA 1
ATOM 3073 C C . LYS A 1 399 ? -51.490 -5.464 23.096 1.00 36.00 399 LYS A C 1
ATOM 3075 O O . LYS A 1 399 ? -51.709 -4.286 23.362 1.00 36.00 399 LYS A O 1
ATOM 3080 N N . GLY A 1 400 ? -52.196 -6.177 22.221 1.00 36.44 400 GLY A N 1
ATOM 3081 C CA . GLY A 1 400 ? -53.542 -5.809 21.784 1.00 36.44 400 GLY A CA 1
ATOM 3082 C C . GLY A 1 400 ? -54.587 -6.127 22.867 1.00 36.44 400 GLY A C 1
ATOM 3083 O O . GLY A 1 400 ? -54.254 -6.871 23.794 1.00 36.44 400 GLY A O 1
ATOM 3084 N N . PRO A 1 401 ? -55.785 -5.522 22.760 1.00 41.47 401 PRO A N 1
ATOM 3085 C CA . PRO A 1 401 ? -56.805 -5.451 23.812 1.00 41.47 401 PRO A CA 1
ATOM 3086 C C . PRO A 1 401 ? -57.404 -6.797 24.226 1.00 41.47 401 PRO A C 1
ATOM 3088 O O . PRO A 1 401 ? -57.499 -7.703 23.365 1.00 41.47 401 PRO A O 1
#

Sequence (401 aa):
MFNGDYHFDGETFVEGRKLITDGVSSVKASIKRGNFEAARQKLGDILHTLQDFYSHSNWIELGNRFPNSNLIRSDVSDIGPVADRLMMSSVLAVVSLLLLQTGVQGFLVLLSGSSMDHLEITREAILQTTAKVCKQLASVEGRDFTLPPGPLTAESLALACSSSGSAKSFLSAISDVTWRNAGVDFRHTFDEEYHFDGETFVEGRKLITDGVSSVKASIKQENFEEARQKLGDILHTLQDFYSHSNWIELGNRFPHSNLIRSDLSDIGPVADKNTPTCRSCVGKDCQNNILEDIIRDKKLTSGYFSLEPFFSIKPKGKCSHGGLSDQTSRQEPTGGINKDSLESSHGNWHTAAAEVAVAATSQLLEDIRGAAGDTDFLRWGIVLDHISTVVKGHGIRLKGP